Protein AF-0000000080750612 (afdb_homodimer)

InterPro domains:
  IPR002891 APS kinase [MF_00065] (26-200)
  IPR002891 APS kinase [TIGR00455] (11-196)
  IPR027417 P-loop containing nucleoside triphosphate hydrolase [G3DSA:3.40.50.300] (1-204)
  IPR027417 P-loop containing nucleoside triphosphate hydrolase [SSF52540] (25-198)
  IPR059117 APS kinase domain [PF01583] (28-178)

Radius of gyration: 21.8 Å; Cα contacts (8 Å, |Δi|>4): 750; chains: 2; bounding box: 53×59×46 Å

Nearest PDB structures (foldseek):
  2ofx-assembly1_B  TM=9.715E-01  e=2.383E-25  Homo sapiens
  2ofw-assembly3_E  TM=9.789E-01  e=2.350E-24  Homo sapiens
  8i1m-assembly1_A-2  TM=9.712E-01  e=2.790E-23  Homo sapiens
  8i1n-assembly1_B  TM=9.694E-01  e=4.301E-23  Homo sapiens
  1xjq-assembly1_B  TM=9.669E-01  e=8.493E-23  Homo sapiens

Structure (mmCIF, N/CA/C/O backbone):
data_AF-0000000080750612-model_v1
#
loop_
_entity.id
_entity.type
_entity.pdbx_description
1 polymer 'Adenylyl-sulfate kinase'
#
loop_
_atom_site.group_PDB
_atom_site.id
_atom_site.type_symbol
_atom_site.label_atom_id
_atom_site.label_alt_id
_atom_site.label_comp_id
_atom_site.label_asym_id
_atom_site.label_entity_id
_atom_site.label_seq_id
_atom_site.pdbx_PDB_ins_code
_atom_site.Cartn_x
_atom_site.Cartn_y
_atom_site.Cartn_z
_atom_site.occupancy
_atom_site.B_iso_or_equiv
_atom_site.auth_seq_id
_atom_site.auth_comp_id
_atom_site.auth_asym_id
_atom_site.auth_atom_id
_atom_site.pdbx_PDB_model_num
ATOM 1 N N . MET A 1 1 ? 18.859 -7.652 9.117 1 44.91 1 MET A N 1
ATOM 2 C CA . MET A 1 1 ? 17.594 -6.977 9.406 1 44.91 1 MET A CA 1
ATOM 3 C C . MET A 1 1 ? 17.703 -5.477 9.172 1 44.91 1 MET A C 1
ATOM 5 O O . MET A 1 1 ? 18.609 -4.828 9.719 1 44.91 1 MET A O 1
ATOM 9 N N . THR A 1 2 ? 17.281 -5.086 7.973 1 63.44 2 THR A N 1
ATOM 10 C CA . THR A 1 2 ? 17.609 -3.689 7.695 1 63.44 2 THR A CA 1
ATOM 11 C C . THR A 1 2 ? 17.125 -2.787 8.828 1 63.44 2 THR A C 1
ATOM 13 O O . THR A 1 2 ? 15.945 -2.832 9.203 1 63.44 2 THR A O 1
ATOM 16 N N . VAL A 1 3 ? 18.016 -2.314 9.602 1 74.5 3 VAL A N 1
ATOM 17 C CA . VAL A 1 3 ? 17.797 -1.425 10.742 1 74.5 3 VAL A CA 1
ATOM 18 C C . VAL A 1 3 ? 17.078 -0.162 10.273 1 74.5 3 VAL A C 1
ATOM 20 O O . VAL A 1 3 ? 17.266 0.28 9.133 1 74.5 3 VAL A O 1
ATOM 23 N N . THR A 1 4 ? 16.094 0.253 11.062 1 82.44 4 THR A N 1
ATOM 24 C CA . THR A 1 4 ? 15.406 1.521 10.82 1 82.44 4 THR A CA 1
ATOM 25 C C . THR A 1 4 ? 16.406 2.67 10.758 1 82.44 4 THR A C 1
ATOM 27 O O . THR A 1 4 ? 17.109 2.945 11.742 1 82.44 4 THR A O 1
ATOM 30 N N . LYS A 1 5 ? 16.484 3.232 9.617 1 91.31 5 LYS A N 1
ATOM 31 C CA . LYS A 1 5 ? 17.469 4.281 9.375 1 91.31 5 LYS A CA 1
ATOM 32 C C . LYS A 1 5 ? 17.062 5.586 10.055 1 91.31 5 LYS A C 1
ATOM 34 O O . LYS A 1 5 ? 17.922 6.348 10.516 1 91.31 5 LYS A O 1
ATOM 39 N N . ALA A 1 6 ? 15.797 5.848 10.164 1 88.38 6 ALA A N 1
ATOM 40 C CA . ALA A 1 6 ? 15.305 7.086 10.758 1 88.38 6 ALA A CA 1
ATOM 41 C C . ALA A 1 6 ? 15.484 7.074 12.273 1 88.38 6 ALA A C 1
ATOM 43 O O . ALA A 1 6 ? 15.219 6.066 12.93 1 88.38 6 ALA A O 1
ATOM 44 N N . THR A 1 7 ? 16 8.141 12.891 1 83.5 7 THR A N 1
ATOM 45 C CA . THR A 1 7 ? 16.328 8.156 14.312 1 83.5 7 THR A CA 1
ATOM 46 C C . THR A 1 7 ? 15.367 9.047 15.086 1 83.5 7 THR A C 1
ATOM 48 O O . THR A 1 7 ? 15.312 9 16.312 1 83.5 7 THR A O 1
ATOM 51 N N . ASN A 1 8 ? 14.531 9.828 14.484 1 84.94 8 ASN A N 1
ATOM 52 C CA . ASN A 1 8 ? 13.656 10.789 15.148 1 84.94 8 ASN A CA 1
ATOM 53 C C . ASN A 1 8 ? 12.188 10.531 14.82 1 84.94 8 ASN A C 1
ATOM 55 O O . ASN A 1 8 ? 11.453 11.461 14.469 1 84.94 8 ASN A O 1
ATOM 59 N N . ILE A 1 9 ? 11.82 9.227 14.938 1 88 9 ILE A N 1
ATOM 60 C CA . ILE A 1 9 ? 10.438 8.883 14.641 1 88 9 ILE A CA 1
ATOM 61 C C . ILE A 1 9 ? 9.789 8.242 15.867 1 88 9 ILE A C 1
ATOM 63 O O . ILE A 1 9 ? 10.484 7.695 16.719 1 88 9 ILE A O 1
ATOM 67 N N . THR A 1 10 ? 8.5 8.438 16.047 1 85.19 10 THR A N 1
ATOM 68 C CA . THR A 1 10 ? 7.68 7.848 17.094 1 85.19 10 THR A CA 1
ATOM 69 C C . THR A 1 10 ? 6.41 7.234 16.516 1 85.19 10 THR A C 1
ATOM 71 O O . THR A 1 10 ? 5.766 7.836 15.641 1 85.19 10 THR A O 1
ATOM 74 N N . TRP A 1 11 ? 6.074 6.02 17.031 1 85.44 11 TRP A N 1
ATOM 75 C CA . TRP A 1 11 ? 4.871 5.344 16.562 1 85.44 11 TRP A CA 1
ATOM 76 C C . TRP A 1 11 ? 3.621 6.125 16.953 1 85.44 11 TRP A C 1
ATOM 78 O O . TRP A 1 11 ? 3.475 6.531 18.109 1 85.44 11 TRP A O 1
ATOM 88 N N . HIS A 1 12 ? 2.797 6.434 16.031 1 83.69 12 HIS A N 1
ATOM 89 C CA . HIS A 1 12 ? 1.518 7.094 16.266 1 83.69 12 HIS A CA 1
ATOM 90 C C . HIS A 1 12 ? 0.366 6.094 16.219 1 83.69 12 HIS A C 1
ATOM 92 O O . HIS A 1 12 ? 0.012 5.605 15.141 1 83.69 12 HIS A O 1
ATOM 98 N N . ALA A 1 13 ? -0.198 5.922 17.438 1 81.62 13 ALA A N 1
ATOM 99 C CA . ALA A 1 13 ? -1.297 4.965 17.547 1 81.62 13 ALA A CA 1
ATOM 100 C C . ALA A 1 13 ? -2.514 5.441 16.75 1 81.62 13 ALA A C 1
ATOM 102 O O . ALA A 1 13 ? -2.781 6.645 16.688 1 81.62 13 ALA A O 1
ATOM 103 N N . ASN A 1 14 ? -3.043 4.578 16.016 1 81.06 14 ASN A N 1
ATOM 104 C CA . ASN A 1 14 ? -4.273 4.719 15.242 1 81.06 14 ASN A CA 1
ATOM 105 C C . ASN A 1 14 ? -5.324 3.701 15.672 1 81.06 14 ASN A C 1
ATOM 107 O O . ASN A 1 14 ? -5.238 3.139 16.766 1 81.06 14 ASN A O 1
ATOM 111 N N . LEU A 1 15 ? -6.402 3.682 14.898 1 92.94 15 LEU A N 1
ATOM 112 C CA . LEU A 1 15 ? -7.336 2.568 15.039 1 92.94 15 LEU A CA 1
ATOM 113 C C . LEU A 1 15 ? -6.598 1.234 14.984 1 92.94 15 LEU A C 1
ATOM 115 O O . LEU A 1 15 ? -5.688 1.058 14.172 1 92.94 15 LEU A O 1
ATOM 119 N N . SER A 1 16 ? -6.836 0.373 15.945 1 96.38 16 SER A N 1
ATOM 120 C CA . SER A 1 16 ? -6.293 -0.98 15.898 1 96.38 16 SER A CA 1
ATOM 121 C C . SER A 1 16 ? -6.965 -1.806 14.805 1 96.38 16 SER A C 1
ATOM 123 O O . SER A 1 16 ? -8.023 -1.434 14.297 1 96.38 16 SER A O 1
ATOM 125 N N . TYR A 1 17 ? -6.336 -2.834 14.453 1 97.56 17 TYR A N 1
ATOM 126 C CA . TYR A 1 17 ? -6.926 -3.746 13.477 1 97.56 17 TYR A CA 1
ATOM 127 C C . TYR A 1 17 ? -8.305 -4.215 13.938 1 97.56 17 TYR A C 1
ATOM 129 O O . TYR A 1 17 ? -9.242 -4.262 13.141 1 97.56 17 TYR A O 1
ATOM 137 N N . ASP A 1 18 ? -8.453 -4.582 15.211 1 97.56 18 ASP A N 1
ATOM 138 C CA . ASP A 1 18 ? -9.727 -5.062 15.734 1 97.56 18 ASP A CA 1
ATOM 139 C C . ASP A 1 18 ? -10.805 -3.99 15.633 1 97.56 18 ASP A C 1
ATOM 141 O O . ASP A 1 18 ? -11.969 -4.297 15.352 1 97.56 18 ASP A O 1
ATOM 145 N N . GLU A 1 19 ? -10.469 -2.752 15.859 1 97.44 19 GLU A N 1
ATOM 146 C CA . GLU A 1 19 ? -11.414 -1.65 15.711 1 97.44 19 GLU A CA 1
ATOM 147 C C . GLU A 1 19 ? -11.844 -1.484 14.25 1 97.44 19 GLU A C 1
ATOM 149 O O . GLU A 1 19 ? -13.031 -1.297 13.969 1 97.44 19 GLU A O 1
ATOM 154 N N . ARG A 1 20 ? -10.875 -1.523 13.32 1 98.06 20 ARG A N 1
ATOM 155 C CA . ARG A 1 20 ? -11.211 -1.44 11.898 1 98.06 20 ARG A CA 1
ATOM 156 C C . ARG A 1 20 ? -12.117 -2.596 11.484 1 98.06 20 ARG A C 1
ATOM 158 O O . ARG A 1 20 ? -13.094 -2.396 10.758 1 98.06 20 ARG A O 1
ATOM 165 N N . LYS A 1 21 ? -11.68 -3.77 11.945 1 97.75 21 LYS A N 1
ATOM 166 C CA . LYS A 1 21 ? -12.445 -4.973 11.617 1 97.75 21 LYS A CA 1
ATOM 167 C C . LYS A 1 21 ? -13.898 -4.844 12.07 1 97.75 21 LYS A C 1
ATOM 169 O O . LYS A 1 21 ? -14.812 -5.23 11.344 1 97.75 21 LYS A O 1
ATOM 174 N N . ALA A 1 22 ? -14.109 -4.297 13.242 1 97.75 22 ALA A N 1
ATOM 175 C CA . ALA A 1 22 ? -15.453 -4.121 13.781 1 97.75 22 ALA A CA 1
ATOM 176 C C . ALA A 1 22 ? -16.266 -3.141 12.938 1 97.75 22 ALA A C 1
ATOM 178 O O . ALA A 1 22 ? -17.469 -3.312 12.758 1 97.75 22 ALA A O 1
ATOM 179 N N . LEU A 1 23 ? -15.641 -2.146 12.383 1 97.5 23 LEU A N 1
ATOM 180 C CA . LEU A 1 23 ? -16.328 -1.104 11.625 1 97.5 23 LEU A CA 1
ATOM 181 C C . LEU A 1 23 ? -16.5 -1.521 10.164 1 97.5 23 LEU A C 1
ATOM 183 O O . LEU A 1 23 ? -17.531 -1.228 9.555 1 97.5 23 LEU A O 1
ATOM 187 N N . ARG A 1 24 ? -15.508 -2.256 9.633 1 97.5 24 ARG A N 1
ATOM 188 C CA . ARG A 1 24 ? -15.516 -2.664 8.227 1 97.5 24 ARG A CA 1
ATOM 189 C C . ARG A 1 24 ? -16.344 -3.932 8.031 1 97.5 24 ARG A C 1
ATOM 191 O O . ARG A 1 24 ? -16.719 -4.262 6.91 1 97.5 24 ARG A O 1
ATOM 198 N N . LYS A 1 25 ? -16.547 -4.711 9.133 1 96.88 25 LYS A N 1
ATOM 199 C CA . LYS A 1 25 ? -17.281 -5.973 9.117 1 96.88 25 LYS A CA 1
ATOM 200 C C . LYS A 1 25 ? -16.672 -6.953 8.125 1 96.88 25 LYS A C 1
ATOM 202 O O . LYS A 1 25 ? -17.391 -7.645 7.402 1 96.88 25 LYS A O 1
ATOM 207 N N . GLN A 1 26 ? -15.438 -6.918 8.031 1 97.31 26 GLN A N 1
ATOM 208 C CA . GLN A 1 26 ? -14.648 -7.809 7.18 1 97.31 26 GLN A CA 1
ATOM 209 C C . GLN A 1 26 ? -13.25 -8.016 7.75 1 97.31 26 GLN A C 1
ATOM 211 O O . GLN A 1 26 ? -12.625 -7.07 8.234 1 97.31 26 GLN A O 1
ATOM 216 N N . ASP A 1 27 ? -12.781 -9.25 7.695 1 97.94 27 ASP A N 1
ATOM 217 C CA . ASP A 1 27 ? -11.375 -9.508 8.016 1 97.94 27 ASP A CA 1
ATOM 218 C C . ASP A 1 27 ? -10.469 -9.133 6.844 1 97.94 27 ASP A C 1
ATOM 220 O O . ASP A 1 27 ? -10.922 -9.055 5.699 1 97.94 27 ASP A O 1
ATOM 224 N N . GLY A 1 28 ? -9.242 -8.734 7.188 1 98.5 28 GLY A N 1
ATOM 225 C CA . GLY A 1 28 ? -8.18 -8.617 6.199 1 98.5 28 GLY A CA 1
ATOM 226 C C . GLY A 1 28 ? -7.164 -9.742 6.277 1 98.5 28 GLY A C 1
ATOM 227 O O . GLY A 1 28 ? -6.98 -10.344 7.336 1 98.5 28 GLY A O 1
ATOM 228 N N . CYS A 1 29 ? -6.57 -10.07 5.18 1 98.88 29 CYS A N 1
ATOM 229 C CA . CYS A 1 29 ? -5.48 -11.047 5.137 1 98.88 29 CYS A CA 1
ATOM 230 C C . CYS A 1 29 ? -4.637 -10.859 3.881 1 98.88 29 CYS A C 1
ATOM 232 O O . CYS A 1 29 ? -4.953 -10.023 3.033 1 98.88 29 CYS A O 1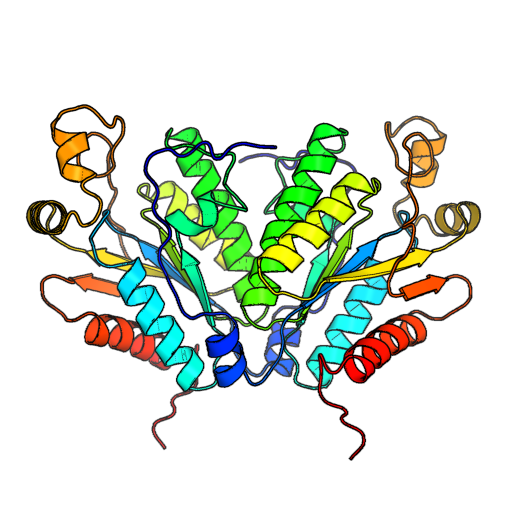
ATOM 234 N N . THR A 1 30 ? -3.561 -11.562 3.854 1 98.94 30 THR A N 1
ATOM 235 C CA . THR A 1 30 ? -2.746 -11.625 2.645 1 98.94 30 THR A CA 1
ATOM 236 C C . THR A 1 30 ? -2.756 -13.031 2.057 1 98.94 30 THR A C 1
ATOM 238 O O . THR A 1 30 ? -2.461 -14.008 2.754 1 98.94 30 THR A O 1
ATOM 241 N N . VAL A 1 31 ? -3.25 -13.156 0.838 1 99 31 VAL A N 1
ATOM 242 C CA . VAL A 1 31 ? -3.096 -14.367 0.031 1 99 31 VAL A CA 1
ATOM 243 C C . VAL A 1 31 ? -1.863 -14.234 -0.861 1 99 31 VAL A C 1
ATOM 245 O O . VAL A 1 31 ? -1.869 -13.477 -1.833 1 99 31 VAL A O 1
ATOM 248 N N . TRP A 1 32 ? -0.817 -14.961 -0.528 1 98.94 32 TRP A N 1
ATOM 249 C CA . TRP A 1 32 ? 0.493 -14.82 -1.155 1 98.94 32 TRP A CA 1
ATOM 250 C C . TRP A 1 32 ? 0.73 -15.938 -2.17 1 98.94 32 TRP A C 1
ATOM 252 O O . TRP A 1 32 ? 1.19 -17.031 -1.812 1 98.94 32 TRP A O 1
ATOM 262 N N . LEU A 1 33 ? 0.483 -15.648 -3.438 1 98.94 33 LEU A N 1
ATOM 263 C CA . LEU A 1 33 ? 0.753 -16.625 -4.492 1 98.94 33 LEU A CA 1
ATOM 264 C C . LEU A 1 33 ? 2.23 -16.609 -4.871 1 98.94 33 LEU A C 1
ATOM 266 O O . LEU A 1 33 ? 2.807 -15.555 -5.117 1 98.94 33 LEU A O 1
ATOM 270 N N . THR A 1 34 ? 2.828 -17.734 -4.895 1 98.88 34 THR A N 1
ATOM 271 C CA . THR A 1 34 ? 4.207 -17.891 -5.332 1 98.88 34 THR A CA 1
ATOM 272 C C . THR A 1 34 ? 4.328 -19.047 -6.336 1 98.88 34 THR A C 1
ATOM 274 O O . THR A 1 34 ? 3.5 -19.953 -6.34 1 98.88 34 THR A O 1
ATOM 277 N N . GLY A 1 35 ? 5.312 -18.969 -7.207 1 98.56 35 GLY A N 1
ATOM 278 C CA . GLY A 1 35 ? 5.535 -19.953 -8.258 1 98.56 35 GLY A CA 1
ATOM 279 C C . GLY A 1 35 ? 6.32 -19.406 -9.43 1 98.56 35 GLY A C 1
ATOM 280 O O . GLY A 1 35 ? 6.578 -18.203 -9.5 1 98.56 35 GLY A O 1
ATOM 281 N N . LEU A 1 36 ? 6.641 -20.234 -10.336 1 97.69 36 LEU A N 1
ATOM 282 C CA . LEU A 1 36 ? 7.469 -19.891 -11.484 1 97.69 36 LEU A CA 1
ATOM 283 C C . LEU A 1 36 ? 6.738 -18.906 -12.398 1 97.69 36 LEU A C 1
ATOM 285 O O . LEU A 1 36 ? 5.508 -18.812 -12.359 1 97.69 36 LEU A O 1
ATOM 289 N N . SER A 1 37 ? 7.598 -18.109 -13.18 1 95.44 37 SER A N 1
ATOM 290 C CA . SER A 1 37 ? 7.008 -17.344 -14.273 1 95.44 37 SER A CA 1
ATOM 291 C C . SER A 1 37 ? 6.172 -18.219 -15.188 1 95.44 37 SER A C 1
ATOM 293 O O . SER A 1 37 ? 6.559 -19.359 -15.492 1 95.44 37 SER A O 1
ATOM 295 N N . ALA A 1 38 ? 4.969 -17.781 -15.547 1 95.94 38 ALA A N 1
ATOM 296 C CA . ALA A 1 38 ? 4.062 -18.469 -16.469 1 95.94 38 ALA A CA 1
ATOM 297 C C . ALA A 1 38 ? 3.354 -19.625 -15.766 1 95.94 38 ALA A C 1
ATOM 299 O O . ALA A 1 38 ? 2.758 -20.484 -16.422 1 95.94 38 ALA A O 1
ATOM 300 N N . SER A 1 39 ? 3.396 -19.625 -14.422 1 97.31 39 SER A N 1
ATOM 301 C CA . SER A 1 39 ? 2.709 -20.688 -13.688 1 97.31 39 SER A CA 1
ATOM 302 C C . SER A 1 39 ? 1.215 -20.406 -13.586 1 97.31 39 SER A C 1
ATOM 304 O O . SER A 1 39 ? 0.433 -21.297 -13.234 1 97.31 39 SER A O 1
ATOM 306 N N . GLY A 1 40 ? 0.795 -19.172 -13.773 1 96.31 40 GLY A N 1
ATOM 307 C CA . GLY A 1 40 ? -0.613 -18.812 -13.734 1 96.31 40 GLY A CA 1
ATOM 308 C C . GLY A 1 40 ? -0.975 -17.953 -12.539 1 96.31 40 GLY A C 1
ATOM 309 O O . GLY A 1 40 ? -2.148 -17.641 -12.328 1 96.31 40 GLY A O 1
ATOM 310 N N . LYS A 1 41 ? -0.013 -17.469 -11.758 1 97.31 41 LYS A N 1
ATOM 311 C CA . LYS A 1 41 ? -0.245 -16.688 -10.539 1 97.31 41 LYS A CA 1
ATOM 312 C C . LYS A 1 41 ? -1.129 -15.477 -10.82 1 97.31 41 LYS A C 1
ATOM 314 O O . LYS A 1 41 ? -2.146 -15.281 -10.156 1 97.31 41 LYS A O 1
ATOM 319 N N . SER A 1 42 ? -0.662 -14.648 -11.812 1 96.62 42 SER A N 1
ATOM 320 C CA . SER A 1 42 ? -1.347 -13.391 -12.078 1 96.62 42 SER A CA 1
ATOM 321 C C . SER A 1 42 ? -2.779 -13.625 -12.547 1 96.62 42 SER A C 1
ATOM 323 O O . SER A 1 42 ? -3.691 -12.891 -12.164 1 96.62 42 SER A O 1
ATOM 325 N N . THR A 1 43 ? -3 -14.664 -13.336 1 96.19 43 THR A N 1
ATOM 326 C CA . THR A 1 43 ? -4.332 -14.977 -13.844 1 96.19 43 THR A CA 1
ATOM 327 C C . THR A 1 43 ? -5.234 -15.461 -12.711 1 96.19 43 THR A C 1
ATOM 329 O O . THR A 1 43 ? -6.402 -15.078 -12.633 1 96.19 43 THR A O 1
ATOM 332 N N . ILE A 1 44 ? -4.727 -16.328 -11.875 1 98.19 44 ILE A N 1
ATOM 333 C CA . ILE A 1 44 ? -5.484 -16.797 -10.719 1 98.19 44 ILE A CA 1
ATOM 334 C C . ILE A 1 44 ? -5.809 -15.617 -9.797 1 98.19 44 ILE A C 1
ATOM 336 O O . ILE A 1 44 ? -6.934 -15.5 -9.305 1 98.19 44 ILE A O 1
ATOM 340 N N . ALA A 1 45 ? -4.805 -14.773 -9.547 1 98.5 45 ALA A N 1
ATOM 341 C CA . ALA A 1 45 ? -4.992 -13.617 -8.672 1 98.5 45 ALA A CA 1
ATOM 342 C C . ALA A 1 45 ? -6.105 -12.711 -9.195 1 98.5 45 ALA A C 1
ATOM 344 O O . ALA A 1 45 ? -6.93 -12.219 -8.422 1 98.5 45 ALA A O 1
ATOM 345 N N . CYS A 1 46 ? -6.102 -12.484 -10.484 1 97.31 46 CYS A N 1
ATOM 346 C CA . CYS A 1 46 ? -7.129 -11.648 -11.102 1 97.31 46 CYS A CA 1
ATOM 347 C C . CYS A 1 46 ? -8.508 -12.273 -10.93 1 97.31 46 CYS A C 1
ATOM 349 O O . CYS A 1 46 ? -9.461 -11.586 -10.562 1 97.31 46 CYS A O 1
ATOM 351 N N . ALA A 1 47 ? -8.602 -13.562 -11.242 1 97.69 47 ALA A N 1
ATOM 352 C CA . ALA A 1 47 ? -9.859 -14.281 -11.102 1 97.69 47 ALA A CA 1
ATOM 353 C C . ALA A 1 47 ? -10.352 -14.25 -9.656 1 97.69 47 ALA A C 1
ATOM 355 O O . ALA A 1 47 ? -11.547 -14.086 -9.406 1 97.69 47 ALA A O 1
ATOM 356 N N . LEU A 1 48 ? -9.438 -14.445 -8.727 1 98.62 48 LEU A N 1
ATOM 357 C CA . LEU A 1 48 ? -9.797 -14.422 -7.309 1 98.62 48 LEU A CA 1
ATOM 358 C C . LEU A 1 48 ? -10.281 -13.039 -6.895 1 98.62 48 LEU A C 1
ATOM 360 O O . LEU A 1 48 ? -11.273 -12.914 -6.164 1 98.62 48 LEU A O 1
ATOM 364 N N . GLU A 1 49 ? -9.555 -11.969 -7.316 1 98.56 49 GLU A N 1
ATOM 365 C CA . GLU A 1 49 ? -10 -10.617 -6.996 1 98.56 49 GLU A CA 1
ATOM 366 C C . GLU A 1 49 ? -11.422 -10.367 -7.484 1 98.56 49 GLU A C 1
ATOM 368 O O . GLU A 1 49 ? -12.258 -9.852 -6.738 1 98.56 49 GLU A O 1
ATOM 373 N N . GLN A 1 50 ? -11.656 -10.734 -8.719 1 97.5 50 GLN A N 1
ATOM 374 C CA . GLN A 1 50 ? -12.977 -10.555 -9.297 1 97.5 50 GLN A CA 1
ATOM 375 C C . GLN A 1 50 ? -14.039 -11.305 -8.492 1 97.5 50 GLN A C 1
ATOM 377 O O . GLN A 1 50 ? -15.109 -10.758 -8.211 1 97.5 50 GLN A O 1
ATOM 382 N N . LEU A 1 51 ? -13.758 -12.523 -8.188 1 97.62 51 LEU A N 1
ATOM 383 C CA . LEU A 1 51 ? -14.68 -13.359 -7.43 1 97.62 51 LEU A CA 1
ATOM 384 C C . LEU A 1 51 ? -15.008 -12.719 -6.086 1 97.62 51 LEU A C 1
ATOM 386 O O . LEU A 1 51 ? -16.172 -12.641 -5.703 1 97.62 51 LEU A O 1
ATOM 390 N N . LEU A 1 52 ? -14.008 -12.266 -5.371 1 98.38 52 LEU A N 1
ATOM 391 C CA . LEU A 1 52 ? -14.188 -11.656 -4.055 1 98.38 52 LEU A CA 1
ATOM 392 C C . LEU A 1 52 ? -14.984 -10.367 -4.152 1 98.38 52 LEU A C 1
ATOM 394 O O . LEU A 1 52 ? -15.891 -10.125 -3.355 1 98.38 52 LEU A O 1
ATOM 398 N N . LEU A 1 53 ? -14.641 -9.539 -5.133 1 98.12 53 LEU A N 1
ATOM 399 C CA . LEU A 1 53 ? -15.352 -8.273 -5.309 1 98.12 53 LEU A CA 1
ATOM 400 C C . LEU A 1 53 ? -16.812 -8.516 -5.66 1 98.12 53 LEU A C 1
ATOM 402 O O . LEU A 1 53 ? -17.688 -7.785 -5.195 1 98.12 53 LEU A O 1
ATOM 406 N N . GLN A 1 54 ? -17.062 -9.5 -6.5 1 97.31 54 GLN A N 1
ATOM 407 C CA . GLN A 1 54 ? -18.422 -9.836 -6.883 1 97.31 54 GLN A CA 1
ATOM 408 C C . GLN A 1 54 ? -19.25 -10.258 -5.668 1 97.31 54 GLN A C 1
ATOM 410 O O . GLN A 1 54 ? -20.469 -10.078 -5.645 1 97.31 54 GLN A O 1
ATOM 415 N N . LYS A 1 55 ? -18.578 -10.797 -4.691 1 96.81 55 LYS A N 1
ATOM 416 C CA . LYS A 1 55 ? -19.25 -11.227 -3.467 1 96.81 55 LYS A CA 1
ATOM 417 C C . LYS A 1 55 ? -19.344 -10.078 -2.463 1 96.81 55 LYS A C 1
ATOM 419 O O . LYS A 1 55 ? -19.734 -10.289 -1.311 1 96.81 55 LYS A O 1
ATOM 424 N N . GLY A 1 56 ? -18.953 -8.875 -2.814 1 95.88 56 GLY A N 1
ATOM 425 C CA . GLY A 1 56 ? -19.078 -7.684 -1.993 1 95.88 56 GLY A CA 1
ATOM 426 C C . GLY A 1 56 ? -17.922 -7.492 -1.029 1 95.88 56 GLY A C 1
ATOM 427 O O . GLY A 1 56 ? -18.031 -6.711 -0.081 1 95.88 56 GLY A O 1
ATOM 428 N N . LEU A 1 57 ? -16.875 -8.227 -1.238 1 97.88 57 LEU A N 1
ATOM 429 C CA . LEU A 1 57 ? -15.727 -8.164 -0.335 1 97.88 57 LEU A CA 1
ATOM 430 C C . LEU A 1 57 ? -14.656 -7.227 -0.876 1 97.88 57 LEU A C 1
ATOM 432 O O . LEU A 1 57 ? -14.5 -7.086 -2.092 1 97.88 57 LEU A O 1
ATOM 436 N N . SER A 1 58 ? -13.977 -6.512 0.03 1 98.44 58 SER A N 1
ATOM 437 C CA . SER A 1 58 ? -12.82 -5.711 -0.357 1 98.44 58 SER A CA 1
ATOM 438 C C . SER A 1 58 ? -11.609 -6.594 -0.628 1 98.44 58 SER A C 1
ATOM 440 O O . SER A 1 58 ? -11.203 -7.387 0.226 1 98.44 58 SER A O 1
ATOM 442 N N . ALA A 1 59 ? -11.062 -6.559 -1.775 1 98.75 59 ALA A N 1
ATOM 443 C CA . ALA A 1 59 ? -9.883 -7.305 -2.195 1 98.75 59 ALA A CA 1
ATOM 444 C C . ALA A 1 59 ? -9.078 -6.523 -3.236 1 98.75 59 ALA A C 1
ATOM 446 O O . ALA A 1 59 ? -9.641 -5.703 -3.969 1 98.75 59 ALA A O 1
ATOM 447 N N . TYR A 1 60 ? -7.809 -6.707 -3.242 1 98.81 60 TYR A N 1
ATOM 448 C CA . TYR A 1 60 ? -6.969 -5.98 -4.188 1 98.81 60 TYR A CA 1
ATOM 449 C C . TYR A 1 60 ? -5.734 -6.793 -4.559 1 98.81 60 TYR A C 1
ATOM 451 O O . TYR A 1 60 ? -5.062 -7.348 -3.688 1 98.81 60 TYR A O 1
ATOM 459 N N . ARG A 1 61 ? -5.453 -6.855 -5.836 1 98.38 61 ARG A N 1
ATOM 460 C CA . ARG A 1 61 ? -4.348 -7.641 -6.367 1 98.38 61 ARG A CA 1
ATOM 461 C C . ARG A 1 61 ? -3.092 -6.789 -6.523 1 98.38 61 ARG A C 1
ATOM 463 O O . ARG A 1 61 ? -3.146 -5.695 -7.086 1 98.38 61 ARG A O 1
ATOM 470 N N . LEU A 1 62 ? -2.002 -7.215 -5.984 1 98.19 62 LEU A N 1
ATOM 471 C CA . LEU A 1 62 ? -0.662 -6.676 -6.191 1 98.19 62 LEU A CA 1
ATOM 472 C C . LEU A 1 62 ? 0.167 -7.605 -7.074 1 98.19 62 LEU A C 1
ATOM 474 O O . LEU A 1 62 ? 0.476 -8.734 -6.676 1 98.19 62 LEU A O 1
ATOM 478 N N . ASP A 1 63 ? 0.529 -7.133 -8.227 1 97.12 63 ASP A N 1
ATOM 479 C CA . ASP A 1 63 ? 1.207 -7.953 -9.227 1 97.12 63 ASP A CA 1
ATOM 480 C C . ASP A 1 63 ? 2.691 -7.605 -9.305 1 97.12 63 ASP A C 1
ATOM 482 O O . ASP A 1 63 ? 3.061 -6.43 -9.289 1 97.12 63 ASP A O 1
ATOM 486 N N . GLY A 1 64 ? 3.465 -8.648 -9.5 1 95.06 64 GLY A N 1
ATOM 487 C CA . GLY A 1 64 ? 4.91 -8.5 -9.477 1 95.06 64 GLY A CA 1
ATOM 488 C C . GLY A 1 64 ? 5.434 -7.586 -10.578 1 95.06 64 GLY A C 1
ATOM 489 O O . GLY A 1 64 ? 6.289 -6.734 -10.328 1 95.06 64 GLY A O 1
ATOM 490 N N . ASP A 1 65 ? 4.961 -7.73 -11.742 1 93.62 65 ASP A N 1
ATOM 491 C CA . ASP A 1 65 ? 5.406 -6.887 -12.844 1 93.62 65 ASP A CA 1
ATOM 492 C C . ASP A 1 65 ? 4.887 -5.457 -12.688 1 93.62 65 ASP A C 1
ATOM 494 O O . ASP A 1 65 ? 5.633 -4.496 -12.883 1 93.62 65 ASP A O 1
ATOM 498 N N . ASN A 1 66 ? 3.613 -5.309 -12.305 1 94.88 66 ASN A N 1
ATOM 499 C CA . ASN A 1 66 ? 2.973 -4 -12.227 1 94.88 66 ASN A CA 1
ATOM 500 C C . ASN A 1 66 ? 3.633 -3.117 -11.172 1 94.88 66 ASN A C 1
ATOM 502 O O . ASN A 1 66 ? 3.787 -1.911 -11.375 1 94.88 66 ASN A O 1
ATOM 506 N N . ILE A 1 67 ? 4.02 -3.717 -10.039 1 96.88 67 ILE A N 1
ATOM 507 C CA . ILE A 1 67 ? 4.605 -2.967 -8.938 1 96.88 67 ILE A CA 1
ATOM 508 C C . ILE A 1 67 ? 5.934 -2.357 -9.375 1 96.88 67 ILE A C 1
ATOM 510 O O . ILE A 1 67 ? 6.363 -1.333 -8.836 1 96.88 67 ILE A O 1
ATOM 514 N N . ARG A 1 68 ? 6.617 -2.973 -10.344 1 96.19 68 ARG A N 1
ATOM 515 C CA . ARG A 1 68 ? 7.93 -2.539 -10.812 1 96.19 68 ARG A CA 1
ATOM 516 C C . ARG A 1 68 ? 7.809 -1.337 -11.742 1 96.19 68 ARG A C 1
ATOM 518 O O . ARG A 1 68 ? 8.805 -0.689 -12.062 1 96.19 68 ARG A O 1
ATOM 525 N N . PHE A 1 69 ? 6.621 -0.952 -12.117 1 95.38 69 PHE A N 1
ATOM 526 C CA . PHE A 1 69 ? 6.406 0.271 -12.883 1 95.38 69 PHE A CA 1
ATOM 527 C C . PHE A 1 69 ? 6.207 1.462 -11.953 1 95.38 69 PHE A C 1
ATOM 529 O O . PHE A 1 69 ? 6.266 2.613 -12.391 1 95.38 69 PHE A O 1
ATOM 536 N N . GLY A 1 70 ? 5.996 1.235 -10.711 1 96.69 70 GLY A N 1
ATOM 537 C CA . GLY A 1 70 ? 5.691 2.299 -9.773 1 96.69 70 GLY A CA 1
ATOM 538 C C . GLY A 1 70 ? 6.516 2.225 -8.5 1 96.69 70 GLY A C 1
ATOM 539 O O . GLY A 1 70 ? 7.672 2.658 -8.477 1 96.69 70 GLY A O 1
ATOM 540 N N . LEU A 1 71 ? 5.992 1.544 -7.48 1 98.25 71 LEU A N 1
ATOM 541 C CA . LEU A 1 71 ? 6.594 1.494 -6.152 1 98.25 71 LEU A CA 1
ATOM 542 C C . LEU A 1 71 ? 8.031 0.985 -6.223 1 98.25 71 LEU A C 1
ATOM 544 O O . LEU A 1 71 ? 8.922 1.553 -5.594 1 98.25 71 LEU A O 1
ATOM 548 N N . ASN A 1 72 ? 8.227 -0.064 -7.02 1 98.12 72 ASN A N 1
ATOM 549 C CA . ASN A 1 72 ? 9.531 -0.72 -7.031 1 98.12 72 ASN A CA 1
ATOM 550 C C . ASN A 1 72 ? 10.25 -0.509 -8.359 1 98.12 72 ASN A C 1
ATOM 552 O O . ASN A 1 72 ? 11.016 -1.368 -8.797 1 98.12 72 ASN A O 1
ATOM 556 N N . LYS A 1 73 ? 9.961 0.625 -9.008 1 97.19 73 LYS A N 1
ATOM 557 C CA . LYS A 1 73 ? 10.57 0.911 -10.297 1 97.19 73 LYS A CA 1
ATOM 558 C C . LYS A 1 73 ? 12.086 1.029 -10.172 1 97.19 73 LYS A C 1
ATOM 560 O O . LYS A 1 73 ? 12.812 0.9 -11.164 1 97.19 73 LYS A O 1
ATOM 565 N N . ASP A 1 74 ? 12.594 1.289 -8.969 1 96.62 74 ASP A N 1
ATOM 566 C CA . ASP A 1 74 ? 14.016 1.49 -8.711 1 96.62 74 ASP A CA 1
ATOM 567 C C . ASP A 1 74 ? 14.727 0.157 -8.492 1 96.62 74 ASP A C 1
ATOM 569 O O . ASP A 1 74 ? 15.938 0.126 -8.234 1 96.62 74 ASP A O 1
ATOM 573 N N . LEU A 1 75 ? 14.047 -0.99 -8.617 1 96.25 75 LEU A N 1
ATOM 574 C CA . LEU A 1 75 ? 14.625 -2.301 -8.344 1 96.25 75 LEU A CA 1
ATOM 575 C C . LEU A 1 75 ? 14.711 -3.129 -9.625 1 96.25 75 LEU A C 1
ATOM 577 O O . LEU A 1 75 ? 13.758 -3.195 -10.391 1 96.25 75 LEU A O 1
ATOM 581 N N . GLY A 1 76 ? 15.844 -3.732 -9.812 1 93 76 GLY A N 1
ATOM 582 C CA . GLY A 1 76 ? 16.031 -4.668 -10.906 1 93 76 GLY A CA 1
ATOM 583 C C . GLY A 1 76 ? 15.781 -6.109 -10.508 1 93 76 GLY A C 1
ATOM 584 O O . GLY A 1 76 ? 14.805 -6.41 -9.82 1 93 76 GLY A O 1
ATOM 585 N N . PHE A 1 77 ? 16.688 -7.051 -11.055 1 90.62 77 PHE A N 1
ATOM 586 C CA . PHE A 1 77 ? 16.453 -8.469 -10.82 1 90.62 77 PHE A CA 1
ATOM 587 C C . PHE A 1 77 ? 17.672 -9.117 -10.18 1 90.62 77 PHE A C 1
ATOM 589 O O . PHE A 1 77 ? 17.797 -10.344 -10.164 1 90.62 77 PHE A O 1
ATOM 596 N N . SER A 1 78 ? 18.594 -8.297 -9.664 1 90.38 78 SER A N 1
ATOM 597 C CA . SER A 1 78 ? 19.641 -8.875 -8.82 1 90.38 78 SER A CA 1
ATOM 598 C C . SER A 1 78 ? 19.031 -9.531 -7.582 1 90.38 78 SER A C 1
ATOM 600 O O . SER A 1 78 ? 17.875 -9.281 -7.238 1 90.38 78 SER A O 1
ATOM 602 N N . GLU A 1 79 ? 19.797 -10.43 -6.98 1 90.44 79 GLU A N 1
ATOM 603 C CA . GLU A 1 79 ? 19.312 -11.07 -5.766 1 90.44 79 GLU A CA 1
ATOM 604 C C . GLU A 1 79 ? 18.922 -10.039 -4.707 1 90.44 79 GLU A C 1
ATOM 606 O O . GLU A 1 79 ? 17.875 -10.156 -4.074 1 90.44 79 GLU A O 1
ATOM 611 N N . ALA A 1 80 ? 19.812 -9.016 -4.484 1 94.25 80 ALA A N 1
ATOM 612 C CA . ALA A 1 80 ? 19.531 -7.953 -3.525 1 94.25 80 ALA A CA 1
ATOM 613 C C . ALA A 1 80 ? 18.25 -7.207 -3.896 1 94.25 80 ALA A C 1
ATOM 615 O O . ALA A 1 80 ? 17.453 -6.871 -3.023 1 94.25 80 ALA A O 1
ATOM 616 N N . ASP A 1 81 ? 18.062 -6.941 -5.164 1 94.44 81 ASP A N 1
ATOM 617 C CA . ASP A 1 81 ? 16.859 -6.25 -5.645 1 94.44 81 ASP A CA 1
ATOM 618 C C . ASP A 1 81 ? 15.617 -7.105 -5.453 1 94.44 81 ASP A C 1
ATOM 620 O O . ASP A 1 81 ? 14.555 -6.59 -5.098 1 94.44 81 ASP A O 1
ATOM 624 N N . ARG A 1 82 ? 15.758 -8.391 -5.699 1 94.19 82 ARG A N 1
ATOM 625 C CA . ARG A 1 82 ? 14.633 -9.305 -5.523 1 94.19 82 ARG A CA 1
ATOM 626 C C . ARG A 1 82 ? 14.219 -9.383 -4.055 1 94.19 82 ARG A C 1
ATOM 628 O O . ARG A 1 82 ? 13.031 -9.383 -3.734 1 94.19 82 ARG A O 1
ATOM 635 N N . ASN A 1 83 ? 15.234 -9.461 -3.203 1 96.06 83 ASN A N 1
ATOM 636 C CA . ASN A 1 83 ? 14.953 -9.484 -1.771 1 96.06 83 ASN A CA 1
ATOM 637 C C . ASN A 1 83 ? 14.242 -8.219 -1.315 1 96.06 83 ASN A C 1
ATOM 639 O O . ASN A 1 83 ? 13.258 -8.281 -0.572 1 96.06 83 ASN A O 1
ATOM 643 N N . GLU A 1 84 ? 14.734 -7.074 -1.778 1 97.19 84 GLU A N 1
ATOM 644 C CA . GLU A 1 84 ? 14.125 -5.801 -1.408 1 97.19 84 GLU A CA 1
ATOM 645 C C . GLU A 1 84 ? 12.719 -5.672 -1.995 1 97.19 84 GLU A C 1
ATOM 647 O O . GLU A 1 84 ? 11.828 -5.105 -1.361 1 97.19 84 GLU A O 1
ATOM 652 N N . ASN A 1 85 ? 12.547 -6.152 -3.223 1 97.62 85 ASN A N 1
ATOM 653 C CA . ASN A 1 85 ? 11.227 -6.176 -3.844 1 97.62 85 ASN A CA 1
ATOM 654 C C . ASN A 1 85 ? 10.219 -6.914 -2.975 1 97.62 85 ASN A C 1
ATOM 656 O O . ASN A 1 85 ? 9.117 -6.414 -2.73 1 97.62 85 ASN A O 1
ATOM 660 N N . ILE A 1 86 ? 10.586 -8.078 -2.477 1 98.25 86 ILE A N 1
ATOM 661 C CA . ILE A 1 86 ? 9.703 -8.906 -1.672 1 98.25 86 ILE A CA 1
ATOM 662 C C . ILE A 1 86 ? 9.492 -8.266 -0.304 1 98.25 86 ILE A C 1
ATOM 664 O O . ILE A 1 86 ? 8.383 -8.289 0.237 1 98.25 86 ILE A O 1
ATOM 668 N N . ARG A 1 87 ? 10.516 -7.672 0.283 1 98.12 87 ARG A N 1
ATOM 669 C CA . ARG A 1 87 ? 10.375 -6.98 1.559 1 98.12 87 ARG A CA 1
ATOM 670 C C . ARG A 1 87 ? 9.336 -5.867 1.471 1 98.12 87 ARG A C 1
ATOM 672 O O . ARG A 1 87 ? 8.453 -5.766 2.326 1 98.12 87 ARG A O 1
ATOM 679 N N . ARG A 1 88 ? 9.43 -5.008 0.452 1 98.75 88 ARG A N 1
ATOM 680 C CA . ARG A 1 88 ? 8.508 -3.885 0.296 1 98.75 88 ARG A CA 1
ATOM 681 C C . ARG A 1 88 ? 7.086 -4.367 0.054 1 98.75 88 ARG A C 1
ATOM 683 O O . ARG A 1 88 ? 6.137 -3.836 0.634 1 98.75 88 ARG A O 1
ATOM 690 N N . ILE A 1 89 ? 6.953 -5.406 -0.742 1 98.75 89 ILE A N 1
ATOM 691 C CA . ILE A 1 89 ? 5.609 -5.895 -1.045 1 98.75 89 ILE A CA 1
ATOM 692 C C . ILE A 1 89 ? 5.004 -6.539 0.198 1 98.75 89 ILE A C 1
ATOM 694 O O . ILE A 1 89 ? 3.791 -6.461 0.415 1 98.75 89 ILE A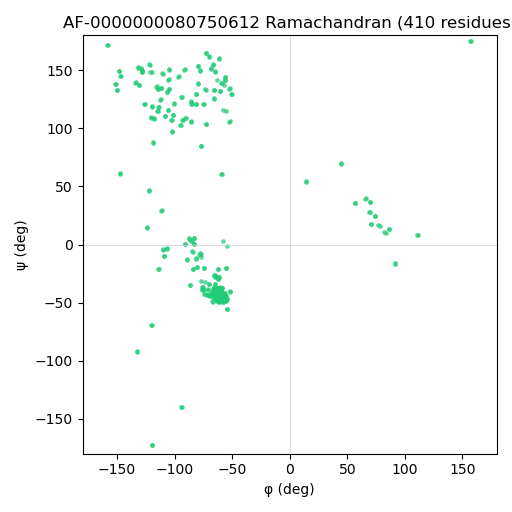 O 1
ATOM 698 N N . SER A 1 90 ? 5.863 -7.168 1 1 98.81 90 SER A N 1
ATOM 699 C CA . SER A 1 90 ? 5.371 -7.715 2.262 1 98.81 90 SER A CA 1
ATOM 700 C C . SER A 1 90 ? 4.785 -6.621 3.146 1 98.81 90 SER A C 1
ATOM 702 O O . SER A 1 90 ? 3.719 -6.801 3.738 1 98.81 90 SER A O 1
ATOM 704 N N . GLU A 1 91 ? 5.422 -5.508 3.213 1 98.81 91 GLU A N 1
ATOM 705 C CA . GLU A 1 91 ? 4.941 -4.383 4.008 1 98.81 91 GLU A CA 1
ATOM 706 C C . GLU A 1 91 ? 3.65 -3.811 3.432 1 98.81 91 GLU A C 1
ATOM 708 O O . GLU A 1 91 ? 2.719 -3.494 4.176 1 98.81 91 GLU A O 1
ATOM 713 N N . VAL A 1 92 ? 3.584 -3.654 2.125 1 98.88 92 VAL A N 1
ATOM 714 C CA . VAL A 1 92 ? 2.406 -3.078 1.484 1 98.88 92 VAL A CA 1
ATOM 715 C C . VAL A 1 92 ? 1.217 -4.023 1.647 1 98.88 92 VAL A C 1
ATOM 717 O O . VAL A 1 92 ? 0.101 -3.582 1.935 1 98.88 92 VAL A O 1
ATOM 720 N N . SER A 1 93 ? 1.458 -5.332 1.43 1 98.94 93 SER A N 1
ATOM 721 C CA . SER A 1 93 ? 0.39 -6.309 1.615 1 98.94 93 SER A CA 1
ATOM 722 C C . SER A 1 93 ? -0.129 -6.293 3.049 1 98.94 93 SER A C 1
ATOM 724 O O . SER A 1 93 ? -1.329 -6.453 3.283 1 98.94 93 SER A O 1
ATOM 726 N N . LYS A 1 94 ? 0.762 -6.129 4.016 1 98.88 94 LYS A N 1
ATOM 727 C CA . LYS A 1 94 ? 0.388 -6.02 5.422 1 98.88 94 LYS A CA 1
ATOM 728 C C . LYS A 1 94 ? -0.499 -4.801 5.66 1 98.88 94 LYS A C 1
ATOM 730 O O . LYS A 1 94 ? -1.457 -4.863 6.434 1 98.88 94 LYS A O 1
ATOM 735 N N . LEU A 1 95 ? -0.171 -3.66 5.023 1 98.81 95 LEU A N 1
ATOM 736 C CA . LEU A 1 95 ? -0.99 -2.459 5.148 1 98.81 95 LEU A CA 1
ATOM 737 C C . LEU A 1 95 ? -2.395 -2.701 4.605 1 98.81 95 LEU A C 1
ATOM 739 O O . LEU A 1 95 ? -3.381 -2.285 5.223 1 98.81 95 LEU A O 1
ATOM 743 N N . PHE A 1 96 ? -2.5 -3.379 3.457 1 98.88 96 PHE A N 1
ATOM 744 C CA . PHE A 1 96 ? -3.803 -3.729 2.902 1 98.88 96 PHE A CA 1
ATOM 745 C C . PHE A 1 96 ? -4.57 -4.641 3.852 1 98.88 96 PHE A C 1
ATOM 747 O O . PHE A 1 96 ? -5.746 -4.406 4.133 1 98.88 96 PHE A O 1
ATOM 754 N N . ALA A 1 97 ? -3.912 -5.66 4.32 1 98.88 97 ALA A N 1
ATOM 755 C CA . ALA A 1 97 ? -4.562 -6.582 5.246 1 98.88 97 ALA A CA 1
ATOM 756 C C . ALA A 1 97 ? -5.031 -5.859 6.508 1 98.88 97 ALA A C 1
ATOM 758 O O . ALA A 1 97 ? -6.145 -6.086 6.984 1 98.88 97 ALA A O 1
ATOM 759 N N . ASP A 1 98 ? -4.219 -4.945 7.023 1 98.62 98 ASP A N 1
ATOM 760 C CA . ASP A 1 98 ? -4.535 -4.172 8.219 1 98.62 98 ASP A CA 1
ATOM 761 C C . ASP A 1 98 ? -5.73 -3.254 7.984 1 98.62 98 ASP A C 1
ATOM 763 O O . ASP A 1 98 ? -6.434 -2.887 8.93 1 98.62 98 ASP A O 1
ATOM 767 N N . SER A 1 99 ? -5.961 -2.873 6.77 1 98.69 99 SER A N 1
ATOM 768 C CA . SER A 1 99 ? -7.102 -2.041 6.398 1 98.69 99 SER A CA 1
ATOM 769 C C . SER A 1 99 ? -8.359 -2.883 6.191 1 98.69 99 SER A C 1
ATOM 771 O O . SER A 1 99 ? -9.375 -2.383 5.707 1 98.69 99 SER A O 1
ATOM 773 N N . CYS A 1 100 ? -8.273 -4.195 6.488 1 98.62 100 CYS A N 1
ATOM 774 C CA . CYS A 1 100 ? -9.375 -5.145 6.34 1 98.62 100 CYS A CA 1
ATOM 775 C C . CYS A 1 100 ? -9.688 -5.383 4.867 1 98.62 100 CYS A C 1
ATOM 777 O O . CYS A 1 100 ? -10.859 -5.488 4.488 1 98.62 100 CYS A O 1
ATOM 779 N N . THR A 1 101 ? -8.688 -5.406 4.035 1 98.81 101 THR A N 1
ATOM 780 C CA . THR A 1 101 ? -8.742 -5.773 2.625 1 98.81 101 THR A CA 1
ATOM 781 C C . THR A 1 101 ? -7.996 -7.078 2.375 1 98.81 101 THR A C 1
ATOM 783 O O . THR A 1 101 ? -6.918 -7.301 2.932 1 98.81 101 THR A O 1
ATOM 786 N N . ILE A 1 102 ? -8.57 -8.008 1.608 1 98.88 102 ILE A N 1
ATOM 787 C CA . ILE A 1 102 ? -7.844 -9.203 1.189 1 98.88 102 ILE A CA 1
ATOM 788 C C . ILE A 1 102 ? -6.805 -8.828 0.132 1 98.88 102 ILE A C 1
ATOM 790 O O . ILE A 1 102 ? -7.152 -8.547 -1.016 1 98.88 102 ILE A O 1
ATOM 794 N N . SER A 1 103 ? -5.562 -8.773 0.562 1 98.94 103 SER A N 1
ATOM 795 C CA . SER A 1 103 ? -4.461 -8.5 -0.355 1 98.94 103 SER A CA 1
ATOM 796 C C . SER A 1 103 ? -4.035 -9.758 -1.096 1 98.94 103 SER A C 1
ATOM 798 O O . SER A 1 103 ? -3.672 -10.758 -0.472 1 98.94 103 SER A O 1
ATOM 800 N N . ILE A 1 104 ? -4.098 -9.75 -2.406 1 98.94 104 ILE A N 1
ATOM 801 C CA . ILE A 1 104 ? -3.703 -10.883 -3.236 1 98.94 104 ILE A CA 1
ATOM 802 C C . ILE A 1 104 ? -2.396 -10.562 -3.957 1 98.94 104 ILE A C 1
ATOM 804 O O . ILE A 1 104 ? -2.357 -9.68 -4.82 1 98.94 104 ILE A O 1
ATOM 808 N N . THR A 1 105 ? -1.326 -11.219 -3.586 1 98.69 105 THR A N 1
ATOM 809 C CA . THR A 1 105 ? -0.03 -10.922 -4.191 1 98.69 105 THR A CA 1
ATOM 810 C C . THR A 1 105 ? 0.383 -12.039 -5.148 1 98.69 105 THR A C 1
ATOM 812 O O . THR A 1 105 ? 0.24 -13.219 -4.828 1 98.69 105 THR A O 1
ATOM 815 N N . SER A 1 106 ? 0.777 -11.672 -6.305 1 98.19 106 SER A N 1
ATOM 816 C CA . SER A 1 106 ? 1.269 -12.609 -7.309 1 98.19 106 SER A CA 1
ATOM 817 C C . SER A 1 106 ? 2.711 -12.305 -7.691 1 98.19 106 SER A C 1
ATOM 819 O O . SER A 1 106 ? 2.961 -11.547 -8.633 1 98.19 106 SER A O 1
ATOM 821 N N . PHE A 1 107 ? 3.604 -12.82 -7.016 1 97.94 107 PHE A N 1
ATOM 822 C CA . PHE A 1 107 ? 5.043 -12.656 -7.176 1 97.94 107 PHE A CA 1
ATOM 823 C C . PHE A 1 107 ? 5.742 -14.008 -7.246 1 97.94 107 PHE A C 1
ATOM 825 O O . PHE A 1 107 ? 5.273 -14.984 -6.652 1 97.94 107 PHE A O 1
ATOM 832 N N . ILE A 1 108 ? 6.852 -14.023 -7.996 1 97.44 108 ILE A N 1
ATOM 833 C CA . ILE A 1 108 ? 7.617 -15.266 -8.008 1 97.44 108 ILE A CA 1
ATOM 834 C C . ILE A 1 108 ? 8.102 -15.586 -6.598 1 97.44 108 ILE A C 1
ATOM 836 O O . ILE A 1 108 ? 7.844 -16.672 -6.082 1 97.44 108 ILE A O 1
ATOM 840 N N . SER A 1 109 ? 8.719 -14.57 -5.914 1 98 109 SER A N 1
ATOM 841 C CA . SER A 1 109 ? 9.242 -14.711 -4.562 1 98 109 SER A CA 1
ATOM 842 C C . SER A 1 109 ? 10.016 -16.016 -4.402 1 98 109 SER A C 1
ATOM 844 O O . SER A 1 109 ? 9.625 -16.875 -3.611 1 98 109 SER A O 1
ATOM 846 N N . PRO A 1 110 ? 11.141 -16.109 -5.02 1 97.44 110 PRO A N 1
ATOM 847 C CA . PRO A 1 110 ? 11.781 -17.406 -5.254 1 97.44 110 PRO A CA 1
ATOM 848 C C . PRO A 1 110 ? 12.406 -17.984 -3.99 1 97.44 110 PRO A C 1
ATOM 850 O O . PRO A 1 110 ? 12.641 -19.203 -3.918 1 97.44 110 PRO A O 1
ATOM 853 N N . TYR A 1 111 ? 12.695 -17.234 -2.967 1 97.5 111 TYR A N 1
ATOM 854 C CA . TYR A 1 111 ? 13.445 -17.719 -1.815 1 97.5 111 TYR A CA 1
ATOM 855 C C . TYR A 1 111 ? 12.523 -17.938 -0.619 1 97.5 111 TYR A C 1
ATOM 857 O O . TYR A 1 111 ? 11.773 -17.047 -0.237 1 97.5 111 TYR A O 1
ATOM 865 N N . ARG A 1 112 ? 12.648 -19.078 0.06 1 98.25 112 ARG A N 1
ATOM 866 C CA . ARG A 1 112 ? 11.844 -19.391 1.23 1 98.25 112 ARG A CA 1
ATOM 867 C C . ARG A 1 112 ? 12.07 -18.375 2.35 1 98.25 112 ARG A C 1
ATOM 869 O O . ARG A 1 112 ? 11.133 -17.984 3.043 1 98.25 112 ARG A O 1
ATOM 876 N N . THR A 1 113 ? 13.289 -18.016 2.451 1 98 113 THR A N 1
ATOM 877 C CA . THR A 1 113 ? 13.648 -17.094 3.52 1 98 113 THR A CA 1
ATOM 878 C C . THR A 1 113 ? 12.852 -15.797 3.406 1 98 113 THR A C 1
ATOM 880 O O . THR A 1 113 ? 12.391 -15.25 4.414 1 98 113 THR A O 1
ATOM 883 N N . ASP A 1 114 ? 12.695 -15.273 2.211 1 98.06 114 ASP A N 1
ATOM 884 C CA . ASP A 1 114 ? 11.945 -14.039 1.998 1 98.06 114 ASP A CA 1
ATOM 885 C C . ASP A 1 114 ? 10.461 -14.242 2.279 1 98.06 114 ASP A C 1
ATOM 887 O O . ASP A 1 114 ? 9.812 -13.383 2.873 1 98.06 114 ASP A O 1
ATOM 891 N N . ARG A 1 115 ? 9.898 -15.367 1.84 1 98.75 115 ARG A N 1
ATOM 892 C CA . ARG A 1 115 ? 8.492 -15.656 2.09 1 98.75 115 ARG A CA 1
ATOM 893 C C . ARG A 1 115 ? 8.227 -15.859 3.578 1 98.75 115 ARG A C 1
ATOM 895 O O . ARG A 1 115 ? 7.199 -15.43 4.102 1 98.75 115 ARG A O 1
ATOM 902 N N . ASP A 1 116 ? 9.148 -16.516 4.254 1 98.62 116 ASP A N 1
ATOM 903 C CA . ASP A 1 116 ? 9.047 -16.703 5.699 1 98.62 116 ASP A CA 1
ATOM 904 C C . ASP A 1 116 ? 9.062 -15.367 6.43 1 98.62 116 ASP A C 1
ATOM 906 O O . ASP A 1 116 ? 8.336 -15.18 7.406 1 98.62 116 ASP A O 1
ATOM 910 N N . LYS A 1 117 ? 9.906 -14.5 5.992 1 98.44 117 LYS A N 1
ATOM 911 C CA . LYS A 1 117 ? 9.938 -13.172 6.582 1 98.44 117 LYS A CA 1
ATOM 912 C C . LYS A 1 117 ? 8.609 -12.453 6.398 1 98.44 117 LYS A C 1
ATOM 914 O O . LYS A 1 117 ? 8.141 -11.758 7.305 1 98.44 117 LYS A O 1
ATOM 919 N N . ALA A 1 118 ? 8.031 -12.57 5.211 1 98.69 118 ALA A N 1
ATOM 920 C CA . ALA A 1 118 ? 6.719 -11.977 4.957 1 98.69 118 ALA A CA 1
ATOM 921 C C . ALA A 1 118 ? 5.668 -12.555 5.898 1 98.69 118 ALA A C 1
ATOM 923 O O . ALA A 1 118 ? 4.859 -11.812 6.465 1 98.69 118 ALA A O 1
ATOM 924 N N . ARG A 1 119 ? 5.684 -13.859 6.066 1 98.75 119 ARG A N 1
ATOM 925 C CA . ARG A 1 119 ? 4.762 -14.539 6.973 1 98.75 119 ARG A CA 1
ATOM 926 C C . ARG A 1 119 ? 4.941 -14.047 8.406 1 98.75 119 ARG A C 1
ATOM 928 O O . ARG A 1 119 ? 3.959 -13.75 9.094 1 98.75 119 ARG A O 1
ATOM 935 N N . GLU A 1 120 ? 6.164 -13.969 8.836 1 98.75 120 GLU A N 1
ATOM 936 C CA . GLU A 1 120 ? 6.465 -13.531 10.195 1 98.75 120 GLU A CA 1
ATOM 937 C C . GLU A 1 120 ? 6.012 -12.094 10.43 1 98.75 120 GLU A C 1
ATOM 939 O O . GLU A 1 120 ? 5.508 -11.758 11.5 1 98.75 120 GLU A O 1
ATOM 944 N N . LEU A 1 121 ? 6.238 -11.281 9.461 1 98.5 121 LEU A N 1
ATOM 945 C CA . LEU A 1 121 ? 5.812 -9.883 9.523 1 98.5 121 LEU A CA 1
ATOM 946 C C . LEU A 1 121 ? 4.309 -9.781 9.766 1 98.5 121 LEU A C 1
ATOM 948 O O . LEU A 1 121 ? 3.861 -8.977 10.586 1 98.5 121 LEU A O 1
ATOM 952 N N . HIS A 1 122 ? 3.52 -10.578 9.055 1 98.75 122 HIS A N 1
ATOM 953 C CA . HIS A 1 122 ? 2.07 -10.594 9.219 1 98.75 122 HIS A CA 1
ATOM 954 C C . HIS A 1 122 ? 1.68 -11.148 10.586 1 98.75 122 HIS A C 1
ATOM 956 O O . HIS A 1 122 ? 0.81 -10.594 11.258 1 98.75 122 HIS A O 1
ATOM 962 N N . LYS A 1 123 ? 2.357 -12.219 10.977 1 98.56 123 LYS A N 1
ATOM 963 C CA . LYS A 1 123 ? 2.09 -12.844 12.273 1 98.56 123 LYS A CA 1
ATOM 964 C C . LYS A 1 123 ? 2.303 -11.844 13.406 1 98.56 123 LYS A C 1
ATOM 966 O O . LYS A 1 123 ? 1.474 -11.75 14.32 1 98.56 123 LYS A O 1
ATOM 971 N N . GLU A 1 124 ? 3.367 -11.094 13.367 1 97.94 124 GLU A N 1
ATOM 972 C CA . GLU A 1 124 ? 3.693 -10.102 14.391 1 97.94 124 GLU A CA 1
ATOM 973 C C . GLU A 1 124 ? 2.625 -9.016 14.469 1 97.94 124 GLU A C 1
ATOM 975 O O . GLU A 1 124 ? 2.387 -8.445 15.531 1 97.94 124 GLU A O 1
ATOM 980 N N . ALA A 1 125 ? 1.966 -8.734 13.383 1 97.25 125 ALA A N 1
ATOM 981 C CA . ALA A 1 125 ? 0.927 -7.707 13.32 1 97.25 125 ALA A CA 1
ATOM 982 C C . ALA A 1 125 ? -0.447 -8.297 13.617 1 97.25 125 ALA A C 1
ATOM 984 O O . ALA A 1 125 ? -1.46 -7.602 13.547 1 97.25 125 ALA A O 1
ATOM 985 N N . GLY A 1 126 ? -0.529 -9.609 13.898 1 97.81 126 GLY A N 1
ATOM 986 C CA . GLY A 1 126 ? -1.793 -10.273 14.18 1 97.81 126 GLY A CA 1
ATOM 987 C C . GLY A 1 126 ? -2.646 -10.477 12.938 1 97.81 126 GLY A C 1
ATOM 988 O O . GLY A 1 126 ? -3.875 -10.547 13.031 1 97.81 126 GLY A O 1
ATOM 989 N N . LEU A 1 127 ? -2.01 -10.523 11.781 1 98.62 127 LEU A N 1
ATOM 990 C CA . LEU A 1 127 ? -2.719 -10.641 10.516 1 98.62 127 LEU A CA 1
ATOM 991 C C . LEU A 1 127 ? -2.479 -12.008 9.883 1 98.62 127 LEU A C 1
ATOM 993 O O . LEU A 1 127 ? -1.393 -12.578 10.016 1 98.62 127 LEU A O 1
ATOM 997 N N . ARG A 1 128 ? -3.436 -12.531 9.188 1 98.56 128 ARG A N 1
ATOM 998 C CA . ARG A 1 128 ? -3.336 -13.844 8.547 1 98.56 128 ARG A CA 1
ATOM 999 C C . ARG A 1 128 ? -2.551 -13.758 7.242 1 98.56 128 ARG A C 1
ATOM 1001 O O . ARG A 1 128 ? -2.689 -12.789 6.492 1 98.56 128 ARG A O 1
ATOM 1008 N N . PHE A 1 129 ? -1.765 -14.703 7.074 1 98.88 129 PHE A N 1
ATOM 1009 C CA . PHE A 1 129 ? -0.943 -14.883 5.887 1 98.88 129 PHE A CA 1
ATOM 1010 C C . PHE A 1 129 ? -1.153 -16.281 5.297 1 98.88 129 PHE A C 1
ATOM 1012 O O . PHE A 1 129 ? -0.927 -17.281 5.969 1 98.88 129 PHE A O 1
ATOM 1019 N N . ILE A 1 130 ? -1.585 -16.328 4.055 1 98.94 130 ILE A N 1
ATOM 1020 C CA . ILE A 1 130 ? -1.895 -17.594 3.381 1 98.94 130 ILE A CA 1
ATOM 1021 C C . ILE A 1 130 ? -0.976 -17.766 2.174 1 98.94 130 ILE A C 1
ATOM 1023 O O . ILE A 1 130 ? -1.136 -17.078 1.158 1 98.94 130 ILE A O 1
ATOM 1027 N N . GLU A 1 131 ? -0.05 -18.672 2.264 1 98.94 131 GLU A N 1
ATOM 1028 C CA . GLU A 1 131 ? 0.855 -18.984 1.159 1 98.94 131 GLU A CA 1
ATOM 1029 C C . GLU A 1 131 ? 0.24 -20 0.203 1 98.94 131 GLU A C 1
ATOM 1031 O O . GLU A 1 131 ? -0.183 -21.078 0.624 1 98.94 131 GLU A O 1
ATOM 1036 N N . VAL A 1 132 ? 0.144 -19.625 -1.021 1 98.94 132 VAL A N 1
ATOM 1037 C CA . VAL A 1 132 ? -0.4 -20.484 -2.074 1 98.94 132 VAL A CA 1
ATOM 1038 C C . VAL A 1 132 ? 0.694 -20.812 -3.084 1 98.94 132 VAL A C 1
ATOM 1040 O O . VAL A 1 132 ? 1.206 -19.938 -3.773 1 98.94 132 VAL A O 1
ATOM 1043 N N . PHE A 1 133 ? 1.053 -22.062 -3.164 1 98.94 133 PHE A N 1
ATOM 1044 C CA . PHE A 1 133 ? 2.021 -22.531 -4.152 1 98.94 133 PHE A CA 1
ATOM 1045 C C . PHE A 1 133 ? 1.337 -22.844 -5.473 1 98.94 133 PHE A C 1
ATOM 1047 O O . PHE A 1 133 ? 0.571 -23.812 -5.566 1 98.94 133 PHE A O 1
ATOM 1054 N N . VAL A 1 134 ? 1.525 -21.984 -6.43 1 98.88 134 VAL A N 1
ATOM 1055 C CA . VAL A 1 134 ? 1.033 -22.203 -7.785 1 98.88 134 VAL A CA 1
ATOM 1056 C C . VAL A 1 134 ? 2.096 -22.922 -8.609 1 98.88 134 VAL A C 1
A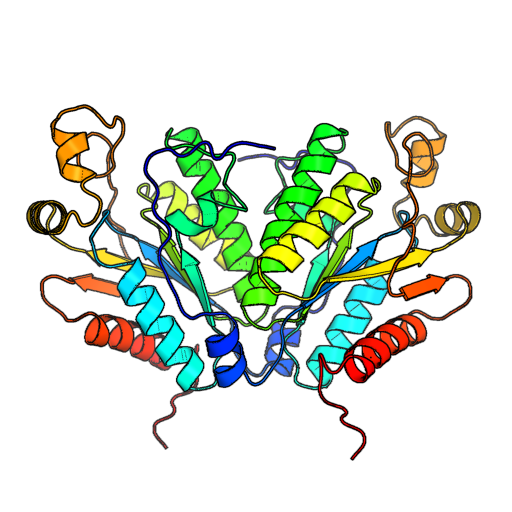TOM 1058 O O . VAL A 1 134 ? 3.049 -22.312 -9.086 1 98.88 134 VAL A O 1
ATOM 1061 N N . ASP A 1 135 ? 1.799 -24.109 -8.859 1 98.12 135 ASP A N 1
ATOM 1062 C CA . ASP A 1 135 ? 2.826 -25.031 -9.328 1 98.12 135 ASP A CA 1
ATOM 1063 C C . ASP A 1 135 ? 2.533 -25.5 -10.75 1 98.12 135 ASP A C 1
ATOM 1065 O O . ASP A 1 135 ? 1.375 -25.719 -11.109 1 98.12 135 ASP A O 1
ATOM 1069 N N . VAL A 1 136 ? 3.523 -25.531 -11.539 1 97.38 136 VAL A N 1
ATOM 1070 C CA . VAL A 1 136 ? 3.508 -26.156 -12.859 1 97.38 136 VAL A CA 1
ATOM 1071 C C . VAL A 1 136 ? 4.891 -26.719 -13.172 1 97.38 136 VAL A C 1
ATOM 1073 O O . VAL A 1 136 ? 5.906 -26.172 -12.75 1 97.38 136 VAL A O 1
ATOM 1076 N N . PRO A 1 137 ? 4.918 -27.891 -13.891 1 96.88 137 PRO A N 1
ATOM 1077 C CA . PRO A 1 137 ? 6.234 -28.344 -14.359 1 96.88 137 PRO A CA 1
ATOM 1078 C C . PRO A 1 137 ? 6.953 -27.297 -15.203 1 96.88 137 PRO A C 1
ATOM 1080 O O . PRO A 1 137 ? 6.316 -26.578 -15.984 1 96.88 137 PRO A O 1
ATOM 1083 N N . L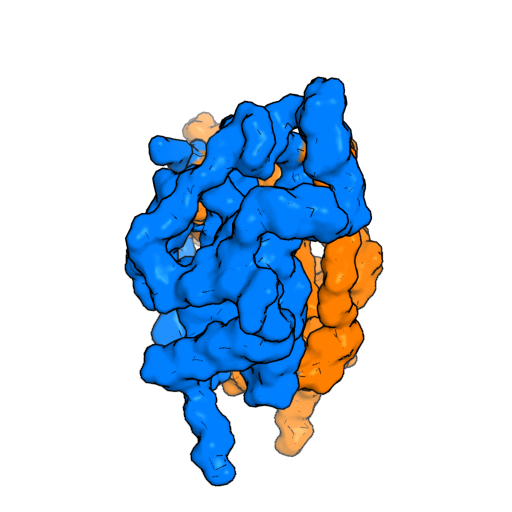EU A 1 138 ? 8.305 -27.203 -15.008 1 96.81 138 LEU A N 1
ATOM 1084 C CA . LEU A 1 138 ? 9.117 -26.219 -15.711 1 96.81 138 LEU A CA 1
ATOM 1085 C C . LEU A 1 138 ? 8.867 -26.297 -17.219 1 96.81 138 LEU A C 1
ATOM 1087 O O . LEU A 1 138 ? 8.797 -25.266 -17.891 1 96.81 138 LEU A O 1
ATOM 1091 N N . GLU A 1 139 ? 8.75 -27.516 -17.734 1 97 139 GLU A N 1
ATOM 1092 C CA . GLU A 1 139 ? 8.523 -27.719 -19.156 1 97 139 GLU A CA 1
ATOM 1093 C C . GLU A 1 139 ? 7.219 -27.062 -19.609 1 97 139 GLU A C 1
ATOM 1095 O O . GLU A 1 139 ? 7.137 -26.516 -20.719 1 97 139 GLU A O 1
ATOM 1100 N N . VAL A 1 140 ? 6.238 -27.141 -18.766 1 97.06 140 VAL A N 1
ATOM 1101 C CA . VAL A 1 140 ? 4.949 -26.531 -19.078 1 97.06 140 VAL A CA 1
ATOM 1102 C C . VAL A 1 140 ? 5.07 -25.016 -19.031 1 97.06 140 VAL A C 1
ATOM 1104 O O . VAL A 1 140 ? 4.547 -24.328 -19.906 1 97.06 140 VAL A O 1
ATOM 1107 N N . ALA A 1 141 ? 5.75 -24.469 -18.016 1 96.94 141 ALA A N 1
ATOM 1108 C CA . ALA A 1 141 ? 5.988 -23.031 -17.922 1 96.94 141 ALA A CA 1
ATOM 1109 C C . ALA A 1 141 ? 6.719 -22.516 -19.156 1 96.94 141 ALA A C 1
ATOM 1111 O O . ALA A 1 141 ? 6.363 -21.469 -19.703 1 96.94 141 ALA A O 1
ATOM 1112 N N . GLU A 1 142 ? 7.715 -23.266 -19.594 1 96.69 142 GLU A N 1
ATOM 1113 C CA . GLU A 1 142 ? 8.5 -22.875 -20.766 1 96.69 142 GLU A CA 1
ATOM 1114 C C . GLU A 1 142 ? 7.652 -22.891 -22.031 1 96.69 142 GLU A C 1
ATOM 1116 O O . GLU A 1 142 ? 7.859 -22.078 -22.938 1 96.69 142 GLU A O 1
ATOM 1121 N N . GLN A 1 143 ? 6.805 -23.828 -22.078 1 96.81 143 GLN A N 1
ATOM 1122 C CA . GLN A 1 143 ? 5.922 -23.922 -23.234 1 96.81 143 GLN A CA 1
ATOM 1123 C C . GLN A 1 143 ? 4.961 -22.734 -23.297 1 96.81 143 GLN A C 1
ATOM 1125 O O . GLN A 1 143 ? 4.707 -22.188 -24.359 1 96.81 143 GLN A O 1
ATOM 1130 N N . ARG A 1 144 ? 4.352 -22.328 -22.172 1 94.44 144 ARG A N 1
ATOM 1131 C CA . ARG A 1 144 ? 3.451 -21.188 -22.109 1 94.44 144 ARG A CA 1
ATOM 1132 C C . ARG A 1 144 ? 4.188 -19.891 -22.438 1 94.44 144 ARG A C 1
ATOM 1134 O O . ARG A 1 144 ? 3.734 -19.109 -23.266 1 94.44 144 ARG A O 1
ATOM 1141 N N . ASP A 1 145 ? 5.281 -19.641 -21.922 1 94.62 145 ASP A N 1
ATOM 1142 C CA . ASP A 1 145 ? 6.23 -18.547 -22.031 1 94.62 145 ASP A CA 1
ATOM 1143 C C . ASP A 1 145 ? 5.598 -17.344 -22.734 1 94.62 145 ASP A C 1
ATOM 1145 O O . ASP A 1 145 ? 6.141 -16.859 -23.734 1 94.62 145 ASP A O 1
ATOM 1149 N N . PRO A 1 146 ? 4.434 -16.844 -22.25 1 88.88 146 PRO A N 1
ATOM 1150 C CA . PRO A 1 146 ? 3.723 -15.773 -22.953 1 88.88 146 PRO A CA 1
ATOM 1151 C C . PRO A 1 146 ? 4.598 -14.547 -23.188 1 88.88 146 PRO A C 1
ATOM 1153 O O . PRO A 1 146 ? 4.34 -13.766 -24.109 1 88.88 146 PRO A O 1
ATOM 1156 N N . LYS A 1 147 ? 5.762 -14.297 -22.438 1 88.5 147 LYS A N 1
ATOM 1157 C CA . LYS A 1 147 ? 6.602 -13.109 -22.547 1 88.5 147 LYS A CA 1
ATOM 1158 C C . LYS A 1 147 ? 7.914 -13.438 -23.266 1 88.5 147 LYS A C 1
ATOM 1160 O O . LYS A 1 147 ? 8.742 -12.555 -23.469 1 88.5 147 LYS A O 1
ATOM 1165 N N . GLY A 1 148 ? 8.07 -14.664 -23.562 1 93.19 148 GLY A N 1
ATOM 1166 C CA . GLY A 1 148 ? 9.281 -15.109 -24.234 1 93.19 148 GLY A CA 1
ATOM 1167 C C . GLY A 1 148 ? 10.508 -15.07 -23.328 1 93.19 148 GLY A C 1
ATOM 1168 O O . GLY A 1 148 ? 11.641 -15.031 -23.812 1 93.19 148 GLY A O 1
ATOM 1169 N N . LEU A 1 149 ? 10.312 -15.008 -22.109 1 93.81 149 LEU A N 1
ATOM 1170 C CA . LEU A 1 149 ? 11.414 -14.82 -21.172 1 93.81 149 LEU A CA 1
ATOM 1171 C C . LEU A 1 149 ? 12.211 -16.109 -21 1 93.81 149 LEU A C 1
ATOM 1173 O O . LEU A 1 149 ? 13.43 -16.078 -20.828 1 93.81 149 LEU A O 1
ATOM 1177 N N . TYR A 1 150 ? 11.508 -17.234 -21.016 1 95.88 150 TYR A N 1
ATOM 1178 C CA . TYR A 1 150 ? 12.195 -18.516 -20.875 1 95.88 150 TYR A CA 1
ATOM 1179 C C . TYR A 1 150 ? 13.141 -18.766 -22.031 1 95.88 150 TYR A C 1
ATOM 1181 O O . TYR A 1 150 ? 14.266 -19.234 -21.844 1 95.88 150 TYR A O 1
ATOM 1189 N N . LYS A 1 151 ? 12.57 -18.484 -23.219 1 95 151 LYS A N 1
ATOM 1190 C CA . LYS A 1 151 ? 13.406 -18.641 -24.406 1 95 151 LYS A CA 1
ATOM 1191 C C . LYS A 1 151 ? 14.68 -17.797 -24.297 1 95 151 LYS A C 1
ATOM 1193 O O . LYS A 1 151 ? 15.781 -18.297 -24.547 1 95 151 LYS A O 1
ATOM 1198 N N . LYS A 1 152 ? 14.523 -16.594 -23.922 1 95.06 152 LYS A N 1
ATOM 1199 C CA . LYS A 1 152 ? 15.656 -15.688 -23.781 1 95.06 152 LYS A CA 1
ATOM 1200 C C . LYS A 1 152 ? 16.609 -16.156 -22.688 1 95.06 152 LYS A C 1
ATOM 1202 O O . LYS A 1 152 ? 17.828 -16.031 -22.812 1 95.06 152 LYS A O 1
ATOM 1207 N N . ALA A 1 153 ? 16.078 -16.625 -21.656 1 94.38 153 ALA A N 1
ATOM 1208 C CA . ALA A 1 153 ? 16.891 -17.141 -20.562 1 94.38 153 ALA A CA 1
ATOM 1209 C C . ALA A 1 153 ? 17.703 -18.359 -21 1 94.38 153 ALA A C 1
ATOM 1211 O O . ALA A 1 153 ? 18.891 -18.453 -20.672 1 94.38 153 ALA A O 1
ATOM 1212 N N . ARG A 1 154 ? 17.062 -19.219 -21.734 1 95.25 154 ARG A N 1
ATOM 1213 C CA . ARG A 1 154 ? 17.734 -20.422 -22.219 1 95.25 154 ARG A CA 1
ATOM 1214 C C . ARG A 1 154 ? 18.875 -20.062 -23.188 1 95.25 154 ARG A C 1
ATOM 1216 O O . ARG A 1 154 ? 19.891 -20.734 -23.234 1 95.25 154 ARG A O 1
ATOM 1223 N N . GLN A 1 155 ? 18.719 -18.969 -23.828 1 95.44 155 GLN A N 1
ATOM 1224 C CA . GLN A 1 155 ? 19.734 -18.484 -24.766 1 95.44 155 GLN A CA 1
ATOM 1225 C C . GLN A 1 155 ? 20.828 -17.719 -24.047 1 95.44 155 GLN A C 1
ATOM 1227 O O . GLN A 1 155 ? 21.812 -17.297 -24.656 1 95.44 155 GLN A O 1
ATOM 1232 N N . GLY A 1 156 ? 20.641 -17.5 -22.766 1 92.44 156 GLY A N 1
ATOM 1233 C CA . GLY A 1 156 ? 21.641 -16.812 -21.969 1 92.44 156 GLY A CA 1
ATOM 1234 C C . GLY A 1 156 ? 21.547 -15.305 -22.062 1 92.44 156 GLY A C 1
ATOM 1235 O O . GLY A 1 156 ? 22.422 -14.594 -21.562 1 92.44 156 GLY A O 1
ATOM 1236 N N . ILE A 1 157 ? 20.484 -14.836 -22.672 1 92.19 157 ILE A N 1
ATOM 1237 C CA . ILE A 1 157 ? 20.281 -13.398 -22.844 1 92.19 157 ILE A CA 1
ATOM 1238 C C . ILE A 1 157 ? 19.891 -12.766 -21.516 1 92.19 157 ILE A C 1
ATOM 1240 O O . ILE A 1 157 ? 20.359 -11.68 -21.172 1 92.19 157 ILE A O 1
ATOM 1244 N N . ILE A 1 158 ? 19 -13.445 -20.766 1 90.69 158 ILE A N 1
ATOM 1245 C CA . ILE A 1 158 ? 18.594 -13 -19.438 1 90.69 158 ILE A CA 1
ATOM 1246 C C . ILE A 1 158 ? 19.344 -13.805 -18.375 1 90.69 158 ILE A C 1
ATOM 1248 O O . ILE A 1 158 ? 19.297 -15.031 -18.359 1 90.69 158 ILE A O 1
ATOM 1252 N N . LYS A 1 159 ? 20.031 -13.008 -17.625 1 87.12 159 LYS A N 1
ATOM 1253 C CA . LYS A 1 159 ? 20.781 -13.648 -16.547 1 87.12 159 LYS A CA 1
ATOM 1254 C C . LYS A 1 159 ? 19.953 -13.719 -15.266 1 87.12 159 LYS A C 1
ATOM 1256 O O . LYS A 1 159 ? 18.969 -12.977 -15.109 1 87.12 159 LYS A O 1
ATOM 1261 N N . ASP A 1 160 ? 20.141 -14.703 -14.383 1 88.75 160 ASP A N 1
ATOM 1262 C CA . ASP A 1 160 ? 19.531 -14.844 -13.062 1 88.75 160 ASP A CA 1
ATOM 1263 C C . ASP A 1 160 ? 18.016 -15.039 -13.172 1 88.75 160 ASP A C 1
ATOM 1265 O O . ASP A 1 160 ? 17.25 -14.438 -12.406 1 88.75 160 ASP A O 1
ATOM 1269 N N . PHE A 1 161 ? 17.688 -15.82 -14.18 1 93 161 PHE A N 1
ATOM 1270 C CA . PHE A 1 161 ? 16.266 -16.094 -14.391 1 93 161 PHE A CA 1
ATOM 1271 C C . PHE A 1 161 ? 15.805 -17.266 -13.523 1 93 161 PHE A C 1
ATOM 1273 O O . PHE A 1 161 ? 16.312 -18.375 -13.656 1 93 161 PHE A O 1
ATOM 1280 N N . THR A 1 162 ? 14.828 -17 -12.672 1 93.88 162 THR A N 1
ATOM 1281 C CA . THR A 1 162 ? 14.344 -18 -11.727 1 93.88 162 THR A CA 1
ATOM 1282 C C . THR A 1 162 ? 13.805 -19.219 -12.453 1 93.88 162 THR A C 1
ATOM 1284 O O . THR A 1 162 ? 12.992 -19.094 -13.375 1 93.88 162 THR A O 1
ATOM 1287 N N . GLY A 1 163 ? 14.211 -20.391 -12.023 1 93.44 163 GLY A N 1
ATOM 1288 C CA . GLY A 1 163 ? 13.797 -21.641 -12.641 1 93.44 163 GLY A CA 1
ATOM 1289 C C . GLY A 1 163 ? 14.742 -22.109 -13.734 1 93.44 163 GLY A C 1
ATOM 1290 O O . GLY A 1 163 ? 14.672 -23.266 -14.164 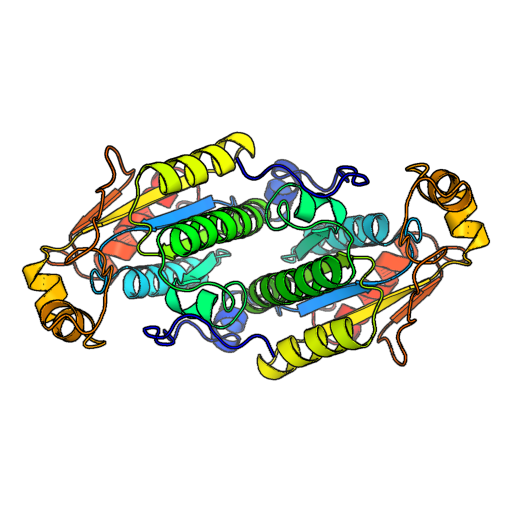1 93.44 163 GLY A O 1
ATOM 1291 N N . ILE A 1 164 ? 15.609 -21.234 -14.227 1 94.88 164 ILE A N 1
ATOM 1292 C CA . ILE A 1 164 ? 16.578 -21.594 -15.258 1 94.88 164 ILE A CA 1
ATOM 1293 C C . ILE A 1 164 ? 18 -21.359 -14.734 1 94.88 164 ILE A C 1
ATOM 1295 O O . ILE A 1 164 ? 18.719 -22.297 -14.43 1 94.88 164 ILE A O 1
ATOM 1299 N N . SER A 1 165 ? 18.453 -20.141 -14.523 1 93.12 165 SER A N 1
ATOM 1300 C CA . SER A 1 165 ? 19.797 -19.797 -14.086 1 93.12 165 SER A CA 1
ATOM 1301 C C . SER A 1 165 ? 19.797 -19.266 -12.656 1 93.12 165 SER A C 1
ATOM 1303 O O . SER A 1 165 ? 20.844 -18.875 -12.141 1 93.12 165 SER A O 1
ATOM 1305 N N . ALA A 1 166 ? 18.703 -19.094 -12.016 1 92.88 166 ALA A N 1
ATOM 1306 C CA . ALA A 1 166 ? 18.531 -18.781 -10.602 1 92.88 166 ALA A CA 1
ATOM 1307 C C . ALA A 1 166 ? 17.531 -19.734 -9.945 1 92.88 166 ALA A C 1
ATOM 1309 O O . ALA A 1 166 ? 16.625 -20.25 -10.602 1 92.88 166 ALA A O 1
ATOM 1310 N N . PRO A 1 167 ? 17.688 -19.969 -8.703 1 94.69 167 PRO A N 1
ATOM 1311 C CA . PRO A 1 167 ? 16.859 -21 -8.062 1 94.69 167 PRO A CA 1
ATOM 1312 C C . PRO A 1 167 ? 15.453 -20.516 -7.727 1 94.69 167 PRO A C 1
ATOM 1314 O O . PRO A 1 167 ? 15.227 -19.312 -7.586 1 94.69 167 PRO A O 1
ATOM 1317 N N . TYR A 1 168 ? 14.539 -21.469 -7.668 1 97.38 168 TYR A N 1
ATOM 1318 C CA . TYR A 1 168 ? 13.227 -21.344 -7.031 1 97.38 168 TYR A CA 1
ATOM 1319 C C . TYR A 1 168 ? 13.07 -22.359 -5.902 1 97.38 168 TYR A C 1
ATOM 1321 O O . TYR A 1 168 ? 13.141 -23.562 -6.137 1 97.38 168 TYR A O 1
ATOM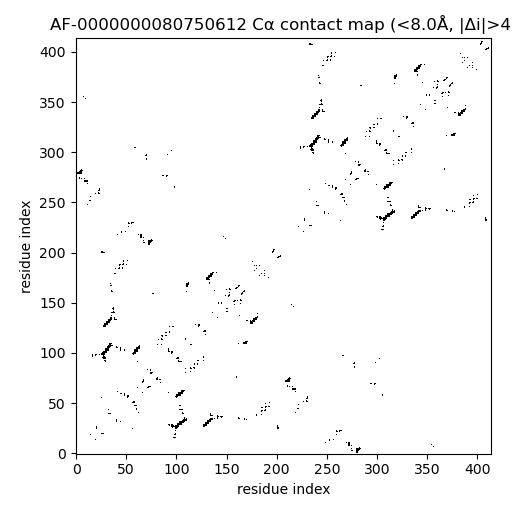 1329 N N . GLU A 1 169 ? 12.891 -21.812 -4.668 1 98.06 169 GLU A N 1
ATOM 1330 C CA . GLU A 1 169 ? 12.719 -22.672 -3.508 1 98.06 169 GLU A CA 1
ATOM 1331 C C . G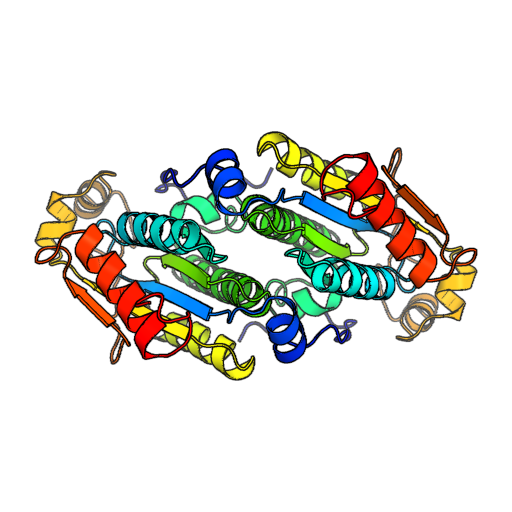LU A 1 169 ? 11.234 -22.906 -3.207 1 98.06 169 GLU A C 1
ATOM 1333 O O . GLU A 1 169 ? 10.57 -22.047 -2.637 1 98.06 169 GLU A O 1
ATOM 1338 N N . GLU A 1 170 ? 10.758 -24.078 -3.576 1 98.19 170 GLU A N 1
ATOM 1339 C CA . GLU A 1 170 ? 9.352 -24.391 -3.35 1 98.19 170 GLU A CA 1
ATOM 1340 C C . GLU A 1 170 ? 8.984 -24.234 -1.877 1 98.19 170 GLU A C 1
ATOM 1342 O O . GLU A 1 170 ? 9.789 -24.531 -0.995 1 98.19 170 GLU A O 1
ATOM 1347 N N . PRO A 1 171 ? 7.738 -23.75 -1.627 1 98.38 171 PRO A N 1
ATOM 1348 C CA . PRO A 1 171 ? 7.316 -23.688 -0.225 1 98.38 171 PRO A CA 1
ATOM 1349 C C . PRO A 1 171 ? 7.332 -25.047 0.463 1 98.38 171 PRO A C 1
ATOM 1351 O O . PRO A 1 171 ? 6.949 -26.047 -0.142 1 98.38 171 PRO A O 1
ATOM 1354 N N . ALA A 1 172 ? 7.793 -25.078 1.722 1 97.44 172 ALA A N 1
ATOM 1355 C CA . ALA A 1 172 ? 7.871 -26.328 2.475 1 97.44 172 ALA A CA 1
ATOM 1356 C C . ALA A 1 172 ? 6.492 -26.766 2.969 1 97.44 172 ALA A C 1
ATOM 1358 O O . ALA A 1 172 ? 6.176 -27.953 2.977 1 97.44 172 ALA A O 1
ATOM 1359 N N . SER A 1 173 ? 5.656 -25.875 3.398 1 97.81 173 SER A N 1
ATOM 1360 C CA . SER A 1 173 ? 4.34 -26.172 3.957 1 97.81 173 SER A CA 1
ATOM 1361 C C . SER A 1 173 ? 3.338 -25.062 3.629 1 97.81 173 SER A C 1
ATOM 1363 O O . SER A 1 173 ? 2.789 -24.422 4.531 1 97.81 173 SER A O 1
ATOM 1365 N N . PRO A 1 174 ? 3.086 -24.828 2.305 1 98.75 174 PRO A N 1
ATOM 1366 C CA . PRO A 1 174 ? 2.076 -23.828 1.961 1 98.75 174 PRO A CA 1
ATOM 1367 C C . PRO A 1 174 ? 0.673 -24.219 2.416 1 98.75 174 PRO A C 1
ATOM 1369 O O . PRO A 1 174 ? 0.377 -25.406 2.559 1 98.75 174 PRO A O 1
ATOM 1372 N N . GLU A 1 175 ? -0.143 -23.281 2.734 1 98.88 175 GLU A N 1
ATOM 1373 C CA . GLU A 1 175 ? -1.534 -23.562 3.066 1 98.88 175 GLU A CA 1
ATOM 1374 C C . GLU A 1 175 ? -2.254 -24.234 1.895 1 98.88 175 GLU A C 1
ATOM 1376 O O . GLU A 1 175 ? -3.105 -25.094 2.094 1 98.88 175 GLU A O 1
ATOM 1381 N N . LEU A 1 176 ? -1.93 -23.812 0.654 1 98.88 176 LEU A N 1
ATOM 1382 C CA . LEU A 1 176 ? -2.539 -24.391 -0.541 1 98.88 176 LEU A CA 1
ATOM 1383 C C . LEU A 1 176 ? -1.482 -24.703 -1.598 1 98.88 176 LEU A C 1
ATOM 1385 O O . LEU A 1 176 ? -0.538 -23.922 -1.776 1 98.88 176 LEU A O 1
ATOM 1389 N N . HIS A 1 177 ? -1.61 -25.766 -2.229 1 98.81 177 HIS A N 1
ATOM 1390 C CA . HIS A 1 177 ? -0.808 -26.203 -3.371 1 98.81 177 HIS A CA 1
ATOM 1391 C C . HIS A 1 177 ? -1.68 -26.438 -4.598 1 98.81 177 HIS A C 1
ATOM 1393 O O . HIS A 1 177 ? -2.488 -27.375 -4.617 1 98.81 177 HIS A O 1
ATOM 1399 N N . LEU A 1 178 ? -1.544 -25.531 -5.582 1 98.81 178 LEU A N 1
ATOM 1400 C CA . LEU A 1 178 ? -2.375 -25.578 -6.781 1 98.81 178 LEU A CA 1
ATOM 1401 C C . LEU A 1 178 ? -1.544 -25.938 -8.008 1 98.81 178 LEU A C 1
ATOM 1403 O O . LEU A 1 178 ? -0.535 -25.281 -8.297 1 98.81 178 LEU A O 1
ATOM 1407 N N . ARG A 1 179 ? -1.932 -26.938 -8.703 1 98.06 179 ARG A N 1
ATOM 1408 C CA . ARG A 1 179 ? -1.279 -27.344 -9.945 1 98.06 179 ARG A CA 1
ATOM 1409 C C . ARG A 1 179 ? -2.09 -26.906 -11.156 1 98.06 179 ARG A C 1
ATOM 1411 O O . ARG A 1 179 ? -3.088 -27.531 -11.508 1 98.06 179 ARG A O 1
ATOM 1418 N N . THR A 1 180 ? -1.563 -25.891 -11.836 1 97.06 180 THR A N 1
ATOM 1419 C CA . THR A 1 180 ? -2.373 -25.219 -12.852 1 97.06 180 THR A CA 1
ATOM 1420 C C . THR A 1 180 ? -2.361 -26 -14.156 1 97.06 180 THR A C 1
ATOM 1422 O O . THR A 1 180 ? -3.109 -25.688 -15.086 1 97.06 180 THR A O 1
ATOM 1425 N N . ASN A 1 181 ? -1.477 -27 -14.297 1 96.31 181 ASN A N 1
ATOM 1426 C CA . ASN A 1 181 ? -1.552 -27.891 -15.445 1 96.31 181 ASN A CA 1
ATOM 1427 C C . ASN A 1 181 ? -2.643 -28.953 -15.266 1 96.31 181 ASN A C 1
ATOM 1429 O O . ASN A 1 181 ? -3.025 -29.625 -16.219 1 96.31 181 ASN A O 1
ATOM 1433 N N . GLU A 1 182 ? -3.207 -29.031 -14.078 1 97.38 182 GLU A N 1
ATOM 1434 C CA . GLU A 1 182 ? -4.211 -30.047 -13.766 1 97.38 182 GLU A CA 1
ATOM 1435 C C . GLU A 1 182 ? -5.566 -29.406 -13.484 1 97.38 182 GLU A C 1
ATOM 1437 O O . GLU A 1 182 ? -6.594 -30.094 -13.5 1 97.38 182 GLU A O 1
ATOM 1442 N N . LYS A 1 183 ? -5.652 -28.188 -13.141 1 97.19 183 LYS A N 1
ATOM 144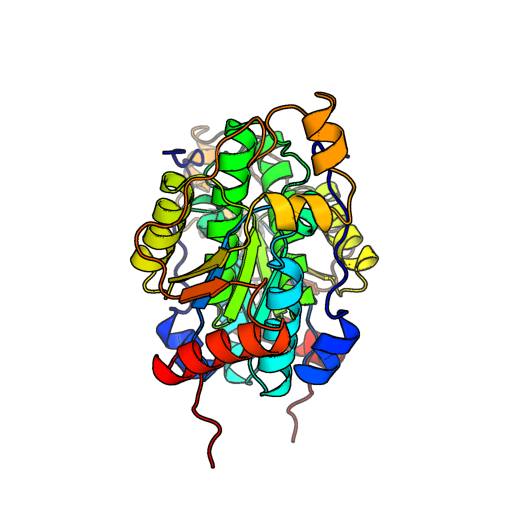3 C CA . LYS A 1 183 ? -6.863 -27.453 -12.789 1 97.19 183 LYS A CA 1
ATOM 1444 C C . LYS A 1 183 ? -6.973 -26.156 -13.586 1 97.19 183 LYS A C 1
ATOM 1446 O O . LYS A 1 183 ? -5.961 -25.531 -13.906 1 97.19 183 LYS A O 1
ATOM 1451 N N . SER A 1 184 ? -8.234 -25.766 -13.867 1 97.25 184 SER A N 1
ATOM 1452 C CA . SER A 1 184 ? -8.445 -24.484 -14.547 1 97.25 184 SER A CA 1
ATOM 1453 C C . SER A 1 184 ? -8.188 -23.312 -13.609 1 97.25 184 SER A C 1
ATOM 1455 O O . SER A 1 184 ? -8.109 -23.484 -12.391 1 97.25 184 SER A O 1
ATOM 1457 N N . ILE A 1 185 ? -8.055 -22.172 -14.172 1 96.56 185 ILE A N 1
ATOM 1458 C CA . ILE A 1 185 ? -7.84 -20.938 -13.43 1 96.56 185 ILE A CA 1
ATOM 1459 C C . ILE A 1 185 ? -9.016 -20.688 -12.484 1 96.56 185 ILE A C 1
ATOM 1461 O O . ILE A 1 185 ? -8.812 -20.344 -11.312 1 96.56 185 ILE A O 1
ATOM 1465 N N . GLU A 1 186 ? -10.172 -20.875 -13.047 1 97 186 GLU A N 1
ATOM 1466 C CA . GLU A 1 186 ? -11.383 -20.656 -12.266 1 97 186 GLU A CA 1
ATOM 1467 C C . GLU A 1 186 ? -11.461 -21.625 -11.086 1 97 186 GLU A C 1
ATOM 1469 O O . GLU A 1 186 ? -11.852 -21.25 -9.984 1 97 186 GLU A O 1
ATOM 1474 N N . GLU A 1 187 ? -11.086 -22.875 -11.344 1 98.44 187 GLU A N 1
ATOM 1475 C CA . GLU A 1 187 ? -11.062 -23.859 -10.273 1 98.44 187 GLU A CA 1
ATOM 1476 C C . GLU A 1 187 ? -10.055 -23.484 -9.195 1 98.44 187 GLU A C 1
ATOM 1478 O O . GLU A 1 187 ? -10.328 -23.625 -8 1 98.44 187 GLU A O 1
ATOM 1483 N N . CYS A 1 188 ? -8.891 -23.047 -9.594 1 98.69 188 CYS A N 1
ATOM 1484 C CA . CYS A 1 188 ? -7.855 -22.625 -8.648 1 98.69 188 CYS A CA 1
ATOM 1485 C C . CYS A 1 188 ? -8.336 -21.469 -7.785 1 98.69 188 CYS A C 1
ATOM 1487 O O . CYS A 1 188 ? -8.172 -21.484 -6.566 1 98.69 188 CYS A O 1
ATOM 1489 N N . ALA A 1 189 ? -8.945 -20.438 -8.391 1 98.5 189 ALA A N 1
ATOM 1490 C CA . ALA A 1 189 ? -9.492 -19.312 -7.648 1 98.5 189 ALA A CA 1
ATOM 1491 C C . ALA A 1 189 ? -10.562 -19.75 -6.664 1 98.5 189 ALA A C 1
ATOM 1493 O O . ALA A 1 189 ? -10.617 -19.281 -5.531 1 98.5 189 ALA A O 1
ATOM 1494 N N . ALA A 1 190 ? -11.375 -20.688 -7.129 1 98.38 190 ALA A N 1
ATOM 1495 C CA . ALA A 1 190 ? -12.445 -21.219 -6.285 1 98.38 190 ALA A CA 1
ATOM 1496 C C . ALA A 1 190 ? -11.883 -21.938 -5.066 1 98.38 190 ALA A C 1
ATOM 1498 O O . ALA A 1 190 ? -12.445 -21.859 -3.971 1 98.38 190 ALA A O 1
ATOM 1499 N N . ILE A 1 191 ? -10.844 -22.688 -5.27 1 98.81 191 ILE A N 1
ATOM 1500 C CA . ILE A 1 191 ? -10.203 -23.406 -4.18 1 98.81 191 ILE A CA 1
ATOM 1501 C C . ILE A 1 191 ? -9.703 -22.422 -3.125 1 98.81 191 ILE A C 1
ATOM 1503 O O . ILE A 1 191 ? -9.875 -22.641 -1.925 1 98.81 191 ILE A O 1
ATOM 1507 N N . ILE A 1 192 ? -9.078 -21.328 -3.516 1 98.88 192 ILE A N 1
ATOM 1508 C CA . ILE A 1 192 ? -8.609 -20.312 -2.584 1 98.88 192 ILE A CA 1
ATOM 1509 C C . ILE A 1 192 ? -9.797 -19.688 -1.858 1 98.88 192 ILE A C 1
ATOM 1511 O O . ILE A 1 192 ? -9.773 -19.531 -0.636 1 98.88 192 ILE A O 1
ATOM 1515 N N . TYR A 1 193 ? -10.836 -19.359 -2.621 1 98.56 193 TYR A N 1
ATOM 1516 C CA . TYR A 1 193 ? -12.047 -18.797 -2.041 1 98.56 193 TYR A CA 1
ATOM 1517 C C . TYR A 1 193 ? -12.617 -19.719 -0.963 1 98.56 193 TYR A C 1
ATOM 1519 O O . TYR A 1 193 ? -12.969 -19.25 0.127 1 98.56 193 TYR A O 1
ATOM 1527 N N . ASP A 1 194 ? -12.711 -20.984 -1.327 1 98.44 194 ASP A N 1
ATOM 1528 C CA . ASP A 1 194 ? -13.242 -21.969 -0.392 1 98.44 194 ASP A CA 1
ATOM 1529 C C . ASP A 1 194 ? -12.383 -22.062 0.866 1 98.44 194 ASP A C 1
ATOM 1531 O O . ASP A 1 194 ? -12.898 -22.219 1.971 1 98.44 194 ASP A O 1
ATOM 1535 N N . TYR A 1 195 ? -11.148 -22.016 0.688 1 98.75 195 TYR A N 1
ATOM 1536 C CA . TYR A 1 195 ? -10.234 -22.031 1.829 1 98.75 195 TYR A CA 1
ATOM 1537 C C . TYR A 1 195 ? -10.492 -20.844 2.748 1 98.75 195 TYR A C 1
ATOM 1539 O O . TYR A 1 195 ? -10.523 -21 3.971 1 98.75 195 TYR A O 1
ATOM 1547 N N . LEU A 1 196 ? -10.609 -19.609 2.16 1 98.62 196 LEU A N 1
ATOM 1548 C CA . LEU A 1 196 ? -10.875 -18.406 2.932 1 98.62 196 LEU A CA 1
ATOM 1549 C C . LEU A 1 196 ? -12.188 -18.531 3.703 1 98.62 196 LEU A C 1
ATOM 1551 O O . LEU A 1 196 ? -12.289 -18.047 4.836 1 98.62 196 LEU A O 1
ATOM 1555 N N . THR A 1 197 ? -13.148 -19.156 3.076 1 97.81 197 THR A N 1
ATOM 1556 C CA . THR A 1 197 ? -14.438 -19.391 3.725 1 97.81 197 THR A CA 1
ATOM 1557 C C . THR A 1 197 ? -14.289 -20.359 4.887 1 97.81 197 THR A C 1
ATOM 1559 O O . THR A 1 197 ? -14.773 -20.109 5.988 1 97.81 197 THR A O 1
ATOM 1562 N N . LYS A 1 198 ? -13.609 -21.469 4.586 1 97.44 198 LYS A N 1
ATOM 1563 C CA . LYS A 1 198 ? -13.406 -22.516 5.582 1 97.44 198 LYS A CA 1
ATOM 1564 C C . LYS A 1 198 ? -12.672 -21.969 6.805 1 97.44 198 LYS A C 1
ATOM 1566 O O . LYS A 1 198 ? -13 -22.328 7.941 1 97.44 198 LYS A O 1
ATOM 1571 N N . GLU A 1 199 ? -11.695 -21.141 6.555 1 97 199 GLU A N 1
ATOM 1572 C CA . GLU A 1 199 ? -10.891 -20.578 7.629 1 97 199 GLU A CA 1
ATOM 1573 C C . GLU A 1 199 ? -11.578 -19.359 8.25 1 97 199 GLU A C 1
ATOM 1575 O O . GLU A 1 199 ? -10.992 -18.688 9.102 1 97 199 GLU A O 1
ATOM 1580 N N . LYS A 1 200 ? -12.781 -18.953 7.777 1 96.19 200 LYS A N 1
ATOM 1581 C CA . LYS A 1 200 ? -13.648 -17.922 8.328 1 96.19 200 LYS A CA 1
ATOM 1582 C C . LYS A 1 200 ? -13.039 -16.531 8.148 1 96.19 200 LYS A C 1
ATOM 1584 O O . LYS A 1 200 ? -13.18 -15.672 9.016 1 96.19 200 LYS A O 1
ATOM 1589 N N . VAL A 1 201 ? -12.234 -16.422 7.113 1 96.25 201 VAL A N 1
ATOM 1590 C CA . VAL A 1 201 ? -11.75 -15.094 6.719 1 96.25 201 VAL A CA 1
ATOM 1591 C C . VAL A 1 201 ? -12.867 -14.312 6.035 1 96.25 201 VAL A C 1
ATOM 1593 O O . VAL A 1 201 ? -12.961 -13.094 6.191 1 96.25 201 VAL A O 1
ATOM 1596 N N . ILE A 1 202 ? -13.648 -15.016 5.227 1 96.75 202 ILE A N 1
ATOM 1597 C CA . ILE A 1 202 ? -14.82 -14.438 4.582 1 96.75 202 ILE A CA 1
ATOM 1598 C C . ILE A 1 202 ? -16.062 -15.219 4.977 1 96.75 202 ILE A C 1
ATOM 1600 O O . ILE A 1 202 ? -15.969 -16.375 5.418 1 96.75 202 ILE A O 1
ATOM 1604 N N . PRO A 1 203 ? -17.203 -14.523 4.918 1 92.81 203 PRO A N 1
ATOM 1605 C CA . PRO A 1 203 ? -18.438 -15.203 5.328 1 92.81 203 PRO A CA 1
ATOM 1606 C C . PRO A 1 203 ? -18.844 -16.312 4.371 1 92.81 203 PRO A C 1
ATOM 1608 O O . PRO A 1 203 ? -18.469 -16.297 3.195 1 92.81 203 PRO A O 1
ATOM 1611 N N . ASP A 1 204 ? -19.531 -17.344 4.871 1 86.5 204 ASP A N 1
ATOM 1612 C CA . ASP A 1 204 ? -20.062 -18.438 4.07 1 86.5 204 ASP A CA 1
ATOM 1613 C C . ASP A 1 204 ? -21.328 -18.016 3.34 1 86.5 204 ASP A C 1
ATOM 1615 O O . ASP A 1 204 ? -22.297 -17.562 3.965 1 86.5 204 ASP A O 1
ATOM 1619 N N . ASN A 1 205 ? -21.375 -17.391 2.186 1 68.44 205 ASN A N 1
ATOM 1620 C CA . ASN A 1 205 ? -22.594 -17 1.486 1 68.44 205 ASN A CA 1
ATOM 1621 C C . ASN A 1 205 ? -23.484 -18.203 1.2 1 68.44 205 ASN A C 1
ATOM 1623 O O . ASN A 1 205 ? -24.344 -18.156 0.326 1 68.44 205 ASN A O 1
ATOM 1627 N N . THR A 1 206 ? -23.406 -19.531 1.5 1 47.38 206 THR A N 1
ATOM 1628 C CA . THR A 1 206 ? -24.391 -20.578 1.276 1 47.38 206 THR A CA 1
ATOM 1629 C C . THR A 1 206 ? -25.703 -20.25 1.995 1 47.38 206 THR A C 1
ATOM 1631 O O . THR A 1 206 ? -25.766 -20.25 3.227 1 47.38 206 THR A O 1
ATOM 1634 N N . ILE A 1 207 ? -26.422 -19.156 1.723 1 32.53 207 ILE A N 1
ATOM 1635 C CA . ILE A 1 207 ? -27.828 -19.188 2.117 1 32.53 207 ILE A CA 1
ATOM 1636 C C . ILE A 1 207 ? -28.609 -20.125 1.188 1 32.53 207 ILE A C 1
ATOM 1638 O O . ILE A 1 207 ? -28.5 -20.031 -0.037 1 32.53 207 ILE A O 1
ATOM 1642 N N . MET B 1 1 ? 14.07 11.391 -12.891 1 47.56 1 MET B N 1
ATOM 1643 C CA . MET B 1 1 ? 12.93 10.477 -12.883 1 47.56 1 MET B CA 1
ATOM 1644 C C . MET B 1 1 ? 13.398 9.031 -12.742 1 47.56 1 MET B C 1
ATOM 1646 O O . MET B 1 1 ? 14.281 8.578 -13.477 1 47.56 1 MET B O 1
ATOM 1650 N N . THR B 1 2 ? 13.258 8.539 -11.508 1 65.44 2 THR B N 1
ATOM 1651 C CA . THR B 1 2 ? 13.852 7.215 -11.359 1 65.44 2 THR B CA 1
ATOM 1652 C C . THR B 1 2 ? 13.336 6.266 -12.438 1 65.44 2 THR B C 1
ATOM 1654 O O . THR B 1 2 ? 12.125 6.098 -12.602 1 65.44 2 THR B O 1
ATOM 1657 N N . VAL B 1 3 ? 14.164 6.004 -13.383 1 75.12 3 VAL B N 1
ATOM 1658 C CA . VAL B 1 3 ? 13.867 5.121 -14.508 1 75.12 3 VAL B CA 1
ATOM 1659 C C . VAL B 1 3 ? 13.617 3.705 -14 1 75.12 3 VAL B C 1
ATOM 1661 O O . VAL B 1 3 ? 14.156 3.303 -12.969 1 75.12 3 VAL B O 1
ATOM 1664 N N . THR B 1 4 ? 12.648 3.064 -14.633 1 81.81 4 THR B N 1
ATOM 1665 C CA . THR B 1 4 ? 12.375 1.663 -14.328 1 81.81 4 THR B CA 1
ATOM 1666 C C . THR B 1 4 ? 13.625 0.812 -14.555 1 81.81 4 THR B C 1
ATOM 1668 O O . THR B 1 4 ? 14.125 0.726 -15.68 1 81.81 4 THR B O 1
ATOM 1671 N N . LYS B 1 5 ? 14.078 0.266 -13.484 1 91.12 5 LYS B N 1
ATOM 1672 C CA . LYS B 1 5 ? 15.32 -0.497 -13.531 1 91.12 5 LYS B CA 1
ATOM 1673 C C . LYS B 1 5 ? 15.094 -1.879 -14.141 1 91.12 5 LYS B C 1
ATOM 1675 O O . LYS B 1 5 ? 15.977 -2.422 -14.805 1 91.12 5 LYS B O 1
ATOM 1680 N N . ALA B 1 6 ? 13.93 -2.436 -13.945 1 88.12 6 ALA B N 1
ATOM 1681 C CA . ALA B 1 6 ? 13.633 -3.771 -14.453 1 88.12 6 ALA B CA 1
ATOM 1682 C C . ALA B 1 6 ? 13.453 -3.754 -15.969 1 88.12 6 ALA B C 1
ATOM 1684 O O . ALA B 1 6 ? 12.797 -2.861 -16.516 1 88.12 6 ALA B O 1
ATOM 1685 N N . THR B 1 7 ? 14.062 -4.672 -16.719 1 83.38 7 THR B N 1
ATOM 1686 C CA . THR B 1 7 ? 14.047 -4.637 -18.172 1 83.38 7 THR B CA 1
ATOM 1687 C C . THR B 1 7 ? 13.18 -5.758 -18.734 1 83.38 7 THR B C 1
ATOM 1689 O O . THR B 1 7 ? 12.844 -5.754 -19.922 1 83.38 7 THR B O 1
ATOM 1692 N N . ASN B 1 8 ? 12.719 -6.707 -17.984 1 85.06 8 ASN B N 1
ATOM 1693 C CA . ASN B 1 8 ? 11.977 -7.867 -18.453 1 85.06 8 ASN B CA 1
ATOM 1694 C C . ASN B 1 8 ? 10.609 -7.973 -17.797 1 85.06 8 ASN B C 1
ATOM 1696 O O . ASN B 1 8 ? 10.227 -9.047 -17.312 1 85.06 8 ASN B O 1
ATOM 1700 N N . ILE B 1 9 ? 9.922 -6.805 -17.766 1 88.06 9 ILE B N 1
ATOM 1701 C CA . ILE B 1 9 ? 8.602 -6.805 -17.156 1 88.06 9 ILE B CA 1
ATOM 1702 C C . ILE B 1 9 ? 7.551 -6.375 -18.172 1 88.06 9 ILE B C 1
ATOM 1704 O O . ILE B 1 9 ? 7.871 -5.695 -19.141 1 88.06 9 ILE B O 1
ATOM 1708 N N . THR B 1 10 ? 6.344 -6.887 -18.047 1 85.31 10 THR B N 1
ATOM 1709 C CA . THR B 1 10 ? 5.184 -6.543 -18.859 1 85.31 10 THR B CA 1
ATOM 1710 C C . THR B 1 10 ? 3.973 -6.25 -17.969 1 85.31 10 THR B C 1
ATOM 1712 O O . THR B 1 10 ? 3.717 -6.965 -17 1 85.31 10 THR B O 1
ATOM 1715 N N . TRP B 1 11 ? 3.238 -5.164 -18.359 1 85.56 11 TRP B N 1
ATOM 1716 C CA . TRP B 1 11 ? 2.049 -4.793 -17.609 1 85.56 11 TRP B CA 1
ATOM 1717 C C . TRP B 1 11 ? 0.973 -5.867 -17.719 1 85.56 11 TRP B C 1
ATOM 1719 O O . TRP B 1 11 ? 0.667 -6.332 -18.828 1 85.56 11 TRP B O 1
ATOM 1729 N N . HIS B 1 12 ? 0.499 -6.352 -16.656 1 83.69 12 HIS B N 1
ATOM 1730 C CA . HIS B 1 12 ? -0.596 -7.312 -16.609 1 83.69 12 HIS B CA 1
ATOM 1731 C C . HIS B 1 12 ? -1.915 -6.633 -16.25 1 83.69 12 HIS B C 1
ATOM 1733 O O . HIS B 1 12 ? -2.121 -6.223 -15.109 1 83.69 12 HIS B O 1
ATOM 1739 N N . ALA B 1 13 ? -2.777 -6.645 -17.312 1 80.94 13 ALA B N 1
ATOM 1740 C CA . ALA B 1 13 ? -4.07 -5.988 -17.125 1 80.94 13 ALA B CA 1
ATOM 1741 C C . ALA B 1 13 ? -4.91 -6.727 -16.094 1 80.94 13 ALA B C 1
ATOM 1743 O O . ALA B 1 13 ? -4.848 -7.953 -15.992 1 80.94 13 ALA B O 1
ATOM 1744 N N . ASN B 1 14 ? -5.461 -5.996 -15.219 1 80.62 14 ASN B N 1
ATOM 1745 C CA . ASN B 1 14 ? -6.398 -6.414 -14.18 1 80.62 14 ASN B CA 1
ATOM 1746 C C . ASN B 1 14 ? -7.738 -5.703 -14.32 1 80.62 14 ASN B C 1
ATOM 1748 O O . ASN B 1 14 ? -8.062 -5.176 -15.391 1 80.62 14 ASN B O 1
ATOM 1752 N N . LEU B 1 15 ? -8.57 -5.93 -13.305 1 93.06 15 LEU B N 1
ATOM 1753 C CA . LEU B 1 15 ? -9.75 -5.082 -13.188 1 93.06 15 LEU B CA 1
ATOM 1754 C C . LEU B 1 15 ? -9.367 -3.607 -13.258 1 93.06 15 LEU B C 1
ATOM 1756 O O . LEU B 1 15 ? -8.367 -3.191 -12.68 1 93.06 15 LEU B O 1
ATOM 1760 N N . SER B 1 16 ? -10.031 -2.865 -14.109 1 96.38 16 SER B N 1
ATOM 1761 C CA . SER B 1 16 ? -9.844 -1.418 -14.148 1 96.38 16 SER B CA 1
ATOM 1762 C C . SER B 1 16 ? -10.422 -0.751 -12.906 1 96.38 16 SER B C 1
ATOM 1764 O O . SER B 1 16 ? -11.211 -1.358 -12.18 1 96.38 16 SER B O 1
ATOM 1766 N N . TYR B 1 17 ? -10.008 0.411 -12.68 1 97.56 17 TYR B N 1
ATOM 1767 C CA . TYR B 1 17 ? -10.562 1.178 -11.57 1 97.56 17 TYR B CA 1
ATOM 1768 C C . TYR B 1 17 ? -12.078 1.277 -11.688 1 97.56 17 TYR B C 1
ATOM 1770 O O . TYR B 1 17 ? -12.789 1.116 -10.688 1 97.56 17 TYR B O 1
ATOM 1778 N N . ASP B 1 18 ? -12.602 1.555 -12.875 1 97.56 18 ASP B N 1
ATOM 1779 C CA . ASP B 1 18 ? -14.039 1.69 -13.078 1 97.56 18 ASP B CA 1
ATOM 1780 C C . ASP B 1 18 ? -14.766 0.388 -12.75 1 97.56 18 ASP B C 1
ATOM 1782 O O . ASP B 1 18 ? -15.875 0.408 -12.203 1 97.56 18 ASP B O 1
ATOM 1786 N N . GLU B 1 19 ? -14.203 -0.729 -13.086 1 97.44 19 GLU B N 1
ATOM 1787 C CA . GLU B 1 19 ? -14.789 -2.023 -12.75 1 97.44 19 GLU B CA 1
ATOM 1788 C C . GLU B 1 19 ? -14.812 -2.252 -11.242 1 97.44 19 GLU B C 1
ATOM 1790 O O . GLU B 1 19 ? -15.812 -2.717 -10.695 1 97.44 19 GLU B O 1
ATOM 1795 N N . ARG B 1 20 ? -13.68 -1.955 -10.57 1 98.06 20 ARG B N 1
ATOM 1796 C CA . ARG B 1 20 ? -13.648 -2.078 -9.109 1 98.06 20 ARG B CA 1
ATOM 1797 C C . ARG B 1 20 ? -14.68 -1.171 -8.461 1 98.06 20 ARG B C 1
ATOM 1799 O O . ARG B 1 20 ? -15.383 -1.586 -7.531 1 98.06 20 ARG B O 1
ATOM 1806 N N . LYS B 1 21 ? -14.672 0.061 -8.984 1 97.75 21 LYS B N 1
ATOM 1807 C CA . LYS B 1 21 ? -15.609 1.047 -8.445 1 97.75 21 LYS B CA 1
ATOM 1808 C C . LYS B 1 21 ? -17.047 0.55 -8.547 1 97.75 21 LYS B C 1
ATOM 1810 O O . LYS B 1 21 ? -17.844 0.713 -7.617 1 97.75 21 LYS B O 1
ATOM 1815 N N . ALA B 1 22 ? -17.391 -0.066 -9.656 1 97.75 22 ALA B N 1
ATOM 1816 C CA . ALA B 1 22 ? -18.734 -0.587 -9.867 1 97.75 22 ALA B CA 1
ATOM 1817 C C . ALA B 1 22 ? -19.047 -1.713 -8.891 1 97.75 22 ALA B C 1
ATOM 1819 O O . ALA B 1 22 ? -20.188 -1.841 -8.422 1 97.75 22 ALA B O 1
ATOM 1820 N N . LEU B 1 23 ? -18.094 -2.5 -8.531 1 97.5 23 LEU B N 1
ATOM 1821 C CA . LEU B 1 23 ? -18.297 -3.658 -7.668 1 97.5 23 LEU B CA 1
ATOM 1822 C C . LEU B 1 23 ? -18.219 -3.26 -6.199 1 97.5 23 LEU B C 1
ATOM 1824 O O . LEU B 1 23 ? -18.969 -3.787 -5.371 1 97.5 23 LEU B O 1
ATOM 1828 N N . ARG B 1 24 ? -17.344 -2.289 -5.883 1 97.5 24 ARG B N 1
ATOM 1829 C CA . ARG B 1 24 ? -17.125 -1.853 -4.504 1 97.5 24 ARG B CA 1
ATOM 1830 C C . ARG B 1 24 ? -18.172 -0.823 -4.086 1 97.5 24 ARG B C 1
ATOM 1832 O O . ARG B 1 24 ? -18.344 -0.564 -2.895 1 97.5 24 ARG B O 1
ATOM 1839 N N . LYS B 1 25 ? -18.828 -0.151 -5.082 1 96.94 25 LYS B N 1
ATOM 1840 C CA . LYS B 1 25 ? -19.828 0.888 -4.863 1 96.94 25 LYS B CA 1
ATOM 1841 C C . LYS B 1 25 ? -19.266 2.021 -4.008 1 96.94 25 LYS B C 1
ATOM 1843 O O . LYS B 1 25 ? -19.938 2.529 -3.115 1 96.94 25 LYS B O 1
ATOM 1848 N N . GLN B 1 26 ? -18.062 2.287 -4.199 1 97.25 26 GLN B N 1
ATOM 1849 C CA . GLN B 1 26 ? -17.344 3.369 -3.529 1 97.25 26 GLN B CA 1
ATOM 1850 C C . GLN B 1 26 ? -16.219 3.902 -4.402 1 97.25 26 GLN B C 1
ATOM 1852 O O . GLN B 1 26 ? -15.508 3.127 -5.047 1 97.25 26 GLN B O 1
ATOM 1857 N N . ASP B 1 27 ? -16.062 5.219 -4.426 1 97.94 27 ASP B N 1
ATOM 1858 C CA . ASP B 1 27 ? -14.891 5.809 -5.051 1 97.94 27 ASP B CA 1
ATOM 1859 C C . ASP B 1 27 ? -13.664 5.703 -4.141 1 97.94 27 ASP B C 1
ATOM 1861 O O . ASP B 1 27 ? -13.805 5.562 -2.922 1 97.94 27 ASP B O 1
ATOM 1865 N N . GLY B 1 28 ? -12.5 5.602 -4.781 1 98.5 28 GLY B N 1
ATOM 1866 C CA . GLY B 1 28 ? -11.242 5.785 -4.066 1 98.5 28 GLY B CA 1
ATOM 1867 C C . GLY B 1 28 ? -10.578 7.117 -4.352 1 98.5 28 GLY B C 1
ATOM 1868 O O . GLY B 1 28 ? -10.797 7.711 -5.41 1 98.5 28 GLY B O 1
ATOM 1869 N N . CYS B 1 29 ? -9.859 7.621 -3.408 1 98.88 29 CYS B N 1
ATOM 1870 C CA . CYS B 1 29 ? -9.062 8.828 -3.592 1 98.88 29 CYS B CA 1
ATOM 1871 C C . CYS B 1 29 ? -7.93 8.898 -2.576 1 98.88 29 CYS B C 1
ATOM 1873 O O . CYS B 1 29 ? -7.82 8.031 -1.703 1 98.88 29 CYS B O 1
ATOM 1875 N N . THR B 1 30 ? -7.078 9.859 -2.779 1 98.94 30 THR B N 1
ATOM 1876 C CA . THR B 1 30 ? -6.043 10.156 -1.794 1 98.94 30 THR B CA 1
ATOM 1877 C C . THR B 1 30 ? -6.262 11.531 -1.178 1 98.94 30 THR B C 1
ATOM 1879 O O . THR B 1 30 ? -6.387 12.523 -1.896 1 98.94 30 THR B O 1
ATOM 1882 N N . VAL B 1 31 ? -6.477 11.57 0.122 1 99 31 VAL B N 1
ATOM 1883 C CA . VAL B 1 31 ? -6.441 12.797 0.905 1 99 31 VAL B CA 1
ATOM 1884 C C . VAL B 1 31 ? -5.043 13.008 1.482 1 99 31 VAL B C 1
ATOM 1886 O O . VAL B 1 31 ? -4.637 12.297 2.406 1 99 31 VAL B O 1
ATOM 1889 N N . TRP B 1 32 ? -4.316 13.961 0.943 1 98.94 32 TRP B N 1
ATOM 1890 C CA . TRP B 1 32 ? -2.902 14.172 1.242 1 98.94 32 TRP B CA 1
ATOM 1891 C C . TRP B 1 32 ? -2.715 15.336 2.205 1 98.94 32 TRP B C 1
ATOM 1893 O O . TRP B 1 32 ? -2.629 16.484 1.78 1 98.94 32 TRP B O 1
ATOM 1903 N N . LEU B 1 33 ? -2.586 15.031 3.482 1 98.94 33 LEU B N 1
ATOM 1904 C CA . LEU B 1 33 ? -2.326 16.078 4.473 1 98.94 33 LEU B CA 1
ATOM 1905 C C . LEU B 1 33 ? -0.847 16.438 4.496 1 98.94 33 LEU B C 1
ATOM 1907 O O . LEU B 1 33 ? 0.015 15.562 4.566 1 98.94 33 LEU B O 1
ATOM 1911 N N . THR B 1 34 ? -0.56 17.672 4.414 1 98.88 34 THR B N 1
ATOM 1912 C CA . THR B 1 34 ? 0.803 18.172 4.523 1 98.88 34 THR B CA 1
ATOM 1913 C C . THR B 1 34 ? 0.866 19.359 5.496 1 98.88 34 THR B C 1
ATOM 1915 O O . THR B 1 34 ? -0.134 20.047 5.711 1 98.88 34 THR B O 1
ATOM 1918 N N . GLY B 1 35 ? 2.012 19.547 6.121 1 98.56 35 GLY B N 1
ATOM 1919 C CA . GLY B 1 35 ? 2.227 20.594 7.113 1 98.56 35 GLY B CA 1
ATOM 1920 C C . GLY B 1 35 ? 3.375 20.297 8.055 1 98.56 35 GLY B C 1
ATOM 1921 O O . GLY B 1 35 ? 3.93 19.188 8.031 1 98.56 35 GLY B O 1
ATOM 1922 N N . LEU B 1 36 ? 3.68 21.203 8.883 1 97.69 36 LEU B N 1
ATOM 1923 C CA . LEU B 1 36 ? 4.812 21.109 9.797 1 97.69 36 LEU B CA 1
ATOM 1924 C C . LEU B 1 36 ? 4.582 20 10.82 1 97.69 36 LEU B C 1
ATOM 1926 O O . LEU B 1 36 ? 3.443 19.609 11.078 1 97.69 36 LEU B O 1
ATOM 1930 N N . SER B 1 37 ? 5.77 19.469 11.352 1 95.5 37 SER B N 1
ATOM 1931 C CA . SER B 1 37 ? 5.664 18.609 12.531 1 95.5 37 SER B CA 1
ATOM 1932 C C . SER B 1 37 ? 4.867 19.281 13.641 1 95.5 37 SER B C 1
ATOM 1934 O O . SER B 1 37 ? 5.02 20.484 13.883 1 95.5 37 SER B O 1
ATOM 1936 N N . ALA B 1 38 ? 3.949 18.547 14.25 1 96 38 ALA B N 1
ATOM 1937 C CA . ALA B 1 38 ? 3.141 19.016 15.375 1 96 38 ALA B CA 1
ATOM 1938 C C . ALA B 1 38 ? 2.025 19.953 14.906 1 96 38 ALA B C 1
ATOM 1940 O O . ALA B 1 38 ? 1.418 20.656 15.703 1 96 38 ALA B O 1
ATOM 1941 N N . SER B 1 39 ? 1.74 19.922 13.594 1 97.31 39 SER B N 1
ATOM 1942 C CA . SER B 1 39 ? 0.662 20.75 13.07 1 97.31 39 SER B CA 1
ATOM 1943 C C . SER B 1 39 ? -0.7 20.109 13.312 1 97.31 39 SER B C 1
ATOM 1945 O O . SER B 1 39 ? -1.734 20.766 13.18 1 97.31 39 SER B O 1
ATOM 1947 N N . GLY B 1 40 ? -0.744 18.828 13.57 1 96.38 40 GLY B N 1
ATOM 1948 C CA . GLY B 1 40 ? -1.99 18.125 13.844 1 96.38 40 GLY B CA 1
ATOM 1949 C C . GLY B 1 40 ? -2.396 17.172 12.75 1 96.38 40 GLY B C 1
ATOM 1950 O O . GLY B 1 40 ? -3.471 16.562 12.805 1 96.38 40 GLY B O 1
ATOM 1951 N N . LYS B 1 41 ? -1.558 16.906 11.734 1 97.31 41 LYS B N 1
ATOM 1952 C CA . LYS B 1 41 ? -1.868 16.062 10.586 1 97.31 41 LYS B CA 1
ATOM 1953 C C . LYS B 1 41 ? -2.334 14.688 11.031 1 97.31 41 LYS B C 1
ATOM 1955 O O . LYS B 1 41 ? -3.396 14.219 10.617 1 97.31 41 LYS B O 1
ATOM 1960 N N . SER B 1 42 ? -1.46 14.031 11.859 1 96.69 42 SER B N 1
ATOM 1961 C CA . SER B 1 42 ? -1.731 12.648 12.242 1 96.69 42 SER B CA 1
ATOM 1962 C C . SER B 1 42 ? -3.029 12.539 13.039 1 96.69 42 SER B C 1
ATOM 1964 O O . SER B 1 42 ? -3.793 11.586 12.859 1 96.69 42 SER B O 1
ATOM 1966 N N . THR B 1 43 ? -3.312 13.508 13.891 1 96.25 43 THR B N 1
ATOM 1967 C CA . THR B 1 43 ? -4.523 13.5 14.703 1 96.25 43 THR B CA 1
ATOM 1968 C C . THR B 1 43 ? -5.758 13.719 13.828 1 96.25 43 THR B C 1
ATOM 1970 O O . THR B 1 43 ? -6.777 13.047 14.008 1 96.25 43 THR B O 1
ATOM 1973 N N . ILE B 1 44 ? -5.688 14.648 12.914 1 98.19 44 ILE B N 1
ATOM 1974 C CA . ILE B 1 44 ? -6.781 14.883 11.984 1 98.19 44 ILE B CA 1
ATOM 1975 C C . ILE B 1 44 ? -7.016 13.633 11.133 1 98.19 44 ILE B C 1
ATOM 1977 O O . ILE B 1 44 ? -8.156 13.234 10.914 1 98.19 44 ILE B O 1
ATOM 1981 N N . ALA B 1 45 ? -5.926 13.055 10.625 1 98.5 45 ALA B N 1
ATOM 1982 C CA . ALA B 1 45 ? -6.016 11.859 9.789 1 98.5 45 ALA B CA 1
ATOM 1983 C C . ALA B 1 45 ? -6.719 10.727 10.531 1 98.5 45 ALA B C 1
ATOM 1985 O O . ALA B 1 45 ? -7.555 10.023 9.953 1 98.5 45 ALA B O 1
ATOM 1986 N N . CYS B 1 46 ? -6.348 10.547 11.781 1 97.31 46 CYS B N 1
ATOM 1987 C CA . CYS B 1 46 ? -6.969 9.5 12.594 1 97.31 46 CYS B CA 1
ATOM 1988 C C . CYS B 1 46 ? -8.461 9.766 12.766 1 97.31 46 CYS B C 1
ATOM 1990 O O . CYS B 1 46 ? -9.273 8.852 12.617 1 97.31 46 CYS B O 1
ATOM 1992 N N . ALA B 1 47 ? -8.789 11 13.133 1 97.75 47 ALA B N 1
ATOM 1993 C CA . ALA B 1 47 ? -10.188 11.383 13.312 1 97.75 47 ALA B CA 1
ATOM 1994 C C . ALA B 1 47 ? -10.977 11.18 12.023 1 97.75 47 ALA B C 1
ATOM 1996 O O . ALA B 1 47 ? -12.125 10.719 12.055 1 97.75 47 ALA B O 1
ATOM 1997 N N . LEU B 1 48 ? -10.391 11.57 10.906 1 98.56 48 LEU B N 1
ATOM 1998 C CA . LEU B 1 48 ? -11.047 11.422 9.609 1 98.56 48 LEU B CA 1
ATOM 1999 C C . LEU B 1 48 ? -11.266 9.945 9.281 1 98.56 48 LEU B C 1
ATOM 2001 O O . LEU B 1 48 ? -12.328 9.562 8.797 1 98.56 48 LEU B O 1
ATOM 2005 N N . GLU B 1 49 ? -10.219 9.102 9.484 1 98.56 49 GLU B N 1
ATOM 2006 C CA . GLU B 1 49 ? -10.375 7.668 9.242 1 98.56 49 GLU B CA 1
ATOM 2007 C C . GLU B 1 49 ? -11.539 7.094 10.039 1 98.56 49 GLU B C 1
ATOM 2009 O O . GLU B 1 49 ? -12.375 6.363 9.492 1 98.56 49 GLU B O 1
ATOM 2014 N N . GLN B 1 50 ? -11.562 7.434 11.305 1 97.5 50 GLN B N 1
ATOM 2015 C CA . GLN B 1 50 ? -12.633 6.953 12.172 1 97.5 50 GLN B CA 1
ATOM 2016 C C . GLN B 1 50 ? -14 7.387 11.656 1 97.5 50 GLN B C 1
ATOM 2018 O O . GLN B 1 50 ? -14.945 6.59 11.625 1 97.5 50 GLN B O 1
ATOM 2023 N N . LEU B 1 51 ? -14.102 8.641 11.336 1 97.62 51 LEU B N 1
ATOM 2024 C CA . LEU B 1 51 ? -15.352 9.195 10.828 1 97.62 51 LEU B CA 1
ATOM 2025 C C . LEU B 1 51 ? -15.82 8.453 9.586 1 97.62 51 LEU B C 1
ATOM 2027 O O . LEU B 1 51 ? -16.984 8.07 9.484 1 97.62 51 LEU B O 1
ATOM 2031 N N . LEU B 1 52 ? -14.938 8.234 8.641 1 98.38 52 LEU B N 1
ATOM 2032 C CA . LEU B 1 52 ? -15.266 7.562 7.387 1 98.38 52 LEU B CA 1
ATOM 2033 C C . LEU B 1 52 ? -15.672 6.113 7.633 1 98.38 52 LEU B C 1
ATOM 2035 O O . LEU B 1 52 ? -16.656 5.637 7.062 1 98.38 52 LEU B O 1
ATOM 2039 N N . LEU B 1 53 ? -14.914 5.43 8.484 1 98.12 53 LEU B N 1
ATOM 2040 C CA . LEU B 1 53 ? -15.219 4.035 8.789 1 98.12 53 LEU B CA 1
ATOM 2041 C C . LEU B 1 53 ? -16.578 3.914 9.477 1 98.12 53 LEU B C 1
ATOM 2043 O O . LEU B 1 53 ? -17.328 2.979 9.211 1 98.12 53 LEU B O 1
ATOM 2047 N N . GLN B 1 54 ? -16.859 4.836 10.375 1 97.31 54 GLN B N 1
ATOM 2048 C CA . GLN B 1 54 ? -18.141 4.84 11.078 1 97.31 54 GLN B CA 1
ATOM 2049 C C . GLN B 1 54 ? -19.297 5.008 10.102 1 97.31 54 GLN B C 1
ATOM 2051 O O . GLN B 1 54 ? -20.406 4.531 10.352 1 97.31 54 GLN B O 1
ATOM 2056 N N . LYS B 1 55 ? -19.031 5.656 9.008 1 96.88 55 LYS B N 1
ATOM 2057 C CA . LYS B 1 55 ? -20.047 5.867 7.98 1 96.88 55 LYS B CA 1
ATOM 2058 C C . LYS B 1 55 ? -20.094 4.703 6.996 1 96.88 55 LYS B C 1
ATOM 2060 O O . LYS B 1 55 ? -20.781 4.77 5.973 1 96.88 55 LYS B O 1
ATOM 2065 N N . GLY B 1 56 ? -19.344 3.65 7.211 1 95.88 56 GLY B N 1
ATOM 2066 C CA . GLY B 1 56 ? -19.359 2.436 6.414 1 95.88 56 GLY B CA 1
ATOM 2067 C C . GLY B 1 56 ? -18.453 2.502 5.199 1 95.88 56 GLY B C 1
ATOM 2068 O O . GLY B 1 56 ? -18.562 1.687 4.285 1 95.88 56 GLY B O 1
ATOM 2069 N N . LEU B 1 57 ? -17.594 3.48 5.176 1 97.88 57 LEU B N 1
ATOM 2070 C CA . LEU B 1 57 ? -16.703 3.674 4.031 1 97.88 57 LEU B CA 1
ATOM 2071 C C . LEU B 1 57 ? -15.344 3.041 4.285 1 97.88 57 LEU B C 1
ATOM 2073 O O . LEU B 1 57 ? -14.883 2.973 5.426 1 97.88 57 LEU B O 1
ATOM 2077 N N . SER B 1 58 ? -14.734 2.498 3.225 1 98.44 58 SER B N 1
ATOM 2078 C CA . SER B 1 58 ? -13.359 2.021 3.311 1 98.44 58 SER B CA 1
ATOM 2079 C C . SER B 1 58 ? -12.375 3.186 3.314 1 98.44 58 SER B C 1
ATOM 2081 O O . SER B 1 58 ? -12.391 4.023 2.41 1 98.44 58 SER B O 1
ATOM 2083 N N . ALA B 1 59 ? -11.586 3.32 4.305 1 98.75 59 ALA B N 1
ATOM 2084 C CA . ALA B 1 59 ? -10.562 4.348 4.457 1 98.75 59 ALA B CA 1
ATOM 2085 C C . ALA B 1 59 ? -9.375 3.824 5.262 1 98.75 59 ALA B C 1
ATOM 2087 O O . ALA B 1 59 ? -9.531 2.914 6.082 1 98.75 59 ALA B O 1
ATOM 2088 N N . TYR B 1 60 ? -8.227 4.32 4.973 1 98.81 60 TYR B N 1
ATOM 2089 C CA . TYR B 1 60 ? -7.035 3.852 5.676 1 98.81 60 TYR B CA 1
ATOM 2090 C C . TYR B 1 60 ? -5.988 4.953 5.777 1 98.81 60 TYR B C 1
ATOM 2092 O O . TYR B 1 60 ? -5.695 5.633 4.789 1 98.81 60 TYR B O 1
ATOM 2100 N N . ARG B 1 61 ? -5.438 5.121 6.953 1 98.38 61 ARG B N 1
ATOM 2101 C CA . ARG B 1 61 ? -4.465 6.176 7.238 1 98.38 61 ARG B CA 1
ATOM 2102 C C . ARG B 1 61 ? -3.041 5.66 7.07 1 98.38 61 ARG B C 1
ATOM 2104 O O . ARG B 1 61 ? -2.689 4.605 7.602 1 98.38 61 ARG B O 1
ATOM 2111 N N . LEU B 1 62 ? -2.244 6.32 6.301 1 98.19 62 LEU B N 1
ATOM 2112 C CA . LEU B 1 62 ? -0.803 6.137 6.176 1 98.19 62 LEU B CA 1
ATOM 2113 C C . LEU B 1 62 ? -0.047 7.27 6.863 1 98.19 62 LEU B C 1
ATOM 2115 O O . LEU B 1 62 ? -0.136 8.422 6.445 1 98.19 62 LEU B O 1
ATOM 2119 N N . ASP B 1 63 ? 0.686 6.938 7.879 1 97.19 63 ASP B N 1
ATOM 2120 C CA . ASP B 1 63 ? 1.355 7.93 8.719 1 97.19 63 ASP B CA 1
ATOM 2121 C C . ASP B 1 63 ? 2.855 7.965 8.438 1 97.19 63 ASP B C 1
ATOM 2123 O O . ASP B 1 63 ? 3.49 6.918 8.297 1 97.19 63 ASP B O 1
ATOM 2127 N N . GLY B 1 64 ? 3.365 9.172 8.469 1 95.06 64 GLY B N 1
ATOM 2128 C CA . GLY B 1 64 ? 4.758 9.383 8.102 1 95.06 64 GLY B CA 1
ATOM 2129 C C . GLY B 1 64 ? 5.734 8.672 9.016 1 95.06 64 GLY B C 1
ATOM 2130 O O . GLY B 1 64 ? 6.703 8.07 8.555 1 95.06 64 GLY B O 1
ATOM 2131 N N . ASP B 1 65 ? 5.516 8.719 10.258 1 93.62 65 ASP B N 1
ATOM 2132 C CA . ASP B 1 65 ? 6.402 8.047 11.203 1 93.62 65 ASP B CA 1
ATOM 2133 C C . ASP B 1 65 ? 6.23 6.531 11.133 1 93.62 65 ASP B C 1
ATOM 2135 O O . ASP B 1 65 ? 7.219 5.789 11.117 1 93.62 65 ASP B O 1
ATOM 2139 N N . ASN B 1 66 ? 4.984 6.062 11.062 1 94.88 66 ASN B N 1
ATOM 2140 C CA . ASN B 1 66 ? 4.688 4.637 11.102 1 94.88 66 ASN B CA 1
ATOM 2141 C C . ASN B 1 66 ? 5.281 3.908 9.898 1 94.88 66 ASN B C 1
ATOM 2143 O O . ASN B 1 66 ? 5.766 2.783 10.023 1 94.88 66 ASN B O 1
ATOM 2147 N N . ILE B 1 67 ? 5.23 4.543 8.719 1 96.88 67 ILE B N 1
ATOM 2148 C CA . ILE B 1 67 ? 5.711 3.92 7.488 1 96.88 67 ILE B CA 1
ATOM 2149 C C . ILE B 1 67 ? 7.211 3.666 7.59 1 96.88 67 ILE B C 1
ATOM 2151 O O . ILE B 1 67 ? 7.742 2.766 6.934 1 96.88 67 ILE B O 1
ATOM 2155 N N . ARG B 1 68 ? 7.934 4.465 8.383 1 96.12 68 ARG B N 1
ATOM 2156 C CA . ARG B 1 68 ? 9.383 4.383 8.523 1 96.12 68 ARG B CA 1
ATOM 2157 C C . ARG B 1 68 ? 9.781 3.211 9.422 1 96.12 68 ARG B C 1
ATOM 2159 O O . ARG B 1 68 ? 10.953 2.836 9.477 1 96.12 68 ARG B O 1
ATOM 2166 N N . PHE B 1 69 ? 8.844 2.557 10.055 1 95.31 69 PHE B N 1
ATOM 2167 C CA . PHE B 1 69 ? 9.117 1.342 10.812 1 95.31 69 PHE B CA 1
ATOM 2168 C C . PHE B 1 69 ? 9 0.11 9.93 1 95.31 69 PHE B C 1
ATOM 2170 O O . PHE B 1 69 ? 9.438 -0.979 10.305 1 95.31 69 PHE B O 1
ATOM 2177 N N . GLY B 1 70 ? 8.461 0.244 8.781 1 96.62 70 GLY B N 1
ATOM 2178 C CA . GLY B 1 70 ? 8.211 -0.889 7.902 1 96.62 70 GLY B CA 1
ATOM 2179 C C . GLY B 1 70 ? 8.672 -0.652 6.477 1 96.62 70 GLY B C 1
ATOM 2180 O O . GLY B 1 70 ? 9.859 -0.791 6.172 1 96.62 70 GLY B O 1
ATOM 2181 N N . LEU B 1 71 ? 7.781 -0.152 5.625 1 98.25 71 LEU B N 1
ATOM 2182 C CA . LEU B 1 71 ? 8.023 0.003 4.195 1 98.25 71 LEU B CA 1
ATOM 2183 C C . LEU B 1 71 ? 9.266 0.849 3.943 1 98.25 71 LEU B C 1
ATOM 2185 O O . LEU B 1 71 ? 10.102 0.497 3.109 1 98.25 71 LEU B O 1
ATOM 2189 N N . ASN B 1 72 ? 9.375 1.939 4.695 1 98.12 72 ASN B N 1
ATOM 2190 C CA . ASN B 1 72 ? 10.445 2.895 4.426 1 98.12 72 ASN B CA 1
ATOM 2191 C C . ASN B 1 72 ? 11.484 2.904 5.543 1 98.12 72 ASN B C 1
ATOM 2193 O O . ASN B 1 72 ? 12.086 3.941 5.824 1 98.12 72 ASN B O 1
ATOM 2197 N N . LYS B 1 73 ? 11.648 1.762 6.199 1 97.19 73 LYS B N 1
ATOM 2198 C CA . LYS B 1 73 ? 12.602 1.67 7.301 1 97.19 73 LYS B CA 1
ATOM 2199 C C . LYS B 1 73 ? 14.023 1.927 6.82 1 97.19 73 LYS B C 1
ATOM 2201 O O . LYS B 1 73 ? 14.906 2.254 7.617 1 97.19 73 LYS B O 1
ATOM 2206 N N . ASP B 1 74 ? 14.273 1.765 5.523 1 96.69 74 ASP B N 1
ATOM 2207 C CA . ASP B 1 74 ? 15.602 1.912 4.93 1 96.69 74 ASP B CA 1
ATOM 2208 C C . ASP B 1 74 ? 15.891 3.373 4.59 1 96.69 74 ASP B C 1
ATOM 2210 O O . ASP B 1 74 ? 16.953 3.693 4.059 1 96.69 74 ASP B O 1
ATOM 2214 N N . LEU B 1 75 ? 14.992 4.312 4.91 1 96.19 75 LEU B N 1
ATOM 2215 C CA . LEU B 1 75 ? 15.148 5.719 4.551 1 96.19 75 LEU B CA 1
ATOM 2216 C C . LEU B 1 75 ? 15.32 6.582 5.793 1 96.19 75 LEU B C 1
ATOM 2218 O O . LEU B 1 75 ? 14.578 6.434 6.766 1 96.19 75 LEU B O 1
ATOM 2222 N N . GLY B 1 76 ? 16.281 7.453 5.723 1 92.94 76 GLY B N 1
ATOM 2223 C CA . GLY B 1 76 ? 16.484 8.438 6.777 1 92.94 76 GLY B CA 1
ATOM 2224 C C . GLY B 1 76 ? 15.812 9.766 6.492 1 92.94 76 GLY B C 1
ATOM 2225 O O . GLY B 1 76 ? 14.656 9.797 6.051 1 92.94 76 GLY B O 1
ATOM 2226 N N . PHE B 1 77 ? 16.562 10.914 6.844 1 90.44 77 PHE B N 1
ATOM 2227 C CA . PHE B 1 77 ? 15.945 12.227 6.711 1 90.44 77 PHE B CA 1
ATOM 2228 C C . PHE B 1 77 ? 16.781 13.133 5.82 1 90.44 77 PHE B C 1
ATOM 2230 O O . PHE B 1 77 ? 16.594 14.352 5.812 1 90.44 77 PHE B O 1
ATOM 2237 N N . SER B 1 78 ? 17.734 12.539 5.09 1 90.25 78 SER B N 1
ATOM 2238 C CA . SER B 1 78 ? 18.375 13.336 4.043 1 90.25 78 SER B CA 1
ATOM 2239 C C . SER B 1 78 ? 17.359 13.789 2.998 1 90.25 78 SER B C 1
ATOM 2241 O O . SER B 1 78 ? 16.25 13.25 2.922 1 90.25 78 SER B O 1
ATOM 2243 N N . GLU B 1 79 ? 17.719 14.812 2.26 1 90.19 79 GLU B N 1
ATOM 2244 C CA . GLU B 1 79 ? 16.812 15.281 1.21 1 90.19 79 GLU B CA 1
ATOM 2245 C C . GLU B 1 79 ? 16.469 14.156 0.243 1 90.19 79 GLU B C 1
ATOM 2247 O O . GLU B 1 79 ? 15.297 13.992 -0.122 1 90.19 79 GLU B O 1
ATOM 2252 N N . ALA B 1 80 ? 17.5 13.383 -0.21 1 94.12 80 ALA B N 1
ATOM 2253 C CA . ALA B 1 80 ? 17.266 12.25 -1.104 1 94.12 80 ALA B CA 1
ATOM 2254 C C . ALA B 1 80 ? 16.328 11.227 -0.467 1 94.12 80 ALA B C 1
ATOM 2256 O O . ALA B 1 80 ? 15.453 10.68 -1.137 1 94.12 80 ALA B O 1
ATOM 2257 N N . ASP B 1 81 ? 16.5 10.953 0.807 1 94.31 81 ASP B N 1
ATOM 2258 C CA . ASP B 1 81 ? 15.664 10.008 1.532 1 94.31 81 ASP B CA 1
ATOM 2259 C C . ASP B 1 81 ? 14.234 10.531 1.658 1 94.31 81 ASP B C 1
ATOM 2261 O O . ASP B 1 81 ? 13.273 9.758 1.544 1 94.31 81 ASP B O 1
ATOM 2265 N N . ARG B 1 82 ? 14.117 11.82 1.912 1 94 82 ARG B N 1
ATOM 2266 C CA . ARG B 1 82 ? 12.797 12.422 2.029 1 94 82 ARG B CA 1
ATOM 2267 C C . ARG B 1 82 ? 12.047 12.359 0.702 1 94 82 ARG B C 1
ATOM 2269 O O . ARG B 1 82 ? 10.852 12.055 0.669 1 94 82 ARG B O 1
ATOM 2276 N N . ASN B 1 83 ? 12.781 12.656 -0.365 1 95.94 83 ASN B N 1
ATOM 2277 C CA . ASN B 1 83 ? 12.18 12.57 -1.692 1 95.94 83 ASN B CA 1
ATOM 2278 C C . ASN B 1 83 ? 11.711 11.156 -2.008 1 95.94 83 ASN B C 1
ATOM 2280 O O . ASN B 1 83 ? 10.602 10.953 -2.5 1 95.94 83 ASN B O 1
ATOM 2284 N N . GLU B 1 84 ? 12.555 10.18 -1.712 1 97.12 84 GLU B N 1
ATOM 2285 C CA . GLU B 1 84 ? 12.203 8.789 -1.968 1 97.12 84 GLU B CA 1
ATOM 2286 C C . GLU B 1 84 ? 11.055 8.336 -1.073 1 97.12 84 GLU B C 1
ATOM 2288 O O . GLU B 1 84 ? 10.203 7.543 -1.496 1 97.12 84 GLU B O 1
ATOM 2293 N N . ASN B 1 85 ? 11.062 8.789 0.178 1 97.56 85 ASN B N 1
ATOM 2294 C CA . ASN B 1 85 ? 9.961 8.508 1.092 1 97.56 85 ASN B CA 1
ATOM 2295 C C . ASN B 1 85 ? 8.625 8.945 0.506 1 97.56 85 ASN B C 1
ATOM 2297 O O . ASN B 1 85 ? 7.656 8.18 0.512 1 97.56 85 ASN B O 1
ATOM 2301 N N . ILE B 1 86 ? 8.578 10.148 -0.03 1 98.25 86 ILE B N 1
ATOM 2302 C CA . ILE B 1 86 ? 7.348 10.711 -0.581 1 98.25 86 ILE B CA 1
ATOM 2303 C C . ILE B 1 86 ? 6.988 9.992 -1.878 1 98.25 86 ILE B C 1
ATOM 2305 O O . ILE B 1 86 ? 5.812 9.727 -2.143 1 98.25 86 ILE B O 1
ATOM 2309 N N . ARG B 1 87 ? 7.957 9.656 -2.707 1 98.06 87 ARG B N 1
ATOM 2310 C CA . ARG B 1 87 ? 7.703 8.914 -3.938 1 98.06 87 ARG B CA 1
ATOM 2311 C C . ARG B 1 87 ? 7.02 7.582 -3.643 1 98.06 87 ARG B C 1
ATOM 2313 O O . ARG B 1 87 ? 6.02 7.238 -4.273 1 98.06 87 ARG B O 1
ATOM 2320 N N . ARG B 1 88 ? 7.551 6.801 -2.699 1 98.69 88 ARG B N 1
ATOM 2321 C CA . ARG B 1 88 ? 7.004 5.488 -2.365 1 98.69 88 ARG B CA 1
ATOM 2322 C C . ARG B 1 88 ? 5.598 5.613 -1.783 1 98.69 88 ARG B C 1
ATOM 2324 O O . ARG B 1 88 ? 4.703 4.848 -2.143 1 98.69 88 ARG B O 1
ATOM 2331 N N . ILE B 1 89 ? 5.406 6.609 -0.946 1 98.69 89 ILE B N 1
ATOM 2332 C CA . ILE B 1 89 ? 4.094 6.758 -0.324 1 98.69 89 ILE B CA 1
ATOM 2333 C C . ILE B 1 89 ? 3.072 7.195 -1.371 1 98.69 89 ILE B C 1
ATOM 2335 O O . ILE B 1 89 ? 1.9 6.816 -1.301 1 98.69 89 ILE B O 1
ATOM 2339 N N . SER B 1 90 ? 3.537 8 -2.328 1 98.81 90 SER B N 1
ATOM 2340 C CA . SER B 1 90 ? 2.646 8.367 -3.424 1 98.81 90 SER B CA 1
ATOM 2341 C C . SER B 1 90 ? 2.156 7.141 -4.18 1 98.81 90 SER B C 1
ATOM 2343 O O . SER B 1 90 ? 0.971 7.031 -4.5 1 98.81 90 SER B O 1
ATOM 2345 N N . GLU B 1 91 ? 3.018 6.215 -4.43 1 98.81 91 GLU B N 1
ATOM 2346 C CA . GLU B 1 91 ? 2.658 4.98 -5.125 1 98.81 91 GLU B CA 1
ATOM 2347 C C . GLU B 1 91 ? 1.719 4.125 -4.277 1 98.81 91 GLU B C 1
ATOM 2349 O O . GLU B 1 91 ? 0.748 3.568 -4.793 1 98.81 91 GLU B O 1
ATOM 2354 N N . VAL B 1 92 ? 1.994 3.998 -2.992 1 98.88 92 VAL B N 1
ATOM 2355 C CA . VAL B 1 92 ? 1.176 3.172 -2.111 1 98.88 92 VAL B CA 1
ATOM 2356 C C . VAL B 1 92 ? -0.215 3.787 -1.972 1 98.88 92 VAL B C 1
ATOM 2358 O O . VAL B 1 92 ? -1.222 3.074 -2.006 1 98.88 92 VAL B O 1
ATOM 2361 N N . SER B 1 93 ? -0.256 5.121 -1.783 1 98.94 93 SER B N 1
ATOM 2362 C CA . SER B 1 93 ? -1.544 5.801 -1.689 1 98.94 93 SER B CA 1
ATOM 2363 C C . SER B 1 93 ? -2.361 5.613 -2.963 1 98.94 93 SER B C 1
ATOM 2365 O O . SER B 1 93 ? -3.584 5.461 -2.904 1 98.94 93 SER B O 1
ATOM 2367 N N . LYS B 1 94 ? -1.703 5.641 -4.109 1 98.88 94 LYS B N 1
ATOM 2368 C CA . LYS B 1 94 ? -2.354 5.398 -5.395 1 98.88 94 LYS B CA 1
ATOM 2369 C C . LYS B 1 94 ? -2.943 3.992 -5.453 1 98.88 94 LYS B C 1
ATOM 2371 O O . LYS B 1 94 ? -4.043 3.795 -5.98 1 98.88 94 LYS B O 1
ATOM 2376 N N . LEU B 1 95 ? -2.219 2.986 -4.941 1 98.81 95 LEU B N 1
ATOM 2377 C CA . LEU B 1 95 ? -2.723 1.617 -4.906 1 98.81 95 LEU B CA 1
ATOM 2378 C C . LEU B 1 95 ? -3.977 1.521 -4.043 1 98.81 95 LEU B C 1
ATOM 2380 O O . LEU B 1 95 ? -4.945 0.856 -4.422 1 98.81 95 LEU B O 1
ATOM 2384 N N . PHE B 1 96 ? -3.977 2.191 -2.885 1 98.88 96 PHE B N 1
ATOM 2385 C CA . PHE B 1 96 ? -5.156 2.223 -2.031 1 98.88 96 PHE B CA 1
ATOM 2386 C C . PHE B 1 96 ? -6.324 2.891 -2.748 1 98.88 96 PHE B C 1
ATOM 2388 O O . PHE B 1 96 ? -7.441 2.363 -2.754 1 98.88 96 PHE B O 1
ATOM 2395 N N . ALA B 1 97 ? -6.07 4.027 -3.33 1 98.88 97 ALA B N 1
ATOM 2396 C CA . ALA B 1 97 ? -7.125 4.734 -4.051 1 98.88 97 ALA B CA 1
ATOM 2397 C C . ALA B 1 97 ? -7.68 3.881 -5.188 1 98.88 97 ALA B C 1
ATOM 2399 O O . ALA B 1 97 ? -8.891 3.812 -5.387 1 98.88 97 ALA B O 1
ATOM 2400 N N . ASP B 1 98 ? -6.805 3.176 -5.902 1 98.62 98 ASP B N 1
ATOM 2401 C CA . ASP B 1 98 ? -7.188 2.314 -7.016 1 98.62 98 ASP B CA 1
ATOM 2402 C C . ASP B 1 98 ? -8.031 1.138 -6.535 1 98.62 98 ASP B C 1
ATOM 2404 O O . ASP B 1 98 ? -8.828 0.58 -7.297 1 98.62 98 ASP B O 1
ATOM 2408 N N . SER B 1 99 ? -7.871 0.747 -5.312 1 98.69 99 SER B N 1
ATOM 2409 C CA . SER B 1 99 ? -8.656 -0.328 -4.711 1 98.69 99 SER B CA 1
ATOM 2410 C C . SER B 1 99 ? -9.992 0.185 -4.195 1 98.69 99 SER B C 1
ATOM 2412 O O . SER B 1 99 ? -10.719 -0.536 -3.502 1 98.69 99 SER B O 1
ATOM 2414 N N . CYS B 1 100 ? -10.305 1.469 -4.453 1 98.62 100 CYS B N 1
ATOM 2415 C CA . CYS B 1 100 ? -11.539 2.123 -4.023 1 98.62 100 CYS B CA 1
ATOM 2416 C C . CYS B 1 100 ? -11.555 2.32 -2.514 1 98.62 100 CYS B C 1
ATOM 2418 O O . CYS B 1 100 ? -12.594 2.152 -1.87 1 98.62 100 CYS B O 1
ATOM 2420 N N . THR B 1 101 ? -10.414 2.611 -1.941 1 98.81 101 THR B N 1
ATOM 2421 C CA . THR B 1 101 ? -10.227 2.996 -0.546 1 98.81 101 THR B CA 1
ATOM 2422 C C . THR B 1 101 ? -9.789 4.453 -0.44 1 98.81 101 THR B C 1
ATOM 2424 O O . THR B 1 101 ? -8.953 4.914 -1.224 1 98.81 101 THR B O 1
ATOM 2427 N N . ILE B 1 102 ? -10.383 5.234 0.465 1 98.88 102 ILE B N 1
ATOM 2428 C CA . ILE B 1 102 ? -9.891 6.582 0.735 1 98.88 102 ILE B CA 1
ATOM 2429 C C . ILE B 1 102 ? -8.578 6.512 1.512 1 98.88 102 ILE B C 1
ATOM 2431 O O . ILE B 1 102 ? -8.57 6.184 2.701 1 98.88 102 ILE B O 1
ATOM 2435 N N . SER B 1 103 ? -7.5 6.75 0.802 1 98.94 103 SER B N 1
ATOM 2436 C CA . SER B 1 103 ? -6.184 6.785 1.43 1 98.94 103 SER B CA 1
ATOM 2437 C C . SER B 1 103 ? -5.922 8.141 2.088 1 98.94 103 SER B C 1
ATOM 2439 O O . SER B 1 103 ? -5.973 9.18 1.427 1 98.94 103 SER B O 1
ATOM 2441 N N . ILE B 1 104 ? -5.68 8.156 3.379 1 98.94 104 ILE B N 1
ATOM 2442 C CA . ILE B 1 104 ? -5.395 9.375 4.129 1 98.94 104 ILE B CA 1
ATOM 2443 C C . ILE B 1 104 ? -3.92 9.406 4.516 1 98.94 104 ILE B C 1
ATOM 2445 O O . ILE B 1 104 ? -3.467 8.594 5.324 1 98.94 104 ILE B O 1
ATOM 2449 N N . THR B 1 105 ? -3.162 10.289 3.926 1 98.69 105 THR B N 1
ATOM 2450 C CA . THR B 1 105 ? -1.731 10.344 4.203 1 98.69 105 THR B CA 1
ATOM 2451 C C . THR B 1 105 ? -1.394 11.555 5.066 1 98.69 105 THR B C 1
ATOM 2453 O O . THR B 1 105 ? -1.89 12.656 4.824 1 98.69 105 THR B O 1
ATOM 2456 N N . SER B 1 106 ? -0.664 11.336 6.094 1 98.19 106 SER B N 1
ATOM 2457 C CA . SER B 1 106 ? -0.199 12.398 6.98 1 98.19 106 SER B CA 1
ATOM 2458 C C . SER B 1 106 ? 1.324 12.469 7.008 1 98.19 106 SER B C 1
ATOM 2460 O O . SER B 1 106 ? 1.967 11.812 7.828 1 98.19 106 SER B O 1
ATOM 2462 N N . PHE B 1 107 ? 1.881 13.172 6.156 1 97.94 107 PHE B N 1
ATOM 2463 C CA . PHE B 1 107 ? 3.314 13.375 5.973 1 97.94 107 PHE B CA 1
ATOM 2464 C C . PHE B 1 107 ? 3.652 14.859 5.926 1 97.94 107 PHE B C 1
ATOM 2466 O O . PHE B 1 107 ? 2.83 15.672 5.504 1 97.94 107 PHE B O 1
ATOM 2473 N N . ILE B 1 108 ? 4.875 15.164 6.387 1 97.44 108 ILE B N 1
ATOM 2474 C CA . ILE B 1 108 ? 5.293 16.562 6.254 1 97.44 108 ILE B CA 1
ATOM 2475 C C . ILE B 1 108 ? 5.336 16.953 4.777 1 97.44 108 ILE B C 1
ATOM 2477 O O . ILE B 1 108 ? 4.703 17.922 4.367 1 97.44 108 ILE B O 1
ATOM 2481 N N . SER B 1 109 ? 6.012 16.094 3.941 1 98 109 SER B N 1
ATOM 2482 C CA . SER B 1 109 ? 6.152 16.328 2.508 1 98 109 SER B CA 1
ATOM 2483 C C . SER B 1 109 ? 6.512 17.781 2.211 1 98 109 SER B C 1
ATOM 2485 O O . SER B 1 109 ? 5.742 18.484 1.558 1 98 109 SER B O 1
ATOM 2487 N N . PRO B 1 110 ? 7.695 18.156 2.553 1 97.44 110 PRO B N 1
ATOM 2488 C CA . PRO B 1 110 ? 8.023 19.578 2.672 1 97.44 110 PRO B CA 1
ATOM 2489 C C . PRO B 1 110 ? 8.172 20.266 1.316 1 97.44 110 PRO B C 1
ATOM 2491 O O . PRO B 1 110 ? 8.062 21.484 1.228 1 97.44 110 PRO B O 1
ATOM 2494 N N . TYR B 1 111 ? 8.398 19.578 0.229 1 97.44 111 TYR B N 1
ATOM 2495 C CA . TYR B 1 111 ? 8.703 20.203 -1.051 1 97.44 111 TYR B CA 1
ATOM 2496 C C . TYR B 1 111 ? 7.508 20.141 -1.991 1 97.44 111 TYR B C 1
ATOM 2498 O O . TYR B 1 111 ? 6.934 19.078 -2.211 1 97.44 111 TYR B O 1
ATOM 2506 N N . ARG B 1 112 ? 7.184 21.25 -2.65 1 98.19 112 ARG B N 1
ATOM 2507 C CA . ARG B 1 112 ? 6.07 21.328 -3.592 1 98.19 112 ARG B CA 1
ATOM 2508 C C . ARG B 1 112 ? 6.281 20.359 -4.762 1 98.19 112 ARG B C 1
ATOM 2510 O O . ARG B 1 112 ? 5.336 19.734 -5.23 1 98.19 112 ARG B O 1
ATOM 2517 N N . THR B 1 113 ? 7.496 20.312 -5.148 1 98 113 THR B N 1
ATOM 2518 C CA . THR B 1 113 ? 7.82 19.469 -6.297 1 98 113 THR B CA 1
ATOM 2519 C C . THR B 1 113 ? 7.414 18.016 -6.039 1 98 113 THR B C 1
ATOM 2521 O O . THR B 1 113 ? 6.887 17.344 -6.926 1 98 113 THR B O 1
ATOM 2524 N N . ASP B 1 114 ? 7.676 17.516 -4.859 1 98 114 ASP B N 1
ATOM 2525 C CA . ASP B 1 114 ? 7.324 16.141 -4.516 1 98 114 ASP B CA 1
ATOM 2526 C C . ASP B 1 114 ? 5.812 15.969 -4.438 1 98 114 ASP B C 1
ATOM 2528 O O . ASP B 1 114 ? 5.277 14.953 -4.887 1 98 114 ASP B O 1
ATOM 2532 N N . ARG B 1 115 ? 5.113 16.922 -3.838 1 98.75 115 ARG B N 1
ATOM 2533 C CA . ARG B 1 115 ? 3.658 16.844 -3.746 1 98.75 115 ARG B CA 1
ATOM 2534 C C . ARG B 1 115 ? 3.016 16.938 -5.125 1 98.75 115 ARG B C 1
ATOM 2536 O O . ARG B 1 115 ? 2.035 16.234 -5.406 1 98.75 115 ARG B O 1
ATOM 2543 N N . ASP B 1 116 ? 3.559 17.781 -5.977 1 98.62 116 ASP B N 1
ATOM 2544 C CA . ASP B 1 116 ? 3.076 17.891 -7.348 1 98.62 116 ASP B CA 1
ATOM 2545 C C . ASP B 1 116 ? 3.254 16.578 -8.102 1 98.62 116 ASP B C 1
ATOM 2547 O O . ASP B 1 116 ? 2.387 16.188 -8.891 1 98.62 116 ASP B O 1
ATOM 2551 N N . LYS B 1 117 ? 4.363 15.961 -7.906 1 98.38 117 LYS B N 1
ATOM 2552 C CA . LYS B 1 117 ? 4.586 14.656 -8.531 1 98.38 117 LYS B CA 1
ATOM 2553 C C . LYS B 1 117 ? 3.555 13.641 -8.062 1 98.38 117 LYS B C 1
ATOM 2555 O O . LYS B 1 117 ? 3.078 12.82 -8.852 1 98.38 117 LYS B O 1
ATOM 2560 N N . ALA B 1 118 ? 3.262 13.648 -6.766 1 98.69 118 ALA B N 1
ATOM 2561 C CA . ALA B 1 118 ? 2.236 12.758 -6.23 1 98.69 118 ALA B CA 1
ATOM 2562 C C . ALA B 1 118 ? 0.882 13.023 -6.883 1 98.69 118 ALA B C 1
ATOM 2564 O O . ALA B 1 118 ? 0.176 12.094 -7.27 1 98.69 118 ALA B O 1
ATOM 2565 N N . ARG B 1 119 ? 0.536 14.289 -7.004 1 98.75 119 ARG B N 1
ATOM 2566 C CA . ARG B 1 119 ? -0.709 14.695 -7.648 1 98.75 119 ARG B CA 1
ATOM 2567 C C . ARG B 1 119 ? -0.754 14.219 -9.094 1 98.75 119 ARG B C 1
ATOM 2569 O O . ARG B 1 119 ? -1.764 13.672 -9.547 1 98.75 119 ARG B O 1
ATOM 2576 N N . GLU B 1 120 ? 0.313 14.43 -9.82 1 98.75 120 GLU B N 1
ATOM 2577 C CA . GLU B 1 120 ? 0.391 14.039 -11.219 1 98.75 120 GLU B CA 1
ATOM 2578 C C . GLU B 1 120 ? 0.267 12.531 -11.383 1 98.75 120 GLU B C 1
ATOM 2580 O O . GLU B 1 120 ? -0.379 12.047 -12.312 1 98.75 120 GLU B O 1
ATOM 2585 N N . LEU B 1 121 ? 0.905 11.82 -10.523 1 98.5 121 LEU B N 1
ATOM 2586 C CA . LEU B 1 121 ? 0.833 10.367 -10.523 1 98.5 121 LEU B CA 1
ATOM 2587 C C . LEU B 1 121 ? -0.613 9.891 -10.414 1 98.5 121 LEU B C 1
ATOM 2589 O O . LEU B 1 121 ? -1.024 8.969 -11.125 1 98.5 121 LEU B O 1
ATOM 2593 N N . HIS B 1 122 ? -1.388 10.484 -9.516 1 98.75 122 HIS B N 1
ATOM 2594 C CA . HIS B 1 122 ? -2.793 10.141 -9.336 1 98.75 122 HIS B CA 1
ATOM 2595 C C . HIS B 1 122 ? -3.617 10.539 -10.555 1 98.75 122 HIS B C 1
ATOM 2597 O O . HIS B 1 122 ? -4.453 9.766 -11.023 1 98.75 122 HIS B O 1
ATOM 2603 N N . LYS B 1 123 ? -3.328 11.742 -11.062 1 98.56 123 LYS B N 1
ATOM 2604 C CA . LYS B 1 123 ? -4.035 12.234 -12.242 1 98.56 123 LYS B CA 1
ATOM 2605 C C . LYS B 1 123 ? -3.857 11.289 -13.422 1 98.56 123 LYS B C 1
ATOM 2607 O O . LYS B 1 123 ? -4.824 10.961 -14.117 1 98.56 123 LYS B O 1
ATOM 2612 N N . GLU B 1 124 ? -2.658 10.82 -13.656 1 97.94 124 GLU B N 1
ATOM 2613 C CA . GLU B 1 124 ? -2.344 9.906 -14.75 1 97.94 124 GLU B CA 1
ATOM 2614 C C . GLU B 1 124 ? -3.1 8.586 -14.602 1 97.94 124 GLU B C 1
ATOM 2616 O O . GLU B 1 124 ? -3.43 7.945 -15.602 1 97.94 124 GLU B O 1
ATOM 2621 N N . ALA B 1 125 ? -3.4 8.18 -13.406 1 97.19 125 ALA B N 1
ATOM 2622 C CA . ALA B 1 125 ? -4.109 6.934 -13.133 1 97.19 125 ALA B CA 1
ATOM 2623 C C . ALA B 1 125 ? -5.621 7.16 -13.094 1 97.19 125 ALA B C 1
ATOM 2625 O O . ALA B 1 125 ? -6.383 6.234 -12.805 1 97.19 125 ALA B O 1
ATOM 2626 N N . GLY B 1 126 ? -6.082 8.406 -13.305 1 97.81 126 GLY B N 1
ATOM 2627 C CA . GLY B 1 126 ? -7.5 8.727 -13.266 1 97.81 126 GLY B CA 1
ATOM 2628 C C . GLY B 1 126 ? -8.062 8.75 -11.852 1 97.81 126 GLY B C 1
ATOM 2629 O O . GLY B 1 126 ? -9.258 8.508 -11.656 1 97.81 126 GLY B O 1
ATOM 2630 N N . LEU B 1 127 ? -7.203 8.984 -10.875 1 98.62 127 LEU B N 1
ATOM 2631 C CA . LEU B 1 127 ? -7.605 8.961 -9.469 1 98.62 127 LEU B CA 1
ATOM 2632 C C . LEU B 1 127 ? -7.574 10.367 -8.875 1 98.62 127 LEU B C 1
ATOM 2634 O O . LEU B 1 127 ? -6.719 11.18 -9.234 1 98.62 127 LEU B O 1
ATOM 2638 N N . ARG B 1 128 ? -8.445 10.672 -7.957 1 98.56 128 ARG B N 1
ATOM 2639 C CA . ARG B 1 128 ? -8.531 11.984 -7.32 1 98.56 128 ARG B CA 1
ATOM 2640 C C . ARG B 1 128 ? -7.465 12.133 -6.238 1 98.56 128 ARG B C 1
ATOM 2642 O O . ARG B 1 128 ? -7.18 11.18 -5.504 1 98.56 128 ARG B O 1
ATOM 2649 N N . PHE B 1 129 ? -6.926 13.234 -6.246 1 98.88 129 PHE B N 1
ATOM 2650 C CA . PHE B 1 129 ? -5.918 13.656 -5.277 1 98.88 129 PHE B CA 1
ATOM 2651 C C . PHE B 1 129 ? -6.32 14.961 -4.613 1 98.88 129 PHE B C 1
ATOM 2653 O O . PHE B 1 129 ? -6.516 15.977 -5.289 1 98.88 129 PHE B O 1
ATOM 2660 N N . ILE B 1 130 ? -6.449 14.953 -3.297 1 98.94 130 ILE B N 1
ATOM 2661 C CA . ILE B 1 130 ? -6.895 16.109 -2.531 1 98.94 130 ILE B CA 1
ATOM 2662 C C . ILE B 1 130 ? -5.793 16.547 -1.568 1 98.94 130 ILE B C 1
ATOM 2664 O O . ILE B 1 130 ? -5.539 15.875 -0.562 1 98.94 130 ILE B O 1
ATOM 2668 N N . GLU B 1 131 ? -5.164 17.656 -1.846 1 98.94 131 GLU B N 1
ATOM 2669 C CA . GLU B 1 131 ? -4.129 18.203 -0.976 1 98.94 131 GLU B CA 1
ATOM 2670 C C . GLU B 1 131 ? -4.738 19.062 0.125 1 98.94 131 GLU B C 1
ATOM 2672 O O . GLU B 1 131 ? -5.5 20 -0.156 1 98.94 131 GLU B O 1
ATOM 2677 N N . VAL B 1 132 ? -4.457 18.734 1.327 1 98.94 132 VAL B N 1
ATOM 2678 C CA . VAL B 1 132 ? -4.934 19.453 2.5 1 98.94 132 VAL B CA 1
ATOM 2679 C C . VAL B 1 132 ? -3.754 20.078 3.238 1 98.94 132 VAL B C 1
ATOM 2681 O O . VAL B 1 132 ? -2.896 19.359 3.766 1 98.94 132 VAL B O 1
ATOM 2684 N N . PHE B 1 133 ? -3.705 21.375 3.27 1 98.94 133 PHE B N 1
ATOM 2685 C CA . PHE B 1 133 ? -2.678 22.094 4.016 1 98.94 133 PHE B CA 1
ATOM 2686 C C . PHE B 1 133 ? -3.092 22.266 5.473 1 98.94 133 PHE B C 1
ATOM 2688 O O . PHE B 1 133 ? -4.031 23.016 5.77 1 98.94 133 PHE B O 1
ATOM 2695 N N . VAL B 1 134 ? -2.475 21.516 6.328 1 98.88 134 VAL B N 1
ATOM 2696 C CA . VAL B 1 134 ? -2.674 21.641 7.77 1 98.88 134 VAL B CA 1
ATOM 2697 C C . VAL B 1 134 ? -1.66 22.625 8.344 1 98.88 134 VAL B C 1
ATOM 2699 O O . VAL B 1 134 ? -0.497 22.281 8.562 1 98.88 134 VAL B O 1
ATOM 2702 N N . ASP B 1 135 ? -2.184 23.703 8.695 1 98.12 135 ASP B N 1
ATOM 2703 C CA . ASP B 1 135 ? -1.335 24.875 8.93 1 98.12 135 ASP B CA 1
ATOM 2704 C C . ASP B 1 135 ? -1.395 25.312 10.391 1 98.12 135 ASP B C 1
ATOM 2706 O O . ASP B 1 135 ? -2.457 25.266 11.016 1 98.12 135 ASP B O 1
ATOM 2710 N N . VAL B 1 136 ? -0.283 25.594 10.914 1 97.38 136 VAL B N 1
ATOM 2711 C CA . VAL B 1 136 ? -0.141 26.234 12.219 1 97.38 136 VAL B CA 1
ATOM 2712 C C . VAL B 1 136 ? 1.092 27.141 12.211 1 97.38 136 VAL B C 1
ATOM 2714 O O . VAL B 1 136 ? 2.086 26.844 11.547 1 97.38 136 VAL B O 1
ATOM 2717 N N . PRO B 1 137 ? 1.003 28.297 12.938 1 96.88 137 PRO B N 1
ATOM 2718 C CA . PRO B 1 137 ? 2.236 29.078 13.094 1 96.88 137 PRO B CA 1
ATOM 2719 C C . PRO B 1 137 ? 3.369 28.266 13.719 1 96.88 137 PRO B C 1
ATOM 2721 O O . PRO B 1 137 ? 3.129 27.453 14.609 1 96.88 137 PRO B O 1
ATOM 2724 N N . LEU B 1 138 ? 4.617 28.5 13.203 1 96.81 138 LEU B N 1
ATOM 2725 C CA . LEU B 1 138 ? 5.785 27.766 13.672 1 96.81 138 LEU B CA 1
ATOM 2726 C C . LEU B 1 138 ? 5.891 27.828 15.195 1 96.81 138 LEU B C 1
ATOM 2728 O O . LEU B 1 138 ? 6.234 26.828 15.836 1 96.81 138 LEU B O 1
ATOM 2732 N N . GLU B 1 139 ? 5.586 29 15.773 1 96.94 139 GLU B N 1
ATOM 2733 C CA . GLU B 1 139 ? 5.664 29.172 17.219 1 96.94 139 GLU B CA 1
ATOM 2734 C C . GLU B 1 139 ? 4.703 28.234 17.938 1 96.94 139 GLU B C 1
ATOM 2736 O O . GLU B 1 139 ? 5.02 27.719 19.016 1 96.94 139 GLU B O 1
ATOM 2741 N N . VAL B 1 140 ? 3.562 28.047 17.359 1 97.06 140 VAL B N 1
ATOM 2742 C CA . VAL B 1 140 ? 2.57 27.156 17.938 1 97.06 140 VAL B CA 1
ATOM 2743 C C . VAL B 1 140 ? 3.055 25.703 17.828 1 97.06 140 VAL B C 1
ATOM 2745 O O . VAL B 1 140 ? 2.939 24.938 18.781 1 97.06 140 VAL B O 1
ATOM 2748 N N . ALA B 1 141 ? 3.596 25.328 16.656 1 96.94 141 ALA B N 1
ATOM 2749 C CA . ALA B 1 141 ? 4.152 23.984 16.469 1 96.94 141 ALA B CA 1
ATOM 2750 C C . ALA B 1 141 ? 5.258 23.703 17.484 1 96.94 141 ALA B C 1
ATOM 2752 O O . ALA B 1 141 ? 5.309 22.625 18.078 1 96.94 141 ALA B O 1
ATOM 2753 N N . GLU B 1 142 ? 6.117 24.688 17.703 1 96.69 142 GLU B N 1
ATOM 2754 C CA . GLU B 1 142 ? 7.227 24.547 18.641 1 96.69 142 GLU B CA 1
ATOM 2755 C C . GLU B 1 142 ? 6.723 24.391 20.078 1 96.69 142 GLU B C 1
ATOM 2757 O O . GLU B 1 142 ? 7.332 23.672 20.875 1 96.69 142 GLU B O 1
ATOM 2762 N N . GLN B 1 143 ? 5.707 25.078 20.344 1 96.81 143 GLN B N 1
ATOM 2763 C CA . GLN B 1 143 ? 5.125 24.984 21.672 1 96.81 143 GLN B CA 1
ATOM 2764 C C . GLN B 1 143 ? 4.523 23.609 21.922 1 96.81 143 GLN B C 1
ATOM 2766 O O . GLN B 1 143 ? 4.672 23.047 23 1 96.81 143 GLN B O 1
ATOM 2771 N N . ARG B 1 144 ? 3.795 23.016 20.969 1 94.5 144 ARG B N 1
ATOM 2772 C CA . ARG B 1 144 ? 3.217 21.688 21.078 1 94.5 144 ARG B CA 1
ATOM 2773 C C . ARG B 1 144 ? 4.309 20.625 21.203 1 94.5 144 ARG B C 1
ATOM 2775 O O . ARG B 1 144 ? 4.266 19.781 22.094 1 94.5 144 ARG B O 1
ATOM 2782 N N . ASP B 1 145 ? 5.27 20.641 20.422 1 94.69 145 ASP B N 1
ATOM 2783 C CA . ASP B 1 145 ? 6.465 19.812 20.281 1 94.69 145 ASP B CA 1
ATOM 2784 C C . ASP B 1 145 ? 6.336 18.516 21.094 1 94.69 145 ASP B C 1
ATOM 2786 O O . ASP B 1 145 ? 7.195 18.219 21.922 1 94.69 145 ASP B O 1
ATOM 2790 N N . PRO B 1 146 ? 5.246 17.734 20.875 1 88.94 146 PRO B N 1
ATOM 2791 C CA . PRO B 1 146 ? 5.008 16.547 21.688 1 88.94 146 PRO B CA 1
ATOM 2792 C C . PRO B 1 146 ? 6.188 15.578 21.688 1 88.94 146 PRO B C 1
ATOM 2794 O O . PRO B 1 146 ? 6.352 14.797 22.625 1 88.94 146 PRO B O 1
ATOM 2797 N N . LYS B 1 147 ? 7.164 15.609 20.672 1 88.62 147 LYS B N 1
ATOM 2798 C CA . LYS B 1 147 ? 8.273 14.672 20.562 1 88.62 147 LYS B CA 1
ATOM 2799 C C . LYS B 1 147 ? 9.594 15.328 20.953 1 88.62 147 LYS B C 1
ATOM 2801 O O . LYS B 1 147 ? 10.641 14.68 20.938 1 88.62 147 LYS B O 1
ATOM 2806 N N . GLY B 1 148 ? 9.508 16.562 21.234 1 93.25 148 GLY B N 1
ATOM 2807 C CA . GLY B 1 148 ? 10.695 17.312 21.609 1 93.25 148 GLY B CA 1
ATOM 2808 C C . GLY B 1 148 ? 11.648 17.547 20.453 1 93.25 148 GLY B C 1
ATOM 2809 O O . GLY B 1 148 ? 12.836 17.812 20.672 1 93.25 148 GLY B O 1
ATOM 2810 N N . LEU B 1 149 ? 11.188 17.406 19.312 1 93.94 149 LEU B N 1
ATOM 2811 C CA . LEU B 1 149 ? 12.055 17.469 18.141 1 93.94 149 LEU B CA 1
ATOM 2812 C C . LEU B 1 149 ? 12.438 18.906 17.828 1 93.94 149 LEU B C 1
ATOM 2814 O O . LEU B 1 149 ? 13.547 19.172 17.375 1 93.94 149 LEU B O 1
ATOM 2818 N N . TYR B 1 150 ? 11.5 19.828 18.031 1 95.94 150 TYR B N 1
ATOM 2819 C CA . TYR B 1 150 ? 11.789 21.234 17.766 1 95.94 150 TYR B CA 1
ATOM 2820 C C . TYR B 1 150 ? 12.883 21.75 18.688 1 95.94 150 TYR B C 1
ATOM 2822 O O . TYR B 1 150 ? 13.781 22.484 18.25 1 95.94 150 TYR B O 1
ATOM 2830 N N . LYS B 1 151 ? 12.719 21.359 19.953 1 95.06 151 LYS B N 1
ATOM 2831 C CA . LYS B 1 151 ? 13.742 21.766 20.922 1 95.06 151 LYS B CA 1
ATOM 2832 C C . LYS B 1 151 ? 15.117 21.266 20.5 1 95.06 151 LYS B C 1
ATOM 2834 O O . LYS B 1 151 ? 16.094 22.031 20.5 1 95.06 151 LYS B O 1
ATOM 2839 N N . LYS B 1 152 ? 15.172 20.047 20.125 1 95.12 152 LYS B N 1
ATOM 2840 C CA . LYS B 1 152 ? 16.438 19.453 19.703 1 95.12 152 LYS B CA 1
ATOM 2841 C C . LYS B 1 152 ? 16.953 20.109 18.422 1 95.12 152 LYS B C 1
ATOM 2843 O O . LYS B 1 152 ? 18.156 20.297 18.266 1 95.12 152 LYS B O 1
ATOM 2848 N N . ALA B 1 153 ? 16.094 20.406 17.578 1 94.5 153 ALA B N 1
ATOM 2849 C CA . ALA B 1 153 ? 16.469 21.062 16.328 1 94.5 153 ALA B CA 1
ATOM 2850 C C . ALA B 1 153 ? 17.031 22.453 16.594 1 94.5 153 ALA B C 1
ATOM 2852 O O . ALA B 1 153 ? 18.047 22.828 16.016 1 94.5 153 ALA B O 1
ATOM 2853 N N . ARG B 1 154 ? 16.391 23.141 17.5 1 95.31 154 ARG B N 1
ATOM 2854 C CA . ARG B 1 154 ? 16.844 24.484 17.844 1 95.31 154 ARG B CA 1
ATOM 2855 C C . ARG B 1 154 ? 18.219 24.453 18.5 1 95.31 154 ARG B C 1
ATOM 2857 O O . ARG B 1 154 ? 19.031 25.375 18.328 1 95.31 154 ARG B O 1
ATOM 2864 N N . GLN B 1 155 ? 18.516 23.375 19.125 1 95.56 155 GLN B N 1
ATOM 2865 C CA . GLN B 1 155 ? 19.797 23.188 19.781 1 95.56 155 GLN B CA 1
ATOM 2866 C C . GLN B 1 155 ? 20.859 22.688 18.797 1 95.56 155 GLN B C 1
ATOM 2868 O O . GLN B 1 155 ? 22.031 22.547 19.156 1 95.56 155 GLN B O 1
ATOM 2873 N N . GLY B 1 156 ? 20.422 22.406 17.594 1 92.56 156 GLY B N 1
ATOM 2874 C CA . GLY B 1 156 ? 21.344 21.953 16.562 1 92.56 156 GLY B CA 1
ATOM 2875 C C . GLY B 1 156 ? 21.656 20.484 16.641 1 92.56 156 GLY B C 1
ATOM 2876 O O . GLY B 1 156 ? 22.531 19.984 15.922 1 92.56 156 GLY B O 1
ATOM 2877 N N . ILE B 1 157 ? 20.906 19.781 17.469 1 92.25 157 ILE B N 1
ATOM 2878 C CA . ILE B 1 157 ? 21.125 18.344 17.656 1 92.25 157 ILE B CA 1
ATOM 2879 C C . ILE B 1 157 ? 20.594 17.594 16.422 1 92.25 157 ILE B C 1
ATOM 2881 O O . ILE B 1 157 ? 21.234 16.641 15.953 1 92.25 157 ILE B O 1
ATOM 2885 N N . ILE B 1 158 ? 19.422 18.016 15.938 1 90.81 158 ILE B N 1
ATOM 2886 C CA . ILE B 1 158 ? 18.844 17.438 14.727 1 90.81 158 ILE B CA 1
ATOM 2887 C C . ILE B 1 158 ? 19.094 18.359 13.539 1 90.81 158 ILE B C 1
ATOM 2889 O O . ILE B 1 158 ? 18.734 19.547 13.578 1 90.81 158 ILE B O 1
ATOM 2893 N N . LYS B 1 159 ? 19.75 17.75 12.617 1 87.31 159 LYS B N 1
ATOM 2894 C CA . LYS B 1 159 ? 20.047 18.516 11.414 1 87.31 159 LYS B CA 1
ATOM 2895 C C . LYS B 1 159 ? 18.953 18.328 10.367 1 87.31 159 LYS B C 1
ATOM 2897 O O . LYS B 1 159 ? 18.172 17.375 10.43 1 87.31 159 LYS B O 1
ATOM 2902 N N . ASP B 1 160 ? 18.672 19.297 9.5 1 88.75 160 ASP B N 1
ATOM 2903 C CA . ASP B 1 160 ? 17.766 19.234 8.359 1 88.75 160 ASP B CA 1
ATOM 2904 C C . ASP B 1 160 ? 16.328 19.047 8.828 1 88.75 160 ASP B C 1
ATOM 2906 O O . ASP B 1 160 ? 15.578 18.25 8.25 1 88.75 160 ASP B O 1
ATOM 2910 N N . PHE B 1 161 ? 16.031 19.766 9.906 1 93.06 161 PHE B N 1
ATOM 2911 C CA . PHE B 1 161 ? 14.688 19.688 10.453 1 93.06 161 PHE B CA 1
ATOM 2912 C C . PHE B 1 161 ? 13.766 20.672 9.75 1 93.06 161 PHE B C 1
ATOM 2914 O O . PHE B 1 161 ? 13.992 21.891 9.797 1 93.06 161 PHE B O 1
ATOM 2921 N N . THR B 1 162 ? 12.719 20.156 9.148 1 93.88 162 THR B N 1
ATOM 2922 C CA . THR B 1 162 ? 11.805 20.969 8.359 1 93.88 162 THR B CA 1
ATOM 2923 C C . THR B 1 162 ? 11.164 22.047 9.234 1 93.88 162 THR B C 1
ATOM 2925 O O . THR B 1 162 ? 10.641 21.766 10.312 1 93.88 162 THR B O 1
ATOM 2928 N N . GLY B 1 163 ? 11.156 23.281 8.75 1 93.56 163 GLY B N 1
ATOM 2929 C CA . GLY B 1 163 ? 10.602 24.406 9.484 1 93.56 163 GLY B CA 1
ATOM 2930 C C . GLY B 1 163 ? 11.625 25.125 10.336 1 93.56 163 GLY B C 1
ATOM 2931 O O . GLY B 1 163 ? 11.383 26.234 10.805 1 93.56 163 GLY B O 1
ATOM 2932 N N . ILE B 1 164 ? 12.773 24.5 10.594 1 94.94 164 ILE B N 1
ATOM 2933 C CA . ILE B 1 164 ? 13.836 25.109 11.383 1 94.94 164 ILE B CA 1
ATOM 2934 C C . ILE B 1 164 ? 15.102 25.219 10.539 1 94.94 164 ILE B C 1
ATOM 2936 O O . ILE B 1 164 ? 15.477 26.312 10.094 1 94.94 164 ILE B O 1
ATOM 2940 N N . SER B 1 165 ? 15.781 24.141 10.188 1 93.12 165 SER B N 1
ATOM 2941 C CA . SER B 1 165 ? 17.031 24.125 9.445 1 93.12 165 SER B CA 1
ATOM 2942 C C . SER B 1 165 ? 16.828 23.578 8.039 1 93.12 165 SER B C 1
ATOM 2944 O O . SER B 1 165 ? 17.797 23.438 7.277 1 93.12 165 SER B O 1
ATOM 2946 N N . ALA B 1 166 ? 15.688 23.125 7.676 1 92.94 166 ALA B N 1
ATOM 2947 C CA . ALA B 1 166 ? 15.273 22.734 6.328 1 92.94 166 ALA B CA 1
ATOM 2948 C C . ALA B 1 166 ? 13.953 23.406 5.949 1 92.94 166 ALA B C 1
ATOM 2950 O O . ALA B 1 166 ? 13.125 23.688 6.816 1 92.94 166 ALA B O 1
ATOM 2951 N N . PRO B 1 167 ? 13.75 23.625 4.719 1 94.69 167 PRO B N 1
ATOM 2952 C CA . PRO B 1 167 ? 12.578 24.406 4.312 1 94.69 167 PRO B CA 1
ATOM 2953 C C . PRO B 1 167 ? 11.297 23.578 4.297 1 94.69 167 PRO B C 1
ATOM 2955 O O . PRO B 1 167 ? 11.344 22.359 4.172 1 94.69 167 PRO B O 1
ATOM 2958 N N . TYR B 1 168 ? 10.18 24.281 4.484 1 97.31 168 TYR B N 1
ATOM 2959 C CA . TYR B 1 168 ? 8.836 23.812 4.164 1 97.31 168 TYR B CA 1
ATOM 2960 C C . TYR B 1 168 ? 8.18 24.719 3.133 1 97.31 168 TYR B C 1
ATOM 2962 O O . TYR B 1 168 ? 8.008 25.922 3.373 1 97.31 168 TYR B O 1
ATOM 2970 N N . GLU B 1 169 ? 7.836 24.094 1.964 1 98.06 169 GLU B N 1
ATOM 2971 C CA . GLU B 1 169 ? 7.188 24.859 0.9 1 98.06 169 GLU B CA 1
ATOM 2972 C C . GLU B 1 169 ? 5.672 24.719 0.958 1 98.06 169 GLU B C 1
ATOM 2974 O O . GLU B 1 169 ? 5.125 23.688 0.526 1 98.06 169 GLU B O 1
ATOM 2979 N N . GLU B 1 170 ? 5.016 25.75 1.461 1 98.19 170 GLU B N 1
ATOM 2980 C CA . GLU B 1 170 ? 3.562 25.688 1.579 1 98.19 170 GLU B CA 1
ATOM 2981 C C . GLU B 1 170 ? 2.91 25.391 0.229 1 98.19 170 GLU B C 1
ATOM 2983 O O . GLU B 1 170 ? 3.389 25.859 -0.808 1 98.19 170 GLU B O 1
ATOM 2988 N N . PRO B 1 171 ? 1.81 24.609 0.26 1 98.38 171 PRO B N 1
ATOM 2989 C CA . PRO B 1 171 ? 1.105 24.391 -1.007 1 98.38 171 PRO B CA 1
ATOM 2990 C C . PRO B 1 171 ? 0.615 25.688 -1.637 1 98.38 171 PRO B C 1
ATOM 2992 O O . PRO B 1 171 ? 0.139 26.578 -0.93 1 98.38 171 PRO B O 1
ATOM 2995 N N . ALA B 1 172 ? 0.753 25.797 -2.961 1 97.44 172 ALA B N 1
ATOM 2996 C CA . ALA B 1 172 ? 0.341 27.016 -3.672 1 97.44 172 ALA B CA 1
ATOM 2997 C C . ALA B 1 172 ? -1.177 27.078 -3.816 1 97.44 172 ALA B C 1
ATOM 2999 O O . ALA B 1 172 ? -1.773 28.141 -3.717 1 97.44 172 ALA B O 1
ATOM 3000 N N . SER B 1 173 ? -1.839 25.984 -4.062 1 97.75 173 SER B N 1
ATOM 3001 C CA . SER B 1 173 ? -3.279 25.938 -4.293 1 97.75 173 SER B CA 1
ATOM 3002 C C . SER B 1 173 ? -3.871 24.625 -3.77 1 97.75 173 SER B C 1
ATOM 3004 O O . SER B 1 173 ? -4.43 23.844 -4.535 1 97.75 173 SER B O 1
ATOM 3006 N N . PRO B 1 174 ? -3.752 24.391 -2.439 1 98.75 174 PRO B N 1
ATOM 3007 C CA . PRO B 1 174 ? -4.371 23.188 -1.896 1 98.75 174 PRO B CA 1
ATOM 3008 C C . PRO B 1 174 ? -5.895 23.203 -2.002 1 98.75 174 PRO B C 1
ATOM 3010 O O . PRO B 1 174 ? -6.5 24.281 -2.041 1 98.75 174 PRO B O 1
ATOM 3013 N N . GLU B 1 175 ? -6.5 22.078 -2.15 1 98.88 175 GLU B N 1
ATOM 3014 C CA . GLU B 1 175 ? -7.961 22 -2.143 1 98.88 175 GLU B CA 1
ATOM 3015 C C . GLU B 1 175 ? -8.531 22.5 -0.817 1 98.88 175 GLU B C 1
ATOM 3017 O O . GLU B 1 175 ? -9.594 23.125 -0.789 1 98.88 175 GLU B O 1
ATOM 3022 N N . LEU B 1 176 ? -7.832 22.219 0.304 1 98.88 176 LEU B N 1
ATOM 3023 C CA . LEU B 1 176 ? -8.273 22.656 1.623 1 98.88 176 LEU B CA 1
ATOM 3024 C C . LEU B 1 176 ? -7.105 23.25 2.414 1 98.88 176 LEU B C 1
ATOM 3026 O O . LEU B 1 176 ? -5.984 22.734 2.348 1 98.88 176 LEU B O 1
ATOM 3030 N N . HIS B 1 177 ? -7.344 24.281 3.09 1 98.81 177 HIS B N 1
ATOM 3031 C CA . HIS B 1 177 ? -6.43 24.922 4.027 1 98.81 177 HIS B CA 1
ATOM 3032 C C . HIS B 1 177 ? -7.023 24.969 5.43 1 98.81 177 HIS B C 1
ATOM 3034 O O . HIS B 1 177 ? -8.016 25.672 5.664 1 98.81 177 HIS B O 1
ATOM 3040 N N . LEU B 1 178 ? -6.438 24.172 6.328 1 98.81 178 LEU B N 1
ATOM 3041 C CA . LEU B 1 178 ? -6.949 24.031 7.688 1 98.81 178 LEU B CA 1
ATOM 3042 C C . LEU B 1 178 ? -5.973 24.625 8.695 1 98.81 178 LEU B C 1
ATOM 3044 O O . LEU B 1 178 ? -4.801 24.234 8.734 1 98.81 178 LEU B O 1
ATOM 3048 N N . ARG B 1 179 ? -6.438 25.531 9.477 1 98.12 179 ARG B N 1
ATOM 3049 C CA . ARG B 1 179 ? -5.633 26.125 10.547 1 98.12 179 ARG B CA 1
ATOM 3050 C C . ARG B 1 179 ? -6.004 25.531 11.898 1 98.12 179 ARG B C 1
ATOM 3052 O O . ARG B 1 179 ? -7.012 25.922 12.5 1 98.12 179 ARG B O 1
ATOM 3059 N N . THR B 1 180 ? -5.098 24.703 12.414 1 97.06 180 THR B N 1
ATOM 3060 C CA . THR B 1 180 ? -5.453 23.891 13.562 1 97.06 180 THR B CA 1
ATOM 3061 C C . THR B 1 180 ? -5.332 24.688 14.859 1 97.06 180 THR B C 1
ATOM 3063 O O . THR B 1 180 ? -5.746 24.219 15.922 1 97.06 180 THR B O 1
ATOM 3066 N N . ASN B 1 181 ? -4.707 25.859 14.82 1 96.38 181 ASN B N 1
ATOM 3067 C CA . ASN B 1 181 ? -4.73 26.75 15.977 1 96.38 181 ASN B CA 1
ATOM 3068 C C . ASN B 1 181 ? -6.059 27.484 16.094 1 96.38 181 ASN B C 1
ATOM 3070 O O . ASN B 1 181 ? -6.359 28.078 17.125 1 96.38 181 ASN B O 1
ATOM 3074 N N . GLU B 1 182 ? -6.891 27.406 15.07 1 97.44 182 GLU B N 1
ATOM 3075 C CA . GLU B 1 182 ? -8.156 28.125 15.031 1 97.44 182 GLU B CA 1
ATOM 3076 C C . GLU B 1 182 ? -9.344 27.172 15.055 1 97.44 182 GLU B C 1
ATOM 3078 O O . GLU B 1 182 ? -10.477 27.578 15.328 1 97.44 182 GLU B O 1
ATOM 3083 N N . LYS B 1 183 ? -9.188 25.953 14.703 1 97.19 183 LYS B N 1
ATOM 3084 C CA . LYS B 1 183 ? -10.227 24.938 14.625 1 97.19 183 LYS B CA 1
ATOM 3085 C C . LYS B 1 183 ? -9.828 23.672 15.391 1 97.19 183 LYS B C 1
ATOM 3087 O O . LYS B 1 183 ? -8.641 23.328 15.445 1 97.19 183 LYS B O 1
ATOM 3092 N N . SER B 1 184 ? -10.852 22.984 15.945 1 97.25 184 SER B N 1
ATOM 3093 C CA . SER B 1 184 ? -10.586 21.719 16.609 1 97.25 184 SER B CA 1
ATOM 3094 C C . SER B 1 184 ? -10.266 20.625 15.609 1 97.25 184 SER B C 1
ATOM 3096 O O . SER B 1 184 ? -10.523 20.766 14.414 1 97.25 184 SER B O 1
ATOM 3098 N N . ILE B 1 185 ? -9.719 19.562 16.094 1 96.56 185 ILE B N 1
ATOM 3099 C CA . ILE B 1 185 ? -9.391 18.391 15.289 1 96.56 185 ILE B CA 1
ATOM 3100 C C . ILE B 1 185 ? -10.656 17.844 14.633 1 96.56 185 ILE B C 1
ATOM 3102 O O . ILE B 1 185 ? -10.656 17.516 13.445 1 96.56 185 ILE B O 1
ATOM 3106 N N . GLU B 1 186 ? -11.664 17.75 15.461 1 96.94 186 GLU B N 1
ATOM 3107 C CA . GLU B 1 186 ? -12.93 17.219 14.977 1 96.94 186 GLU B CA 1
ATOM 3108 C C . GLU B 1 186 ? -13.516 18.094 13.875 1 96.94 186 GLU B C 1
ATOM 3110 O O . GLU B 1 186 ? -14.047 17.594 12.883 1 96.94 186 GLU B O 1
ATOM 3115 N N . GLU B 1 187 ? -13.414 19.406 14.078 1 98.44 187 GLU B N 1
ATOM 3116 C CA . GLU B 1 187 ? -13.883 20.344 13.055 1 98.44 187 GLU B CA 1
ATOM 3117 C C . GLU B 1 187 ? -13.094 20.188 11.758 1 98.44 187 GLU B C 1
ATOM 3119 O O . GLU B 1 187 ? -13.672 20.219 10.672 1 98.44 187 GLU B O 1
ATOM 3124 N N . CYS B 1 188 ? -11.797 20.062 11.867 1 98.69 188 CYS B N 1
ATOM 3125 C CA . CYS B 1 188 ? -10.945 19.891 10.695 1 98.69 188 CYS B CA 1
ATOM 3126 C C . CYS B 1 188 ? -11.305 18.625 9.938 1 98.69 188 CYS B C 1
ATOM 3128 O O . CYS B 1 188 ? -11.445 18.641 8.711 1 98.69 188 CYS B O 1
ATOM 3130 N N . ALA B 1 189 ? -11.492 17.484 10.633 1 98.5 189 ALA B N 1
ATOM 3131 C CA . ALA B 1 189 ? -11.891 16.234 10.008 1 98.5 189 ALA B CA 1
ATOM 3132 C C . ALA B 1 189 ? -13.242 16.375 9.312 1 98.5 189 ALA B C 1
ATOM 3134 O O . ALA B 1 189 ? -13.445 15.867 8.211 1 98.5 189 ALA B O 1
ATOM 3135 N N . ALA B 1 190 ? -14.141 17.094 9.984 1 98.38 190 ALA B N 1
ATOM 3136 C CA . ALA B 1 190 ? -15.469 17.312 9.43 1 98.38 190 ALA B CA 1
ATOM 3137 C C . ALA B 1 190 ? -15.406 18.125 8.141 1 98.38 190 ALA B C 1
ATOM 3139 O O . ALA B 1 190 ? -16.172 17.875 7.199 1 98.38 190 ALA B O 1
ATOM 3140 N N . ILE B 1 191 ? -14.555 19.109 8.117 1 98.81 191 ILE B N 1
ATOM 3141 C CA . ILE B 1 191 ? -14.391 19.938 6.922 1 98.81 191 ILE B CA 1
ATOM 3142 C C . ILE B 1 191 ? -13.922 19.062 5.754 1 98.81 191 ILE B C 1
ATOM 3144 O O . ILE B 1 191 ? -14.414 19.203 4.633 1 98.81 191 ILE B O 1
ATOM 3148 N N . ILE B 1 192 ? -12.969 18.172 5.957 1 98.88 192 ILE B N 1
ATOM 3149 C CA . ILE B 1 192 ? -12.492 17.281 4.91 1 98.88 192 ILE B CA 1
ATOM 3150 C C . ILE B 1 192 ? -13.633 16.359 4.465 1 98.88 192 ILE B C 1
ATOM 3152 O O . ILE B 1 192 ? -13.852 16.172 3.266 1 98.88 192 ILE B O 1
ATOM 3156 N N . TYR B 1 193 ? -14.344 15.812 5.441 1 98.56 193 TYR B N 1
ATOM 3157 C CA . TYR B 1 193 ? -15.477 14.945 5.148 1 98.56 193 TYR B CA 1
ATOM 3158 C C . TYR B 1 193 ? -16.484 15.656 4.258 1 98.56 193 TYR B C 1
ATOM 3160 O O . TYR B 1 193 ? -16.953 15.094 3.266 1 98.56 193 TYR B O 1
ATOM 3168 N N . ASP B 1 194 ? -16.812 16.875 4.664 1 98.44 194 ASP B N 1
ATOM 3169 C CA . ASP B 1 194 ? -17.781 17.672 3.908 1 98.44 194 ASP B CA 1
ATOM 3170 C C . ASP B 1 194 ? -17.281 17.922 2.486 1 98.44 194 ASP B C 1
ATOM 3172 O O . ASP B 1 194 ? -18.062 17.922 1.539 1 98.44 194 ASP B O 1
ATOM 3176 N N . TYR B 1 195 ? -16.062 18.203 2.367 1 98.75 195 TYR B N 1
ATOM 3177 C CA . TYR B 1 195 ? -15.484 18.406 1.046 1 98.75 195 TYR B CA 1
ATOM 3178 C C . TYR B 1 195 ? -15.648 17.172 0.179 1 98.75 195 TYR B C 1
ATOM 3180 O O . TYR B 1 195 ? -16 17.266 -0.997 1 98.75 195 TYR B O 1
ATOM 3188 N N . LEU B 1 196 ? -15.312 15.961 0.747 1 98.56 196 LEU B N 1
ATOM 3189 C CA . LEU B 1 196 ? -15.445 14.703 0.022 1 98.56 196 LEU B CA 1
ATOM 3190 C C . LEU B 1 196 ? -16.891 14.469 -0.417 1 98.56 196 LEU B C 1
ATOM 3192 O O . LEU B 1 196 ? -17.125 13.953 -1.509 1 98.56 196 LEU B O 1
ATOM 3196 N N . THR B 1 197 ? -17.797 14.859 0.436 1 97.81 197 THR B N 1
ATOM 3197 C CA . THR B 1 197 ? -19.219 14.75 0.113 1 97.81 197 THR B CA 1
ATOM 3198 C C . THR B 1 197 ? -19.594 15.695 -1.021 1 97.81 197 THR B C 1
ATOM 3200 O O . THR B 1 197 ? -20.25 15.289 -1.986 1 97.81 197 THR B O 1
ATOM 3203 N N . LYS B 1 198 ? -19.156 16.938 -0.861 1 97.44 198 LYS B N 1
ATOM 3204 C CA . LYS B 1 198 ? -19.469 17.969 -1.85 1 97.44 198 LYS B CA 1
ATOM 3205 C C . LYS B 1 198 ? -18.922 17.594 -3.225 1 97.44 198 LYS B C 1
ATOM 3207 O O . LYS B 1 198 ? -19.578 17.812 -4.242 1 97.44 198 LYS B O 1
ATOM 3212 N N . GLU B 1 199 ? -17.734 17.031 -3.232 1 97.06 199 GLU B N 1
ATOM 3213 C CA . GLU B 1 199 ? -17.094 16.641 -4.484 1 97.06 199 GLU B CA 1
ATOM 3214 C C . GLU B 1 199 ? -17.578 15.281 -4.961 1 97.06 199 GLU B C 1
ATOM 3216 O O . GLU B 1 199 ? -17.062 14.742 -5.941 1 97.06 199 GLU B O 1
ATOM 3221 N N . LYS B 1 200 ? -18.5 14.609 -4.227 1 96.19 200 LYS B N 1
ATOM 3222 C CA . LYS B 1 200 ? -19.188 13.375 -4.59 1 96.19 200 LYS B CA 1
ATOM 3223 C C . LYS B 1 200 ? -18.219 12.188 -4.598 1 96.19 200 LYS B C 1
ATOM 3225 O O . LYS B 1 200 ? -18.344 11.281 -5.426 1 96.19 200 LYS B O 1
ATOM 3230 N N . VAL B 1 201 ? -17.203 12.305 -3.785 1 96.25 201 VAL B N 1
ATOM 3231 C CA . VAL B 1 201 ? -16.328 11.156 -3.553 1 96.25 201 VAL B CA 1
ATOM 3232 C C . VAL B 1 201 ? -17.016 10.148 -2.65 1 96.25 201 VAL B C 1
ATOM 3234 O O . VAL B 1 201 ? -16.844 8.938 -2.816 1 96.25 201 VAL B O 1
ATOM 3237 N N . ILE B 1 202 ? -17.75 10.664 -1.659 1 96.75 202 ILE B N 1
ATOM 3238 C CA . ILE B 1 202 ? -18.562 9.828 -0.776 1 96.75 202 ILE B CA 1
ATOM 3239 C C . ILE B 1 202 ? -20.016 10.273 -0.844 1 96.75 202 ILE B C 1
ATOM 3241 O O . ILE B 1 202 ? -20.312 11.398 -1.266 1 96.75 202 ILE B O 1
ATOM 3245 N N . PRO B 1 203 ? -20.906 9.32 -0.531 1 92.81 203 PRO B N 1
ATOM 3246 C CA . PRO B 1 203 ? -22.328 9.664 -0.621 1 92.81 203 PRO B CA 1
ATOM 3247 C C . PRO B 1 203 ? -22.75 10.68 0.438 1 92.81 203 PRO B C 1
ATOM 3249 O O . PRO B 1 203 ? -22.125 10.781 1.492 1 92.81 203 PRO B O 1
ATOM 3252 N N . ASP B 1 204 ? -23.766 11.484 0.148 1 86.44 204 ASP B N 1
ATOM 3253 C CA . ASP B 1 204 ? -24.359 12.445 1.081 1 86.44 204 ASP B CA 1
ATOM 3254 C C . ASP B 1 204 ? -25.266 11.742 2.09 1 86.44 204 ASP B C 1
ATOM 3256 O O . ASP B 1 204 ? -26.172 11 1.704 1 86.44 204 ASP B O 1
ATOM 3260 N N . ASN B 1 205 ? -24.859 11.18 3.199 1 67.81 205 ASN B N 1
ATOM 3261 C CA . ASN B 1 205 ? -25.719 10.516 4.168 1 67.81 205 ASN B CA 1
ATOM 3262 C C . ASN B 1 205 ? -26.844 11.445 4.629 1 67.81 205 ASN B C 1
ATOM 3264 O O . ASN B 1 205 ? -27.469 11.203 5.668 1 67.81 205 ASN B O 1
ATOM 3268 N N . THR B 1 206 ? -27.188 12.727 4.359 1 46.75 206 THR B N 1
ATOM 3269 C CA . THR B 1 206 ? -28.359 13.477 4.793 1 46.75 206 THR B CA 1
ATOM 3270 C C . THR B 1 206 ? -29.641 12.797 4.32 1 46.75 206 THR B C 1
ATOM 3272 O O . THR B 1 206 ? -29.922 12.766 3.123 1 46.75 206 THR B O 1
ATOM 3275 N N . ILE B 1 207 ? -29.953 11.57 4.684 1 33.03 207 ILE B N 1
ATOM 3276 C CA . ILE B 1 207 ? -31.375 11.211 4.547 1 33.03 207 ILE B CA 1
ATOM 3277 C C . ILE B 1 207 ? -32.188 11.938 5.609 1 33.03 207 ILE B C 1
ATOM 3279 O O . ILE B 1 207 ? -31.844 11.906 6.793 1 33.03 207 ILE B O 1
#

Foldseek 3Di:
DPDDPDDPDDDDDDDALVRLCVVVVAAFAEEEEAEAAQLCQVVLLVLLCVVQVVVVAAEDEAELVVCCVDVLVVADQPPVSLLVSLVVVLVVSLVCRSNRHYYYYRDNSQDQVSVVVSCVVQVVSVHYYAYEYRDEPPVVSCVSPVVCVNVCVVVVNDACRDPRRHDGDGDPDGPYYHYCVVDPSNVSSVVVVVVCCVVPNDDDPPD/DPDDPDDPDDDDDDDALVRLCVVVVAAFAEEEEAEAAQLCQVVLLVLLCVVQVVVVAAEDEAELVVCCVDVLVVADQPPVSLLVSLVVVLVVSLVCRSNRHYYYYRDNSQDQVSVVVSCVVCVVSVHYYAYEYRDEPPVVSCVSPVVCVSVCVVVVNDACRDPRRHDGDGHPDGPYYHYCVVDPSNVSSVVVVVVCCVVPNDDDPPD

Secondary structure (DSSP, 8-state):
------SS--------HHHHHHHHTS--EEEEEE--TTSSHHHHHHHHHHHHHHTT--EEEEEHHHHTTTTTTT--SSHHHHHHHHHHHHHHHHHHHHTT-EEEEE-----HHHHHHHHHHHHHTT-EEEEEEEE--HHHHHHH-TTSHHHHHHTTSSSS-BTTTB-----SS-SEEEETTTS-HHHHHHHHHHHHHHTTSS-----/------SS--------HHHHHHHHTS--EEEEEE--TTSSHHHHHHHHHHHHHHTT--EEEEEHHHHTTTTTTT--SSHHHHHHHHHHHHHHHHHHHHTT-EEEEE-----HHHHHHHHHHHHHTT-EEEEEEEE--HHHHHHH-TTSHHHHHHTTSSSS-BTTTB-----SS-SEEEETTTS-HHHHHHHHHHHHHHTTSS-----

Solvent-accessible surface area (backbone atoms only — not comparable to full-atom values): 22078 Å² total; per-residue (Å²): 124,89,61,59,51,50,84,88,65,61,82,69,89,62,82,48,53,68,57,46,28,68,50,65,72,35,56,31,23,30,42,40,31,29,35,57,78,64,24,47,45,61,60,26,40,46,52,33,35,50,54,38,25,73,70,67,41,62,44,41,71,48,44,52,45,52,40,31,74,52,64,39,9,79,32,43,70,49,70,71,31,44,52,50,51,50,52,40,49,37,38,51,35,45,52,36,14,54,59,31,20,35,20,31,34,25,36,48,72,38,46,51,69,61,52,49,51,40,43,48,54,25,51,77,71,75,36,53,62,41,39,30,39,31,35,55,59,67,69,57,20,53,69,56,30,86,81,47,53,49,63,36,31,75,71,59,72,43,74,58,33,63,76,75,70,28,74,61,46,75,75,91,78,48,79,38,80,42,48,49,86,80,40,54,56,68,55,51,24,46,50,54,52,49,48,36,32,74,72,62,51,40,79,74,77,86,122,123,87,56,60,50,50,86,89,65,62,82,68,88,63,83,48,52,70,57,44,29,67,50,66,72,35,54,30,23,30,41,41,33,29,35,56,75,65,26,46,45,62,59,26,40,46,52,33,35,51,53,40,26,74,72,67,41,61,46,41,69,48,45,54,44,50,41,33,75,52,64,40,10,82,31,44,69,48,71,71,29,44,52,50,51,51,53,39,48,38,39,52,35,43,53,37,15,54,58,30,20,33,19,32,34,24,35,48,70,38,46,51,70,60,54,50,49,39,43,48,55,25,50,76,71,75,36,53,64,42,40,30,39,32,35,52,59,67,70,56,20,54,67,56,30,86,81,46,54,51,62,36,32,74,72,59,74,44,75,60,33,63,76,75,70,26,74,60,45,74,73,90,79,48,80,38,80,44,48,50,86,81,40,54,55,68,55,52,23,46,52,53,51,49,48,36,32,75,72,62,51,41,80,74,78,84,122

Organism: Candida glabrata (strain ATCC 2001 / BCRC 20586 / JCM 3761 / NBRC 0622 / NRRL Y-65 / CBS 138) (NCBI:txid284593)

pLDDT: mean 95.09, std 8.11, range [32.53, 99.0]

Sequence (414 aa):
MTVTKATNITWHANLSYDERKALRKQDGCTVWLTGLSASGKSTIACALEQLLLQKGLSAYRLDGDNIRFGLNKDLGFSEADRNENIRRISEVSKLFADSCTISITSFISPYRTDRDKARELHKEAGLRFIEVFVDVPLEVAEQRDPKGLYKKARQGIIKDFTGISAPYEEPASPELHLRTNEKSIEECAAIIYDYLTKEKVIPDNTIMTVTKATNITWHANLSYDERKALRKQDGCTVWLTGLSASGKSTIACALEQLLLQKGLSAYRLDGDNIRFGLNKDLGFSEADRNENIRRISEVSKLFADSCTISITSFISPYRTDRDKARELHKEAGLRFIEVFVDVPLEVAEQRDPKGLYKKARQGIIKDFTGISAPYEEPASPELHLRTNEKSIEECAAIIYDYLTKEKVIPDNTI